Protein AF-A0A939VEK0-F1 (afdb_monomer_lite)

Secondary structure (DSSP, 8-state):
--HHHHHHHHHHHHHHHHHHHTSEEEPPSSSEEEEEE-----TTS-EEE--EEEE-TT-EEEEEE-SEEEE---EEESSEEEEEE-STEEEESSGGGS-----TTB-SEEEEEE-TTT-TT-S-EEEEE---SPPP-TT-HHHHHHTT-EEEEEEEEEEEE-TTEEEEE-SSSEEEEEEEEEE-TT-EEEEE-SSS---EEEEE-TT---EEE-SEE---TT-TTS-EEEEE-SSSEEEE--SB---TT-EEEEEEEEEE-S-HHHHHHHT--BTT---SSTTSEEEEEEEEEEEEESSEE-SEEEESSEEEEBSSSSEEEEE--SSSS----EEE-TT-EEEEEEEETTEEEEEEESS-EEE--B-TTS-B--PPPEEEEEE-TT----TT-EEEEEEES-EEESSS---PEEE--SSSEEEEEEEEETTEEEEEEEEEESSPPP-

Foldseek 3Di:
DPPPVVVVVVVVVVVVVVVVVVQEDDDDPDQEEEDEQQDDDDPVGEREDAGEYEAEDSHEYEYHHYQAYEYQYEYAYAYEYEYAFNADHAEQHDPQLLDHHAPVRYQYEYEYHYDCVSPVPHPAGEYAYRFNDAADDPLCNPVCVVVSQEACNALNYAYEYEARYEYEYGDAAGHY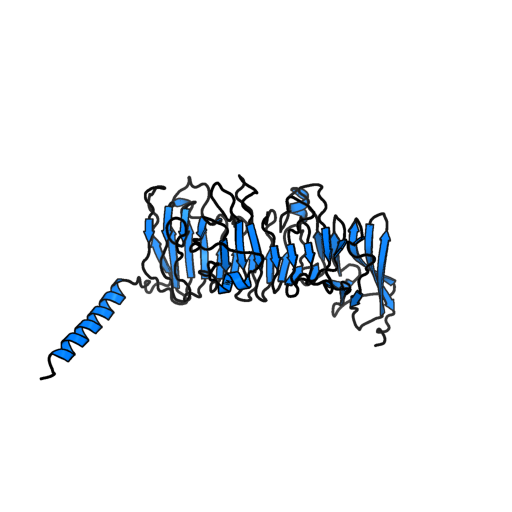EHCAYEYDANYEYAYYDDPDAYEYEYEHHVVQEEYEHQYEYYHPPVDNNHAYEYEYDHAYEYEQQHFAYENQVAYEFAAHEYAQEHDQVVCLVVQGQGRQREYPDLVDANYEAAQRYEYEYAHEHAHEYAFQHEYEYHDVWAHEYEDHGNNDPDFHEYEDEAQTEYEKEAQELVIIYAYEGAAEYEYDQAHPVRDGHPHAYAYEYHYDPNHDYDAFDKDFHYKHQYYYYPPDDGDHDYHYDQFADKDWDFDADPNITTTMIGGHGRDGDDD

pLDDT: mean 90.74, std 14.23, range [30.77, 98.88]

Structure (mmCIF, N/CA/C/O backbone):
data_AF-A0A939VEK0-F1
#
_entry.id   AF-A0A939VEK0-F1
#
loop_
_atom_site.group_PDB
_atom_site.id
_atom_site.type_symbol
_atom_site.label_atom_id
_atom_site.label_alt_id
_atom_site.label_comp_id
_atom_site.label_asym_id
_atom_site.label_entity_id
_atom_site.label_seq_id
_atom_site.pdbx_PDB_ins_code
_atom_site.Cartn_x
_atom_site.Cartn_y
_atom_site.Cartn_z
_atom_site.occupancy
_atom_site.B_iso_or_equiv
_atom_site.auth_seq_id
_atom_site.auth_comp_id
_atom_site.auth_asym_id
_atom_site.auth_atom_id
_atom_site.pdbx_PDB_model_num
ATOM 1 N N . MET A 1 1 ? -11.056 13.540 -70.375 1.00 43.78 1 MET A N 1
ATOM 2 C CA . MET A 1 1 ? -10.377 14.057 -69.161 1.00 43.78 1 MET A CA 1
ATOM 3 C C . MET A 1 1 ? -10.902 13.278 -67.955 1.00 43.78 1 MET A C 1
ATOM 5 O O . MET A 1 1 ? -12.040 13.532 -67.616 1.00 43.78 1 MET A O 1
ATOM 9 N N . ASN A 1 2 ? -10.181 12.272 -67.414 1.00 45.94 2 ASN A N 1
ATOM 10 C CA . ASN A 1 2 ? -10.341 11.748 -66.023 1.00 45.94 2 ASN A CA 1
ATOM 11 C C . ASN A 1 2 ? -9.653 10.402 -65.697 1.00 45.94 2 ASN A C 1
ATOM 13 O O . ASN A 1 2 ? -9.744 9.954 -64.563 1.00 45.94 2 ASN A O 1
ATOM 17 N N . ARG A 1 3 ? -8.899 9.757 -66.598 1.00 39.47 3 ARG A N 1
ATOM 18 C CA . ARG A 1 3 ? -8.216 8.487 -66.244 1.00 39.47 3 ARG A CA 1
ATOM 19 C C . ARG A 1 3 ? -6.814 8.622 -65.630 1.00 39.47 3 ARG A C 1
ATOM 21 O O . ARG A 1 3 ? -6.367 7.690 -64.979 1.00 39.47 3 ARG A O 1
ATOM 28 N N . LYS A 1 4 ? -6.142 9.777 -65.744 1.00 41.06 4 LYS A N 1
ATOM 29 C CA . LYS A 1 4 ? -4.790 9.971 -65.169 1.00 41.06 4 LYS A CA 1
ATOM 30 C C . LYS A 1 4 ? -4.768 10.384 -63.686 1.00 41.06 4 LYS A C 1
ATOM 32 O O . LYS A 1 4 ? -3.782 10.115 -63.017 1.00 41.06 4 LYS A O 1
ATOM 37 N N . LYS A 1 5 ? -5.843 10.976 -63.142 1.00 40.78 5 LYS A N 1
ATOM 38 C CA . LYS A 1 5 ? -5.897 11.376 -61.717 1.00 40.78 5 LYS A CA 1
ATOM 39 C C . LYS A 1 5 ? -6.179 10.207 -60.759 1.00 40.78 5 LYS A C 1
ATOM 41 O O . LYS A 1 5 ? -5.687 10.221 -59.639 1.00 40.78 5 LYS A O 1
ATOM 46 N N . SER A 1 6 ? -6.899 9.176 -61.209 1.00 42.78 6 SER A N 1
ATOM 47 C CA . SER A 1 6 ? -7.239 8.009 -60.375 1.00 42.78 6 SER A CA 1
ATOM 48 C C . SER A 1 6 ? -6.041 7.075 -60.139 1.00 42.78 6 SER A C 1
ATOM 50 O O . SER A 1 6 ? -5.857 6.591 -59.027 1.00 42.78 6 SER A O 1
ATOM 52 N N . TRP A 1 7 ? -5.155 6.910 -61.130 1.00 40.19 7 TRP A N 1
ATOM 53 C CA . TRP A 1 7 ? -3.933 6.108 -60.973 1.00 40.19 7 TRP A CA 1
ATOM 54 C C . TRP A 1 7 ? -2.898 6.752 -60.039 1.00 40.19 7 TRP A C 1
ATOM 56 O O . TRP A 1 7 ? -2.270 6.047 -59.255 1.00 40.19 7 TRP A O 1
ATOM 66 N N . CYS A 1 8 ? -2.763 8.083 -60.040 1.00 40.91 8 CYS A N 1
ATOM 67 C CA . CYS A 1 8 ? -1.874 8.765 -59.093 1.00 40.91 8 CYS A CA 1
ATOM 68 C C . CYS A 1 8 ? -2.372 8.691 -57.640 1.00 40.91 8 CYS A C 1
ATOM 70 O O . CYS A 1 8 ? -1.543 8.582 -56.746 1.00 40.91 8 CYS A O 1
ATOM 72 N N . MET A 1 9 ? -3.689 8.697 -57.385 1.00 40.50 9 MET A N 1
ATOM 73 C CA . MET A 1 9 ? -4.228 8.537 -56.021 1.00 40.50 9 MET A CA 1
ATOM 74 C C . MET A 1 9 ? -4.103 7.103 -55.491 1.00 40.50 9 MET A C 1
ATOM 76 O O . MET A 1 9 ? -3.813 6.924 -54.312 1.00 40.50 9 MET A O 1
ATOM 80 N N . LEU A 1 10 ? -4.260 6.085 -56.345 1.00 42.31 10 LEU A N 1
ATOM 81 C CA . LEU A 1 10 ? -4.065 4.684 -55.952 1.00 42.31 10 LEU A CA 1
ATOM 82 C C . LEU A 1 10 ? -2.596 4.362 -55.658 1.00 42.31 10 LEU A C 1
ATOM 84 O O . LEU A 1 10 ? -2.318 3.661 -54.691 1.00 42.31 10 LEU A O 1
ATOM 88 N N . ILE A 1 11 ? -1.655 4.928 -56.419 1.00 45.88 11 ILE A N 1
ATOM 89 C CA . ILE A 1 11 ? -0.219 4.774 -56.143 1.00 45.88 11 ILE A CA 1
ATOM 90 C C . ILE A 1 11 ? 0.172 5.515 -54.857 1.00 45.88 11 ILE A C 1
ATOM 92 O O . ILE A 1 11 ? 0.960 4.980 -54.087 1.00 45.88 11 ILE A O 1
ATOM 96 N N . LEU A 1 12 ? -0.414 6.686 -54.567 1.00 38.16 12 LEU A N 1
ATOM 97 C CA . LEU A 1 12 ? -0.161 7.414 -53.314 1.00 38.16 12 LEU A CA 1
ATOM 98 C C . LEU A 1 12 ? -0.724 6.679 -52.084 1.00 38.16 12 LEU A C 1
ATOM 100 O O . LEU A 1 12 ? -0.060 6.621 -51.054 1.00 38.16 12 LEU A O 1
ATOM 104 N N . ALA A 1 13 ? -1.910 6.070 -52.196 1.00 42.31 13 ALA A N 1
ATOM 105 C CA . ALA A 1 13 ? -2.500 5.257 -51.130 1.00 42.31 13 ALA A CA 1
ATOM 106 C C . ALA A 1 13 ? -1.715 3.954 -50.890 1.00 42.31 13 ALA A C 1
ATOM 108 O O . ALA A 1 13 ? -1.521 3.546 -49.746 1.00 42.31 13 ALA A O 1
ATOM 109 N N . TRP A 1 14 ? -1.196 3.335 -51.955 1.00 36.34 14 TRP A N 1
ATOM 110 C CA . TRP A 1 14 ? -0.365 2.134 -51.854 1.00 36.34 14 TRP A CA 1
ATOM 111 C C . TRP A 1 14 ? 1.040 2.442 -51.308 1.00 36.34 14 TRP A C 1
ATOM 113 O O . TRP A 1 14 ? 1.536 1.699 -50.462 1.00 36.34 14 TRP A O 1
ATOM 123 N N . LEU A 1 15 ? 1.639 3.584 -51.681 1.00 33.38 15 LEU A N 1
ATOM 124 C CA . LEU A 1 15 ? 2.882 4.074 -51.071 1.00 33.38 15 LEU A CA 1
ATOM 125 C C . LEU A 1 15 ? 2.684 4.436 -49.590 1.00 33.38 15 LEU A C 1
ATOM 127 O O . LEU A 1 15 ? 3.531 4.088 -48.776 1.00 33.38 15 LEU A O 1
ATOM 131 N N . CYS A 1 16 ? 1.567 5.064 -49.206 1.00 36.66 16 CYS A N 1
ATOM 132 C CA . CYS A 1 16 ? 1.257 5.332 -47.796 1.00 36.66 16 CYS A CA 1
ATOM 133 C C . CYS A 1 16 ? 1.076 4.040 -46.978 1.00 36.66 16 CYS A C 1
ATOM 135 O O . CYS A 1 16 ? 1.567 3.970 -45.853 1.00 36.66 16 CYS A O 1
ATOM 137 N N . CYS A 1 17 ? 0.452 2.997 -47.540 1.00 33.88 17 CYS A N 1
ATOM 138 C CA . CYS A 1 17 ? 0.368 1.683 -46.892 1.00 33.88 17 CYS A CA 1
ATOM 139 C C . CYS A 1 17 ? 1.730 0.979 -46.782 1.00 33.88 17 CYS A C 1
ATOM 141 O O . CYS A 1 17 ? 1.995 0.338 -45.767 1.00 33.88 17 CYS A O 1
ATOM 143 N N . MET A 1 18 ? 2.615 1.111 -47.775 1.00 30.77 18 MET A N 1
ATOM 144 C CA . MET A 1 18 ? 3.966 0.536 -47.707 1.00 30.77 18 MET A CA 1
ATOM 145 C C . MET A 1 18 ? 4.889 1.287 -46.740 1.00 30.77 18 MET A C 1
ATOM 147 O O . MET A 1 18 ? 5.673 0.651 -46.039 1.00 30.77 18 MET A O 1
ATOM 151 N N . VAL A 1 19 ? 4.767 2.614 -46.633 1.00 34.94 19 VAL A N 1
ATOM 152 C CA . VAL A 1 19 ? 5.555 3.420 -45.683 1.00 34.94 19 VAL A CA 1
ATOM 153 C C . VAL A 1 19 ? 5.082 3.202 -44.239 1.00 34.94 19 VAL A C 1
ATOM 155 O O . VAL A 1 19 ? 5.913 3.141 -43.335 1.00 34.94 19 VAL A O 1
ATOM 158 N N . ALA A 1 20 ? 3.786 2.962 -44.007 1.00 33.94 20 ALA A N 1
ATOM 159 C CA . ALA A 1 20 ? 3.276 2.562 -42.690 1.00 33.94 20 ALA A CA 1
ATOM 160 C C . ALA A 1 20 ? 3.769 1.163 -42.256 1.00 33.94 20 ALA A C 1
ATOM 162 O O . ALA A 1 20 ? 4.024 0.926 -41.073 1.00 33.94 20 ALA A O 1
ATOM 163 N N . ASN A 1 21 ? 3.974 0.248 -43.210 1.00 34.19 21 ASN A N 1
ATOM 164 C CA . ASN A 1 21 ? 4.490 -1.096 -42.933 1.00 34.19 21 ASN A CA 1
ATOM 165 C C . ASN A 1 21 ? 6.016 -1.123 -42.694 1.00 34.19 21 ASN A C 1
ATOM 167 O O . ASN A 1 21 ? 6.521 -2.094 -42.143 1.00 34.19 21 ASN A O 1
ATOM 171 N N . ALA A 1 22 ? 6.748 -0.063 -43.062 1.00 36.44 22 ALA A N 1
ATOM 172 C CA . ALA A 1 22 ? 8.194 0.056 -42.845 1.00 36.44 22 ALA A CA 1
ATOM 173 C C . ALA A 1 22 ? 8.580 0.653 -41.471 1.00 36.44 22 ALA A C 1
ATOM 175 O O . ALA A 1 22 ? 9.749 0.604 -41.091 1.00 36.44 22 ALA A O 1
ATOM 176 N N . MET A 1 23 ? 7.619 1.200 -40.713 1.00 43.75 23 MET A N 1
ATOM 177 C CA . MET A 1 23 ? 7.853 1.820 -39.393 1.00 43.75 23 MET A CA 1
ATOM 178 C C . MET A 1 23 ? 7.389 0.972 -38.198 1.00 43.75 23 MET A C 1
ATOM 180 O O . MET A 1 23 ? 7.458 1.428 -37.057 1.00 43.75 23 MET A O 1
ATOM 184 N N . THR A 1 24 ? 6.928 -0.256 -38.441 1.00 48.38 24 THR A N 1
ATOM 185 C CA . THR A 1 24 ? 6.371 -1.136 -37.405 1.00 48.38 24 THR A CA 1
ATOM 186 C C . THR A 1 24 ? 7.171 -2.431 -37.363 1.00 48.38 24 THR A C 1
ATOM 188 O O . THR A 1 24 ? 7.273 -3.112 -38.384 1.00 48.38 24 THR A O 1
ATOM 191 N N . SER A 1 25 ? 7.740 -2.795 -36.213 1.00 56.50 25 SER A N 1
ATOM 192 C CA . SER A 1 25 ? 8.279 -4.145 -36.034 1.00 56.50 25 SER A CA 1
ATOM 193 C C . SER A 1 25 ? 7.110 -5.101 -35.798 1.00 56.50 25 SER A C 1
ATOM 195 O O . SER A 1 25 ? 6.366 -4.975 -34.825 1.00 56.50 25 SER A O 1
ATOM 197 N N . ARG A 1 26 ? 6.906 -6.040 -36.728 1.00 53.72 26 ARG A N 1
ATOM 198 C CA . ARG A 1 26 ? 6.046 -7.202 -36.487 1.00 53.72 26 ARG A CA 1
ATOM 199 C C . ARG A 1 26 ? 6.907 -8.317 -35.925 1.00 53.72 26 ARG A C 1
ATOM 201 O O . ARG A 1 26 ? 7.967 -8.606 -36.476 1.00 53.72 26 ARG A O 1
ATOM 208 N N . LEU A 1 27 ? 6.422 -8.895 -34.839 1.00 58.38 27 LEU A N 1
ATOM 209 C CA . LEU A 1 27 ? 7.032 -10.044 -34.197 1.00 58.38 27 LEU A CA 1
ATOM 210 C C . LEU A 1 27 ? 6.945 -11.277 -35.106 1.00 58.38 27 LEU A C 1
ATOM 212 O O . LEU A 1 27 ? 6.038 -11.375 -35.942 1.00 58.38 27 LEU A O 1
ATOM 216 N N . SER A 1 28 ? 7.920 -12.171 -34.981 1.00 53.75 28 SER A N 1
ATOM 217 C CA . SER A 1 28 ? 8.000 -13.422 -35.718 1.00 53.75 28 SER A CA 1
ATOM 218 C C . SER A 1 28 ? 6.788 -14.316 -35.419 1.00 53.75 28 SER A C 1
ATOM 220 O O . SER A 1 28 ? 6.037 -14.129 -34.456 1.00 53.75 28 SER A O 1
ATOM 222 N N . GLU A 1 29 ? 6.548 -15.315 -36.271 1.00 53.38 29 GLU A N 1
ATOM 223 C CA . GLU A 1 29 ? 5.459 -16.273 -36.042 1.00 53.38 29 GLU A CA 1
ATOM 224 C C . GLU A 1 29 ? 5.694 -17.149 -34.801 1.00 53.38 29 GLU A C 1
ATOM 226 O O . GLU A 1 29 ? 4.729 -17.707 -34.270 1.00 53.38 29 GLU A O 1
ATOM 231 N N . ALA A 1 30 ? 6.924 -17.205 -34.272 1.00 59.94 30 ALA A N 1
ATOM 232 C CA . ALA A 1 30 ? 7.212 -17.822 -32.984 1.00 59.94 30 ALA A CA 1
ATOM 233 C C . ALA A 1 30 ? 6.513 -17.046 -31.853 1.00 59.94 30 ALA A C 1
ATOM 235 O O . ALA A 1 30 ? 6.252 -15.850 -31.949 1.00 59.94 30 ALA A O 1
ATOM 236 N N . GLY A 1 31 ? 6.099 -17.734 -30.790 1.00 74.75 31 GLY A N 1
ATOM 237 C CA . GLY A 1 31 ? 5.394 -17.114 -29.658 1.00 74.75 31 GLY A CA 1
ATOM 238 C C . GLY A 1 31 ? 6.234 -16.114 -28.854 1.00 74.75 31 GLY A C 1
ATOM 239 O O . GLY A 1 31 ? 5.700 -15.494 -27.944 1.00 74.75 31 GLY A O 1
ATOM 240 N N . HIS A 1 32 ? 7.522 -15.962 -29.168 1.00 88.31 32 HIS A N 1
ATOM 241 C CA . HIS A 1 32 ? 8.503 -15.270 -28.343 1.00 88.31 32 HIS A CA 1
ATOM 242 C C . HIS A 1 32 ? 9.591 -14.656 -29.221 1.00 88.31 32 HIS A C 1
ATOM 244 O O . HIS A 1 32 ? 10.188 -15.358 -30.034 1.00 88.31 32 HIS A O 1
ATOM 250 N N . ASP A 1 33 ? 9.843 -13.365 -29.033 1.00 93.06 33 ASP A N 1
ATOM 251 C CA . ASP A 1 33 ? 10.906 -12.618 -29.696 1.00 93.06 33 ASP A CA 1
ATOM 252 C C . ASP A 1 33 ? 11.775 -11.850 -28.700 1.00 93.06 33 ASP A C 1
ATOM 254 O O . ASP A 1 33 ? 11.360 -11.546 -27.581 1.00 93.06 33 ASP A O 1
ATOM 258 N N . THR A 1 34 ? 12.961 -11.451 -29.161 1.00 95.69 34 THR A N 1
ATOM 259 C CA . THR A 1 34 ? 13.889 -10.606 -28.409 1.00 95.69 34 THR A CA 1
ATOM 260 C C . THR A 1 34 ? 14.233 -9.349 -29.204 1.00 95.69 34 THR A C 1
ATOM 262 O O . THR A 1 34 ? 14.698 -9.410 -30.343 1.00 95.69 34 THR A O 1
ATOM 265 N N . LEU A 1 35 ? 14.039 -8.193 -28.575 1.00 96.00 35 LEU A N 1
ATOM 266 C CA . LEU A 1 35 ? 14.577 -6.906 -28.978 1.00 96.00 35 LEU A CA 1
ATOM 267 C C . LEU A 1 35 ? 15.812 -6.608 -28.128 1.00 96.00 35 LEU A C 1
ATOM 269 O O . LEU A 1 35 ? 15.712 -6.186 -26.976 1.00 96.00 35 LEU A O 1
ATOM 273 N N . ASP A 1 36 ? 16.981 -6.798 -28.724 1.00 95.69 36 ASP A N 1
ATOM 274 C CA . ASP A 1 36 ? 18.240 -6.478 -28.071 1.00 95.69 36 ASP A CA 1
ATOM 275 C C . ASP A 1 36 ? 18.651 -5.028 -28.361 1.00 95.69 36 ASP A C 1
ATOM 277 O O . ASP A 1 36 ? 19.015 -4.668 -29.483 1.00 95.69 36 ASP A O 1
ATOM 281 N N . ILE A 1 37 ? 18.555 -4.184 -27.335 1.00 95.25 37 ILE A N 1
ATOM 282 C CA . ILE A 1 37 ? 19.128 -2.834 -27.309 1.00 95.25 37 ILE A CA 1
ATOM 283 C C . ILE A 1 37 ? 20.174 -2.719 -26.191 1.00 95.25 37 ILE A C 1
ATOM 285 O O . ILE A 1 37 ? 20.469 -1.616 -25.720 1.00 95.25 37 ILE A O 1
ATOM 289 N N . SER A 1 38 ? 20.715 -3.859 -25.755 1.00 89.19 38 SER A N 1
ATOM 290 C CA . SER A 1 38 ? 21.775 -3.973 -24.771 1.00 89.19 38 SER A CA 1
ATOM 291 C C . SER A 1 38 ? 23.115 -3.817 -25.479 1.00 89.19 38 SER A C 1
ATOM 293 O O . SER A 1 38 ? 23.445 -4.469 -26.465 1.00 89.19 38 SER A O 1
ATOM 295 N N . GLY A 1 39 ? 23.865 -2.812 -25.060 1.00 82.19 39 GLY A N 1
ATOM 296 C CA . GLY A 1 39 ? 25.081 -2.410 -25.738 1.00 82.19 39 GLY A CA 1
ATOM 297 C C . GLY A 1 39 ? 25.888 -1.495 -24.845 1.00 82.19 39 GLY A C 1
ATOM 298 O O . GLY A 1 39 ? 25.342 -0.783 -23.998 1.00 82.19 39 GLY A O 1
ATOM 299 N N . ASN A 1 40 ? 27.203 -1.511 -25.042 1.00 84.19 40 ASN A N 1
ATOM 300 C CA . ASN A 1 40 ? 28.111 -0.694 -24.254 1.00 84.19 40 ASN A CA 1
ATOM 301 C C . ASN A 1 40 ? 27.812 0.788 -24.467 1.00 84.19 40 ASN A C 1
ATOM 303 O O . ASN A 1 40 ? 27.895 1.312 -25.579 1.00 84.19 40 ASN A O 1
ATOM 307 N N . ASN A 1 41 ? 27.492 1.473 -23.378 1.00 90.25 41 ASN A N 1
ATOM 308 C CA . ASN A 1 41 ? 27.165 2.882 -23.395 1.00 90.25 41 ASN A CA 1
ATOM 309 C C . ASN A 1 41 ? 27.604 3.587 -22.113 1.00 90.25 41 ASN A C 1
ATOM 311 O O . ASN A 1 41 ? 28.075 2.983 -21.153 1.00 90.25 41 ASN A O 1
ATOM 315 N N . THR A 1 42 ? 27.474 4.909 -22.119 1.00 89.00 42 THR A N 1
ATOM 316 C CA . THR A 1 42 ? 27.844 5.771 -21.001 1.00 89.00 42 THR A CA 1
ATOM 317 C C . THR A 1 42 ? 26.722 6.761 -20.721 1.00 89.00 42 THR A C 1
ATOM 319 O O . THR A 1 42 ? 25.803 6.939 -21.523 1.00 89.00 42 THR A O 1
ATOM 322 N N . SER A 1 43 ? 26.848 7.502 -19.623 1.00 86.62 43 SER A N 1
ATOM 323 C CA . SER A 1 43 ? 25.954 8.613 -19.282 1.00 86.62 43 SER A CA 1
ATOM 324 C C . SER A 1 43 ? 25.934 9.753 -20.315 1.00 86.62 43 SER A C 1
ATOM 326 O O . SER A 1 43 ? 25.107 10.655 -20.185 1.00 86.62 43 SER A O 1
ATOM 328 N N . SER A 1 44 ? 26.811 9.716 -21.325 1.00 90.06 44 SER A N 1
ATOM 329 C CA . SER A 1 44 ? 26.869 10.670 -22.441 1.00 90.06 44 SER A CA 1
ATOM 330 C C . SER A 1 44 ? 26.424 10.075 -23.785 1.00 90.06 44 SER A C 1
ATOM 332 O O . SER A 1 44 ? 26.413 10.789 -24.782 1.00 90.06 44 SER A O 1
ATOM 334 N N . SER A 1 45 ? 26.061 8.788 -23.844 1.00 92.69 45 SER A N 1
ATOM 335 C CA . SER A 1 45 ? 25.789 8.077 -25.103 1.00 92.69 45 SER A CA 1
ATOM 336 C C . SER A 1 45 ? 24.626 7.086 -24.976 1.00 92.69 45 SER A C 1
ATOM 338 O O . SER A 1 45 ? 24.801 5.884 -25.157 1.00 92.69 45 SER A O 1
ATOM 340 N N . TYR A 1 46 ? 23.437 7.587 -24.631 1.00 93.88 46 TYR A N 1
ATOM 341 C CA . TYR A 1 46 ? 22.256 6.744 -24.419 1.00 93.88 46 TYR A CA 1
ATOM 342 C C . TYR A 1 46 ? 21.831 6.003 -25.690 1.00 93.88 46 TYR A C 1
ATOM 344 O O . TYR A 1 46 ? 21.746 6.598 -26.765 1.00 93.88 46 TYR A O 1
ATOM 352 N N . VAL A 1 47 ? 21.481 4.724 -25.542 1.00 95.19 47 VAL A N 1
ATOM 353 C CA . VAL A 1 47 ? 20.833 3.945 -26.607 1.00 95.19 47 VAL A CA 1
ATOM 354 C C . VAL A 1 47 ? 19.364 4.348 -26.655 1.00 95.19 47 VAL A C 1
ATOM 356 O O . VAL A 1 47 ? 18.711 4.385 -25.619 1.00 95.19 47 VAL A O 1
ATOM 359 N N . THR A 1 48 ? 18.835 4.678 -27.831 1.00 94.25 48 THR A N 1
ATOM 360 C CA . THR A 1 48 ? 17.432 5.097 -27.986 1.00 94.25 48 THR A CA 1
ATOM 361 C C . THR A 1 48 ? 16.701 4.155 -28.929 1.00 94.25 48 THR A C 1
ATOM 363 O O . THR A 1 48 ? 17.208 3.850 -30.007 1.00 94.25 48 THR A O 1
ATOM 366 N N . TYR A 1 49 ? 15.508 3.714 -28.531 1.00 95.31 49 TYR A N 1
ATOM 367 C CA . TYR A 1 49 ? 14.638 2.874 -29.348 1.00 95.31 49 TYR A CA 1
ATOM 368 C C . TYR A 1 49 ? 13.187 3.369 -29.299 1.00 95.31 49 TYR A C 1
ATOM 370 O O . TYR A 1 49 ? 12.581 3.466 -28.231 1.00 95.31 49 TYR A O 1
ATOM 378 N N . GLU A 1 50 ? 12.627 3.683 -30.468 1.00 94.56 50 GLU A N 1
ATOM 379 C CA . GLU A 1 50 ? 11.343 4.393 -30.607 1.00 94.56 50 GLU A CA 1
ATOM 380 C C . GLU A 1 50 ? 10.430 3.833 -31.712 1.00 94.56 50 GLU A C 1
ATOM 382 O O . GLU A 1 50 ? 9.468 4.482 -32.120 1.00 94.56 50 GLU A O 1
ATOM 387 N N . LYS A 1 51 ? 10.714 2.629 -32.224 1.00 94.94 51 LYS A N 1
ATOM 388 C CA . LYS A 1 51 ? 9.866 2.005 -33.252 1.00 94.94 51 LYS A CA 1
ATOM 389 C C . LYS A 1 51 ? 8.577 1.469 -32.635 1.00 94.94 51 LYS A C 1
ATOM 391 O O . LYS A 1 51 ? 8.599 0.892 -31.556 1.00 94.94 51 LYS A O 1
ATOM 396 N N . ASN A 1 52 ? 7.460 1.602 -33.347 1.00 95.25 52 ASN A N 1
ATOM 397 C CA . ASN A 1 52 ? 6.175 1.081 -32.882 1.00 95.25 52 ASN A CA 1
ATOM 398 C C . ASN A 1 52 ? 6.191 -0.453 -32.819 1.00 95.25 52 ASN A C 1
ATOM 400 O O . ASN A 1 52 ? 6.632 -1.107 -33.769 1.00 95.25 52 ASN A O 1
ATOM 404 N N . ILE A 1 53 ? 5.630 -1.002 -31.742 1.00 95.81 53 ILE A N 1
ATOM 405 C CA . ILE A 1 53 ? 5.546 -2.437 -31.465 1.00 95.81 53 ILE A CA 1
ATOM 406 C C . ILE A 1 53 ? 4.075 -2.858 -31.421 1.00 95.81 53 ILE A C 1
ATOM 408 O O . ILE A 1 53 ? 3.258 -2.255 -30.721 1.00 95.81 53 ILE A O 1
ATOM 412 N N . ILE A 1 54 ? 3.747 -3.923 -32.154 1.00 95.25 54 ILE A N 1
ATOM 413 C CA . ILE A 1 54 ? 2.447 -4.599 -32.076 1.00 95.25 54 ILE A CA 1
ATOM 414 C C . ILE A 1 54 ? 2.662 -5.955 -31.414 1.00 95.25 54 ILE A C 1
ATOM 416 O O . ILE A 1 54 ? 3.265 -6.849 -32.007 1.00 95.25 54 ILE A O 1
ATOM 420 N N . LEU A 1 55 ? 2.133 -6.110 -30.205 1.00 94.75 55 LEU A N 1
ATOM 421 C CA . LEU A 1 55 ? 2.302 -7.301 -29.384 1.00 94.75 55 LEU A CA 1
ATOM 422 C C . LEU A 1 55 ? 0.944 -7.990 -29.210 1.00 94.75 55 LEU A C 1
ATOM 424 O O . LEU A 1 55 ? 0.137 -7.633 -28.352 1.00 94.75 55 LEU A O 1
ATOM 428 N N . SER A 1 56 ? 0.658 -8.939 -30.100 1.00 93.56 56 SER A N 1
ATOM 429 C CA . SER A 1 56 ? -0.625 -9.658 -30.121 1.00 93.56 56 SER A CA 1
ATOM 430 C C . SER A 1 56 ? -0.764 -10.607 -28.926 1.00 93.56 56 SER A C 1
ATOM 432 O O . SER A 1 56 ? 0.236 -11.031 -28.354 1.00 93.56 56 SER A O 1
ATOM 434 N N . SER A 1 57 ? -1.998 -10.969 -28.566 1.00 93.94 57 SER A N 1
ATOM 435 C CA . SER A 1 57 ? -2.263 -11.962 -27.513 1.00 93.94 57 SER A CA 1
ATOM 436 C C . SER A 1 57 ? -1.486 -13.267 -27.749 1.00 93.94 57 SER A C 1
ATOM 438 O O . SER A 1 57 ? -1.363 -13.721 -28.890 1.00 93.94 57 SER A O 1
ATOM 440 N N . GLY A 1 58 ? -0.945 -13.851 -26.677 1.00 92.50 58 GLY A N 1
ATOM 441 C CA . GLY A 1 58 ? -0.138 -15.076 -26.727 1.00 92.50 58 GLY A CA 1
ATOM 442 C C . GLY A 1 58 ? 1.273 -14.898 -27.300 1.00 92.50 58 GLY A C 1
ATOM 443 O O . GLY A 1 58 ? 1.957 -15.893 -27.532 1.00 92.50 58 GLY A O 1
ATOM 444 N N . LYS A 1 59 ? 1.704 -13.657 -27.561 1.00 95.31 59 LYS A N 1
ATOM 445 C CA . LYS A 1 59 ? 3.080 -13.328 -27.946 1.00 95.31 59 LYS A CA 1
ATOM 446 C C . LYS A 1 59 ? 3.824 -12.691 -26.783 1.00 95.31 59 LYS A C 1
ATOM 448 O O . LYS A 1 59 ? 3.252 -11.853 -26.090 1.00 95.31 59 LYS A O 1
ATOM 453 N N . THR A 1 60 ? 5.101 -13.022 -26.659 1.00 96.94 60 THR A N 1
ATOM 454 C CA . THR A 1 60 ? 6.031 -12.430 -25.695 1.00 96.94 60 THR A CA 1
ATOM 455 C C . THR A 1 60 ? 7.137 -11.675 -26.423 1.00 96.94 60 THR A C 1
ATOM 457 O O . THR A 1 60 ? 7.659 -12.153 -27.432 1.00 96.94 60 THR A O 1
ATOM 460 N N . LEU A 1 61 ? 7.506 -10.501 -25.914 1.00 97.81 61 LEU A N 1
ATOM 461 C CA . LEU A 1 61 ? 8.669 -9.743 -26.366 1.00 97.81 61 LEU A CA 1
ATOM 462 C C . LEU A 1 61 ? 9.582 -9.426 -25.184 1.00 97.81 61 LEU A C 1
ATOM 464 O O . LEU A 1 61 ? 9.190 -8.672 -24.294 1.00 97.81 61 LEU A O 1
ATOM 468 N N . ASP A 1 62 ? 10.818 -9.908 -25.250 1.00 98.25 62 ASP A N 1
ATOM 469 C CA . ASP A 1 62 ? 11.881 -9.519 -24.328 1.00 98.25 62 ASP A CA 1
ATOM 470 C C . ASP A 1 62 ? 12.627 -8.306 -24.872 1.00 98.25 62 ASP A C 1
ATOM 472 O O . ASP A 1 62 ? 13.128 -8.324 -25.993 1.00 98.25 62 ASP A O 1
ATOM 476 N N . VAL A 1 63 ? 12.736 -7.249 -24.077 1.00 98.19 63 VAL A N 1
ATOM 477 C CA . VAL A 1 63 ? 13.515 -6.053 -24.392 1.00 98.19 63 VAL A CA 1
ATOM 478 C C . VAL A 1 63 ? 14.734 -6.020 -23.484 1.00 98.19 63 VAL A C 1
ATOM 480 O O . VAL A 1 63 ? 14.634 -5.658 -22.310 1.00 98.19 63 VAL A O 1
ATOM 483 N N . LEU A 1 64 ? 15.894 -6.376 -24.034 1.00 97.94 64 LEU A N 1
ATOM 484 C CA . LEU A 1 64 ? 17.174 -6.308 -23.332 1.00 97.94 64 LEU A CA 1
ATOM 485 C C . LEU A 1 64 ? 17.691 -4.873 -23.397 1.00 97.94 64 LEU A C 1
ATOM 487 O O . LEU A 1 64 ? 18.065 -4.394 -24.466 1.00 97.94 64 LEU A O 1
ATOM 491 N N . MET A 1 65 ? 17.671 -4.155 -22.273 1.00 97.81 65 MET A N 1
ATOM 492 C CA . MET A 1 65 ? 18.028 -2.737 -22.232 1.00 97.81 65 MET A CA 1
ATOM 493 C C . MET A 1 65 ? 19.498 -2.534 -21.869 1.00 97.81 65 MET A C 1
ATOM 495 O O . MET A 1 65 ? 20.013 -3.169 -20.954 1.00 97.81 65 MET A O 1
ATOM 499 N N . ALA A 1 66 ? 20.172 -1.593 -22.533 1.00 96.69 66 ALA A N 1
ATOM 500 C CA . ALA A 1 66 ? 21.477 -1.116 -22.081 1.00 96.69 66 ALA A CA 1
ATOM 501 C C . ALA A 1 66 ? 21.377 -0.342 -20.752 1.00 96.69 66 ALA A C 1
ATOM 503 O O . ALA A 1 66 ? 20.313 0.155 -20.389 1.00 96.69 66 ALA A O 1
ATOM 504 N N . ARG A 1 67 ? 22.516 -0.130 -20.074 1.00 95.25 67 ARG A N 1
ATOM 505 C CA . ARG A 1 67 ? 22.591 0.581 -18.779 1.00 95.25 67 ARG A CA 1
ATOM 506 C C . ARG A 1 67 ? 22.015 1.999 -18.846 1.00 95.25 67 ARG A C 1
ATOM 508 O O . ARG A 1 67 ? 21.355 2.445 -17.910 1.00 95.25 67 ARG A O 1
ATOM 515 N N . TYR A 1 68 ? 22.298 2.701 -19.943 1.00 94.75 68 TYR A N 1
ATOM 516 C CA . TYR A 1 68 ? 21.801 4.046 -20.251 1.00 94.75 68 TYR A CA 1
ATOM 517 C C . TYR A 1 68 ? 20.892 4.028 -21.494 1.00 94.75 68 TYR A C 1
ATOM 519 O O . TYR A 1 68 ? 21.351 4.250 -22.615 1.00 94.75 68 TYR A O 1
ATOM 527 N N . ALA A 1 69 ? 19.598 3.760 -21.332 1.00 95.44 69 ALA A N 1
ATOM 528 C CA . ALA A 1 69 ? 18.679 3.594 -22.462 1.00 95.44 69 ALA A CA 1
ATOM 529 C C . ALA A 1 69 ? 17.454 4.515 -22.381 1.00 95.44 69 ALA A C 1
ATOM 531 O O . ALA A 1 69 ? 16.966 4.803 -21.294 1.00 95.44 69 ALA A O 1
ATOM 532 N N . TYR A 1 70 ? 16.950 4.943 -23.538 1.00 95.31 70 TYR A N 1
ATOM 533 C CA . TYR A 1 70 ? 15.630 5.544 -23.725 1.00 95.31 70 TYR A CA 1
ATOM 534 C C . TYR A 1 70 ? 14.779 4.592 -24.559 1.00 95.31 70 TYR A C 1
ATOM 536 O O . TYR A 1 70 ? 14.970 4.467 -25.771 1.00 95.31 70 TYR A O 1
ATOM 544 N N . PHE A 1 71 ? 13.831 3.920 -23.916 1.00 96.19 71 PHE A N 1
ATOM 545 C CA . PHE A 1 71 ? 12.811 3.147 -24.605 1.00 96.19 71 PHE A CA 1
ATOM 546 C C . PHE A 1 71 ? 11.545 3.991 -24.702 1.00 96.19 71 PHE A C 1
ATOM 548 O O . PHE A 1 71 ? 10.844 4.215 -23.717 1.00 96.19 71 PHE A O 1
ATOM 555 N N . ASN A 1 72 ? 11.281 4.504 -25.900 1.00 94.69 72 ASN A N 1
ATOM 556 C CA . ASN A 1 72 ? 10.185 5.429 -26.183 1.00 94.69 72 ASN A CA 1
ATOM 557 C C . ASN A 1 72 ? 9.240 4.869 -27.257 1.00 94.69 72 ASN A C 1
ATOM 559 O O . ASN A 1 72 ? 8.683 5.601 -28.070 1.00 94.69 72 ASN A O 1
ATOM 563 N N . SER A 1 73 ? 9.096 3.546 -27.293 1.00 95.69 73 SER A N 1
ATOM 564 C CA . SER A 1 73 ? 8.271 2.867 -28.290 1.00 95.69 73 SER A CA 1
ATOM 565 C C . SER A 1 73 ? 6.802 2.883 -27.900 1.00 95.69 73 SER A C 1
ATOM 567 O O . SER A 1 73 ? 6.445 2.530 -26.774 1.00 95.69 73 SER A O 1
ATOM 569 N N . LYS A 1 74 ? 5.942 3.241 -28.857 1.00 96.56 74 LYS A N 1
ATOM 570 C CA . LYS A 1 74 ? 4.507 2.970 -28.757 1.00 96.56 74 LYS A CA 1
ATOM 571 C C . LYS A 1 74 ? 4.300 1.460 -28.782 1.00 96.56 74 LYS A C 1
ATOM 573 O O . LYS A 1 74 ? 4.777 0.797 -29.703 1.00 96.56 74 LYS A O 1
ATOM 578 N N . VAL A 1 75 ? 3.555 0.944 -27.815 1.00 96.94 75 VAL A N 1
ATOM 579 C CA . VAL A 1 75 ? 3.172 -0.468 -27.751 1.00 96.94 75 VAL A CA 1
ATOM 580 C C . VAL A 1 75 ? 1.654 -0.543 -27.847 1.00 96.94 75 VAL A C 1
ATOM 582 O O . VAL A 1 75 ? 0.949 0.266 -27.243 1.00 96.94 75 VAL A O 1
ATOM 585 N N . ILE A 1 76 ? 1.146 -1.480 -28.645 1.00 97.19 76 ILE A N 1
ATOM 586 C CA . ILE A 1 76 ? -0.285 -1.791 -28.739 1.00 97.19 76 ILE A CA 1
ATOM 587 C C . ILE A 1 76 ? -0.503 -3.305 -28.703 1.00 97.19 76 ILE A C 1
ATOM 589 O O . ILE A 1 76 ? 0.376 -4.068 -29.108 1.00 97.19 76 ILE A O 1
ATOM 593 N N . GLY A 1 77 ? -1.695 -3.733 -28.285 1.00 96.75 77 GLY A N 1
ATOM 594 C CA . GLY A 1 77 ? -2.089 -5.142 -28.233 1.00 96.75 77 GLY A CA 1
ATOM 595 C C . GLY A 1 77 ? -2.274 -5.657 -26.806 1.00 96.75 77 GLY A C 1
ATOM 596 O O . GLY A 1 77 ? -2.660 -4.900 -25.916 1.00 96.75 77 GLY A O 1
ATOM 597 N N . SER A 1 78 ? -2.050 -6.950 -26.596 1.00 97.12 78 SER A N 1
ATOM 598 C CA . SER A 1 78 ? -2.390 -7.640 -25.343 1.00 97.12 78 SER A CA 1
ATOM 599 C C . SER A 1 78 ? -1.513 -8.870 -25.056 1.00 97.12 78 SER A C 1
ATOM 601 O O . SER A 1 78 ? -1.971 -9.803 -24.402 1.00 97.12 78 SER A O 1
ATOM 603 N N . GLY A 1 79 ? -0.311 -8.945 -25.634 1.00 96.94 79 GLY A N 1
ATOM 604 C CA . GLY A 1 79 ? 0.685 -9.964 -25.273 1.00 96.94 79 GLY A CA 1
ATOM 605 C C . GLY A 1 79 ? 1.557 -9.539 -24.085 1.00 96.94 79 GLY A C 1
ATOM 606 O O . GLY A 1 79 ? 1.236 -8.576 -23.398 1.00 96.94 79 GLY A O 1
ATOM 607 N N . THR A 1 80 ? 2.671 -10.228 -23.867 1.00 98.38 80 THR A N 1
ATOM 608 C CA . THR A 1 80 ? 3.542 -10.060 -22.692 1.00 98.38 80 THR A CA 1
ATOM 609 C C . THR A 1 80 ? 4.823 -9.305 -23.046 1.00 98.38 80 THR A C 1
ATOM 611 O O . THR A 1 80 ? 5.582 -9.729 -23.918 1.00 98.38 80 THR A O 1
ATOM 614 N N . LEU A 1 81 ? 5.067 -8.164 -22.403 1.00 98.50 81 LEU A N 1
ATOM 615 C CA . LEU A 1 81 ? 6.267 -7.349 -22.595 1.00 98.50 81 LEU A CA 1
ATOM 616 C C . LEU A 1 81 ? 7.211 -7.528 -21.404 1.00 98.50 81 LEU A C 1
ATOM 618 O O . LEU A 1 81 ? 6.900 -7.090 -20.300 1.00 98.50 81 LEU A O 1
ATOM 622 N N . CYS A 1 82 ? 8.386 -8.102 -21.628 1.00 98.62 82 CYS A N 1
ATOM 623 C CA . CYS A 1 82 ? 9.409 -8.267 -20.602 1.00 98.62 82 CYS A CA 1
ATOM 624 C C . CYS A 1 82 ? 10.500 -7.206 -20.785 1.00 98.62 82 CYS A C 1
ATOM 626 O O . CYS A 1 82 ? 11.155 -7.139 -21.821 1.00 98.62 82 CYS A O 1
ATOM 628 N N . LEU A 1 83 ? 10.713 -6.364 -19.782 1.00 98.62 83 LEU A N 1
ATOM 629 C CA . LEU A 1 83 ? 11.728 -5.317 -19.763 1.00 98.62 83 LEU A CA 1
ATOM 630 C C . LEU A 1 83 ? 12.893 -5.753 -18.876 1.00 98.62 83 LEU A C 1
ATOM 632 O O . LEU A 1 83 ? 12.748 -5.873 -17.662 1.00 98.62 83 LEU A O 1
ATOM 636 N N . TYR A 1 84 ? 14.062 -5.943 -19.475 1.00 98.44 84 TYR A N 1
ATOM 637 C CA . TYR A 1 84 ? 15.281 -6.355 -18.785 1.00 98.44 84 TYR A CA 1
ATOM 638 C C . TYR A 1 84 ? 16.183 -5.136 -18.587 1.00 98.44 84 TYR A C 1
ATOM 640 O O . TYR A 1 84 ? 16.863 -4.687 -19.513 1.00 98.44 84 TYR A O 1
ATOM 648 N N . ALA A 1 85 ? 16.163 -4.560 -17.384 1.00 97.94 85 ALA A N 1
ATOM 649 C CA . ALA A 1 85 ? 16.866 -3.320 -17.075 1.00 97.94 85 ALA A CA 1
ATOM 650 C C . ALA A 1 85 ? 18.376 -3.558 -16.912 1.00 97.94 85 ALA A C 1
ATOM 652 O O . ALA A 1 85 ? 18.818 -4.129 -15.918 1.00 97.94 85 ALA A O 1
ATOM 653 N N . GLY A 1 86 ? 19.187 -3.068 -17.853 1.00 96.75 86 GLY A N 1
ATOM 654 C CA . GLY A 1 86 ? 20.648 -3.222 -17.846 1.00 96.75 86 GLY A CA 1
ATOM 655 C C . GLY A 1 86 ? 21.421 -2.361 -16.846 1.00 96.75 86 GLY A C 1
ATOM 656 O O . GLY A 1 86 ? 22.652 -2.369 -16.886 1.00 96.75 86 GLY A O 1
ATOM 657 N N . GLY A 1 87 ? 20.742 -1.582 -15.997 1.00 95.38 87 GLY A N 1
ATOM 658 C CA . GLY A 1 87 ? 21.343 -0.801 -14.912 1.00 95.38 87 GLY A CA 1
ATOM 659 C C . GLY A 1 87 ? 20.453 0.342 -14.413 1.00 95.38 87 GLY A C 1
ATOM 660 O O . GLY A 1 87 ? 19.231 0.279 -14.524 1.00 95.38 87 GLY A O 1
ATOM 661 N N . GLU A 1 88 ? 21.055 1.404 -13.874 1.00 92.12 88 GLU A N 1
ATOM 662 C CA . GLU A 1 88 ? 20.360 2.438 -13.086 1.00 92.12 88 GLU A CA 1
ATOM 663 C C . GLU A 1 88 ? 19.606 3.477 -13.930 1.00 92.12 88 GLU A C 1
ATOM 665 O O . GLU A 1 88 ? 19.018 4.405 -13.380 1.00 92.12 88 GLU A O 1
ATOM 670 N N . ARG A 1 89 ? 19.716 3.432 -15.264 1.00 92.00 89 ARG A N 1
ATOM 671 C CA . ARG A 1 89 ? 19.244 4.499 -16.164 1.00 92.00 89 ARG A CA 1
ATOM 672 C C . ARG A 1 89 ? 18.567 3.953 -17.419 1.00 92.00 89 ARG A C 1
ATOM 674 O O . ARG A 1 89 ? 18.812 4.429 -18.531 1.00 92.00 89 ARG A O 1
ATOM 681 N N . CYS A 1 90 ? 17.687 2.977 -17.223 1.00 95.19 90 CYS A N 1
ATOM 682 C CA . CYS A 1 90 ? 16.818 2.431 -18.261 1.00 95.19 90 CYS A CA 1
ATOM 683 C C . CYS A 1 90 ? 15.491 3.205 -18.262 1.00 95.19 90 CYS A C 1
ATOM 685 O O . CYS A 1 90 ? 14.582 2.895 -17.500 1.00 95.19 90 CYS A O 1
ATOM 687 N N . TYR A 1 91 ? 15.375 4.260 -19.061 1.00 94.88 91 TYR A N 1
ATOM 688 C CA . TYR A 1 91 ? 14.187 5.114 -19.073 1.00 94.88 91 TYR A CA 1
ATOM 689 C C . TYR A 1 91 ? 13.080 4.528 -19.952 1.00 94.88 91 TYR A C 1
ATOM 691 O O . TYR A 1 91 ? 13.321 4.187 -21.112 1.00 94.88 91 TYR A O 1
ATOM 699 N N . LEU A 1 92 ? 11.851 4.523 -19.431 1.00 95.56 92 LEU A N 1
ATOM 700 C CA . LEU A 1 92 ? 10.639 4.440 -20.247 1.00 95.56 92 LEU A CA 1
ATOM 701 C C . LEU A 1 92 ? 10.194 5.861 -20.583 1.00 95.56 92 LEU A C 1
ATOM 703 O O . LEU A 1 92 ? 9.521 6.525 -19.792 1.00 95.56 92 LEU A O 1
ATOM 707 N N . GLY A 1 93 ? 10.634 6.344 -21.744 1.00 92.12 93 GLY A N 1
ATOM 708 C CA . GLY A 1 93 ? 10.439 7.716 -22.197 1.00 92.12 93 GLY A CA 1
ATOM 709 C C . GLY A 1 93 ? 11.722 8.404 -22.624 1.00 92.12 93 GLY A C 1
ATOM 710 O O . GLY A 1 93 ? 12.710 7.770 -22.990 1.00 92.12 93 GLY A O 1
ATOM 711 N N . THR A 1 94 ? 11.675 9.731 -22.622 1.00 86.81 94 THR A N 1
ATOM 712 C CA . THR A 1 94 ? 12.734 10.588 -23.158 1.00 86.81 94 THR A CA 1
ATOM 713 C C . THR A 1 94 ? 13.600 11.209 -22.062 1.00 86.81 94 THR A C 1
ATOM 715 O O . THR A 1 94 ? 13.319 11.119 -20.861 1.00 86.81 94 THR A O 1
ATOM 718 N N . ALA A 1 95 ? 14.681 11.868 -22.486 1.00 82.50 95 ALA A N 1
ATOM 719 C CA . ALA A 1 95 ? 15.624 12.534 -21.599 1.00 82.50 95 ALA A CA 1
ATOM 720 C C . ALA A 1 95 ? 14.930 13.440 -20.572 1.00 82.50 95 ALA A C 1
ATOM 722 O O . ALA A 1 95 ? 14.053 14.240 -20.903 1.00 82.50 95 ALA A O 1
ATOM 723 N N . LYS A 1 96 ? 15.366 13.329 -19.308 1.00 76.06 96 LYS A N 1
ATOM 724 C CA . LYS A 1 96 ? 14.842 14.095 -18.158 1.00 76.06 96 LYS A CA 1
ATOM 725 C C . LYS A 1 96 ? 13.344 13.869 -17.876 1.00 76.06 96 LYS A C 1
ATOM 727 O O . LYS A 1 96 ? 12.726 14.662 -17.161 1.00 76.06 96 LYS A O 1
ATOM 732 N N . GLY A 1 97 ? 12.756 12.811 -18.436 1.00 75.81 97 GLY A N 1
ATOM 733 C CA . GLY A 1 97 ? 11.352 12.464 -18.248 1.00 75.81 97 GLY A CA 1
ATOM 734 C C . GLY A 1 97 ? 10.369 13.433 -18.910 1.00 75.81 97 GLY A C 1
ATOM 735 O O . GLY A 1 97 ? 9.234 13.545 -18.444 1.00 75.81 97 GLY A O 1
ATOM 736 N N . ALA A 1 98 ? 10.798 14.148 -19.960 1.00 82.94 98 ALA A N 1
ATOM 737 C CA . ALA A 1 98 ? 9.986 15.140 -20.671 1.00 82.94 98 ALA A CA 1
ATOM 738 C C . ALA A 1 98 ? 8.718 14.544 -21.308 1.00 82.94 98 ALA A C 1
ATOM 740 O O . ALA A 1 98 ? 7.689 15.211 -21.354 1.00 82.94 98 ALA A O 1
ATOM 741 N N . SER A 1 99 ? 8.779 13.292 -21.759 1.00 88.25 99 SER A N 1
ATOM 742 C CA . SER A 1 99 ? 7.641 12.523 -22.264 1.00 88.25 99 SER A CA 1
ATOM 743 C C . SER A 1 99 ? 7.816 11.035 -21.959 1.00 88.25 99 SER A C 1
ATOM 745 O O . SER A 1 99 ? 8.942 10.567 -21.783 1.00 88.25 99 SER A O 1
ATOM 747 N N . TYR A 1 100 ? 6.702 10.307 -21.904 1.00 92.31 100 TYR A N 1
ATOM 748 C CA . TYR A 1 100 ? 6.642 8.848 -21.788 1.00 92.31 100 TYR A CA 1
ATOM 749 C C . TYR A 1 100 ? 5.929 8.250 -23.020 1.00 92.31 100 TYR A C 1
ATOM 751 O O . TYR A 1 100 ? 5.157 8.969 -23.666 1.00 92.31 100 TYR A O 1
ATOM 759 N N . PRO A 1 101 ? 6.193 6.978 -23.375 1.00 93.06 101 PRO A N 1
ATOM 760 C CA . PRO A 1 101 ? 5.597 6.356 -24.551 1.00 93.06 101 PRO A CA 1
ATOM 761 C C . PRO A 1 101 ? 4.076 6.172 -24.434 1.00 93.06 101 PRO A C 1
ATOM 763 O O . PRO A 1 101 ? 3.517 6.048 -23.346 1.00 93.06 101 PRO A O 1
ATOM 766 N N . ASP A 1 102 ? 3.394 6.151 -25.581 1.00 94.38 102 ASP A N 1
ATOM 767 C CA . ASP A 1 102 ? 1.942 5.956 -25.656 1.00 94.38 102 ASP A CA 1
ATOM 768 C C . ASP A 1 102 ? 1.582 4.469 -25.590 1.00 94.38 102 ASP A C 1
ATOM 770 O O . ASP A 1 102 ? 1.756 3.745 -26.568 1.00 94.38 102 ASP A O 1
ATOM 774 N N . TRP A 1 103 ? 1.084 4.010 -24.444 1.00 97.12 103 TRP A N 1
ATOM 775 C CA . TRP A 1 103 ? 0.646 2.624 -24.227 1.00 97.12 103 TRP A CA 1
ATOM 776 C C . TRP A 1 103 ? -0.869 2.519 -23.998 1.00 97.12 103 TRP A C 1
ATOM 778 O O . TRP A 1 103 ? -1.371 1.494 -23.551 1.00 97.12 103 TRP A O 1
ATOM 788 N N . LYS A 1 104 ? -1.644 3.551 -24.361 1.00 95.06 104 LYS A N 1
ATOM 789 C CA . LYS A 1 104 ? -3.102 3.586 -24.125 1.00 95.06 104 LYS A CA 1
ATOM 790 C C . LYS A 1 104 ? -3.873 2.436 -24.776 1.00 95.06 104 LYS A C 1
ATOM 792 O O . LYS A 1 104 ? -4.974 2.118 -24.347 1.00 95.06 104 LYS A O 1
ATOM 797 N N . SER A 1 105 ? -3.328 1.845 -25.839 1.00 96.38 105 SER A N 1
ATOM 798 C CA . SER A 1 105 ? -3.921 0.699 -26.545 1.00 96.38 105 SER A CA 1
ATOM 799 C C . SER A 1 105 ? -3.180 -0.613 -26.277 1.00 96.38 105 SER A C 1
ATOM 801 O O . SER A 1 105 ? -3.328 -1.566 -27.046 1.00 96.38 105 SER A O 1
ATOM 803 N N . PHE A 1 106 ? -2.357 -0.660 -25.230 1.00 98.12 106 PHE A N 1
ATOM 804 C CA . PHE A 1 106 ? -1.717 -1.872 -24.748 1.00 98.12 106 PHE A CA 1
ATOM 805 C C . PHE A 1 106 ? -2.364 -2.302 -23.433 1.00 98.12 106 PHE A C 1
ATOM 807 O O . PHE A 1 106 ? -2.399 -1.544 -22.473 1.00 98.12 106 PHE A O 1
ATOM 814 N N . THR A 1 107 ? -2.882 -3.524 -23.409 1.00 97.56 107 THR A N 1
ATOM 815 C CA . THR A 1 107 ? -3.640 -4.104 -22.282 1.00 97.56 107 THR A CA 1
ATOM 816 C C . THR A 1 107 ? -3.009 -5.393 -21.761 1.00 97.56 107 THR A C 1
ATOM 818 O O . THR A 1 107 ? -3.624 -6.138 -21.007 1.00 97.56 107 THR A O 1
ATOM 821 N N . GLY A 1 108 ? -1.799 -5.693 -22.234 1.00 97.12 108 GLY A N 1
ATOM 822 C CA . GLY A 1 108 ? -1.083 -6.912 -21.898 1.00 97.12 108 GLY A CA 1
ATOM 823 C C . GLY A 1 108 ? -0.314 -6.818 -20.586 1.00 97.12 108 GLY A C 1
ATOM 824 O O . GLY A 1 108 ? -0.353 -5.795 -19.891 1.00 97.12 108 GLY A O 1
ATOM 825 N N . ASP A 1 109 ? 0.414 -7.889 -20.296 1.00 98.44 109 ASP A N 1
ATOM 826 C CA . ASP A 1 109 ? 1.244 -8.007 -19.103 1.00 98.44 109 ASP A CA 1
ATOM 827 C C . ASP A 1 109 ? 2.611 -7.350 -19.331 1.00 98.44 109 ASP A C 1
ATOM 829 O O . ASP A 1 109 ? 3.177 -7.409 -20.428 1.00 98.44 109 ASP A O 1
ATOM 833 N N . VAL A 1 110 ? 3.147 -6.719 -18.290 1.00 98.75 110 VAL A N 1
ATOM 834 C CA . VAL A 1 110 ? 4.469 -6.091 -18.287 1.00 98.75 110 VAL A CA 1
ATOM 835 C C . VAL A 1 110 ? 5.291 -6.690 -17.158 1.00 98.75 110 VAL A C 1
ATOM 837 O O . VAL A 1 110 ? 4.965 -6.519 -15.989 1.00 98.75 110 VAL A O 1
ATOM 840 N N . HIS A 1 111 ? 6.400 -7.328 -17.498 1.00 98.81 111 HIS A N 1
ATOM 841 C CA . HIS A 1 111 ? 7.342 -7.865 -16.525 1.00 98.81 111 HIS A CA 1
ATOM 842 C C . HIS A 1 111 ? 8.600 -7.011 -16.507 1.00 98.81 111 HIS A C 1
ATOM 844 O O . HIS A 1 111 ? 9.114 -6.643 -17.561 1.00 98.81 111 HIS A O 1
ATOM 850 N N . ILE A 1 112 ? 9.106 -6.680 -15.322 1.00 98.81 112 ILE A N 1
ATOM 851 C CA . ILE A 1 112 ? 10.335 -5.900 -15.165 1.00 98.81 112 ILE A CA 1
ATOM 852 C C . ILE A 1 112 ? 11.355 -6.749 -14.417 1.00 98.81 112 ILE A C 1
ATOM 854 O O . ILE A 1 112 ? 11.157 -7.069 -13.247 1.00 98.81 112 ILE A O 1
ATOM 858 N N . TYR A 1 113 ? 12.456 -7.070 -15.092 1.00 98.69 113 TYR A N 1
ATOM 859 C CA . TYR A 1 113 ? 13.543 -7.906 -14.594 1.00 98.69 113 TYR A CA 1
ATOM 860 C C . TYR A 1 113 ? 14.847 -7.112 -14.452 1.00 98.69 113 TYR A C 1
ATOM 862 O O . TYR A 1 113 ? 15.103 -6.190 -15.239 1.00 98.69 113 TYR A O 1
ATOM 870 N N . PRO A 1 114 ? 15.731 -7.488 -13.511 1.00 98.06 114 PRO A N 1
ATOM 871 C CA . PRO A 1 114 ? 17.110 -7.028 -13.550 1.00 98.06 114 PRO A CA 1
ATOM 872 C C . PRO A 1 114 ? 17.874 -7.711 -14.695 1.00 98.06 114 PRO A C 1
ATOM 874 O O . PRO A 1 114 ? 17.676 -8.894 -14.957 1.00 98.06 114 PRO A O 1
ATOM 877 N N . PHE A 1 115 ? 18.803 -6.998 -15.336 1.00 96.94 115 PHE A N 1
ATOM 878 C CA . PHE A 1 115 ? 19.710 -7.571 -16.337 1.00 96.94 115 PHE A CA 1
ATOM 879 C C . PHE A 1 115 ? 21.169 -7.365 -15.929 1.00 96.94 115 PHE A C 1
ATOM 881 O O . PHE A 1 115 ? 21.851 -6.429 -16.363 1.00 96.94 115 PHE A O 1
ATOM 888 N N . LYS A 1 116 ? 21.629 -8.237 -15.027 1.00 94.94 116 LYS A N 1
ATOM 889 C CA . LYS A 1 116 ? 22.920 -8.117 -14.332 1.00 94.94 116 LYS A CA 1
ATOM 890 C C . LYS A 1 116 ? 24.107 -8.301 -15.270 1.00 94.94 116 LYS A C 1
ATOM 892 O O . LYS A 1 116 ? 25.145 -7.664 -15.100 1.00 94.94 116 LYS A O 1
ATOM 897 N N . GLU A 1 117 ? 23.931 -9.129 -16.289 1.00 92.62 117 GLU A N 1
ATOM 898 C CA . GLU A 1 117 ? 24.947 -9.496 -17.266 1.00 92.62 117 GLU A CA 1
ATOM 899 C C . GLU A 1 117 ? 25.339 -8.311 -18.159 1.00 92.62 117 GLU A C 1
ATOM 901 O O . GLU A 1 117 ? 26.497 -8.218 -18.562 1.00 92.62 117 GLU A O 1
ATOM 906 N N . ASN A 1 118 ? 24.422 -7.370 -18.425 1.00 92.56 118 ASN A N 1
ATOM 907 C CA . ASN A 1 118 ? 24.717 -6.195 -19.250 1.00 92.56 118 ASN A CA 1
ATOM 908 C C . ASN A 1 118 ? 25.702 -5.226 -18.577 1.00 92.56 118 ASN A C 1
ATOM 910 O O . ASN A 1 118 ? 26.579 -4.669 -19.235 1.00 92.56 118 ASN A O 1
ATOM 914 N N . SER A 1 119 ? 25.556 -4.980 -17.272 1.00 92.06 119 SER A N 1
ATOM 915 C CA . SER A 1 119 ? 26.481 -4.113 -16.536 1.00 92.06 119 SER A CA 1
ATOM 916 C C . SER A 1 119 ? 26.615 -4.543 -15.076 1.00 92.06 119 SER A C 1
ATOM 918 O O . SER A 1 119 ? 25.977 -3.944 -14.208 1.00 92.06 119 SER A O 1
ATOM 920 N N . PRO A 1 120 ? 27.552 -5.457 -14.767 1.00 90.12 120 PRO A N 1
ATOM 921 C CA . PRO A 1 120 ? 27.772 -5.952 -13.405 1.00 90.12 120 PRO A CA 1
ATOM 922 C C . PRO A 1 120 ? 28.146 -4.871 -12.377 1.00 90.12 120 PRO A C 1
ATOM 924 O O . PRO A 1 120 ? 28.009 -5.077 -11.177 1.00 90.12 120 PRO A O 1
ATOM 927 N N . SER A 1 121 ? 28.636 -3.713 -12.841 1.00 90.31 121 SER A N 1
ATOM 928 C CA . SER A 1 121 ? 29.008 -2.561 -12.003 1.00 90.31 121 SER A CA 1
ATOM 929 C C . SER A 1 121 ? 27.868 -1.561 -11.769 1.00 90.31 121 SER A C 1
ATOM 931 O O . SER A 1 121 ? 28.115 -0.445 -11.302 1.00 90.31 121 SER A O 1
ATOM 933 N N . ALA A 1 122 ? 26.637 -1.895 -12.163 1.00 92.69 122 ALA A N 1
ATOM 934 C CA . ALA A 1 122 ? 25.481 -1.062 -11.866 1.00 92.69 122 ALA A CA 1
ATOM 935 C C . ALA A 1 122 ? 25.141 -1.131 -10.368 1.00 92.69 122 ALA A C 1
ATOM 937 O O . ALA A 1 122 ? 25.169 -2.202 -9.769 1.00 92.69 122 ALA A O 1
ATOM 938 N N . GLY A 1 123 ? 24.816 0.013 -9.763 1.00 90.25 123 GLY A N 1
ATOM 939 C CA . GLY A 1 123 ? 24.379 0.101 -8.369 1.00 90.25 123 GLY A CA 1
ATOM 940 C C . GLY A 1 123 ? 23.009 -0.538 -8.128 1.00 90.25 123 GLY A C 1
ATOM 941 O O . GLY A 1 123 ? 22.766 -1.050 -7.044 1.00 90.25 123 GLY A O 1
ATOM 942 N N . TYR A 1 124 ? 22.137 -0.533 -9.138 1.00 93.88 124 TYR A N 1
ATOM 943 C CA . TYR A 1 124 ? 20.876 -1.275 -9.178 1.00 93.88 124 TYR A CA 1
ATOM 944 C C . TYR A 1 124 ? 20.415 -1.452 -10.634 1.00 93.88 124 TYR A C 1
ATOM 946 O O . TYR A 1 124 ? 20.993 -0.867 -11.555 1.00 93.88 124 TYR A O 1
ATOM 954 N N . TYR A 1 125 ? 19.361 -2.238 -10.846 1.00 96.81 125 TYR A N 1
ATOM 955 C CA . TYR A 1 125 ? 18.817 -2.555 -12.167 1.00 96.81 125 TYR A CA 1
ATOM 956 C C . TYR A 1 125 ? 17.367 -2.108 -12.216 1.00 96.81 125 TYR A C 1
ATOM 958 O O . TYR A 1 125 ? 16.496 -2.751 -11.635 1.00 96.81 125 TYR A O 1
ATOM 966 N N . GLY A 1 126 ? 17.109 -0.962 -12.842 1.00 93.31 126 GLY A N 1
ATOM 967 C CA . GLY A 1 126 ? 15.803 -0.344 -12.710 1.00 93.31 126 GLY A CA 1
ATOM 968 C C . GLY A 1 126 ? 15.301 0.423 -13.911 1.00 93.31 126 GLY A C 1
ATOM 969 O O . GLY A 1 126 ? 16.061 0.981 -14.705 1.00 93.31 126 GLY A O 1
ATOM 970 N N . ILE A 1 127 ? 13.976 0.463 -13.983 1.00 95.94 127 ILE A N 1
ATOM 971 C CA . ILE A 1 127 ? 13.211 1.258 -14.926 1.00 95.94 127 ILE A CA 1
ATOM 972 C C . ILE A 1 127 ? 12.963 2.644 -14.337 1.00 95.94 127 ILE A C 1
ATOM 974 O O . ILE A 1 127 ? 12.426 2.791 -13.237 1.00 95.94 127 ILE A O 1
ATOM 978 N N . ILE A 1 128 ? 13.339 3.670 -15.100 1.00 94.75 128 ILE A N 1
ATOM 979 C CA . ILE A 1 128 ? 13.112 5.067 -14.751 1.00 94.75 128 ILE A CA 1
ATOM 980 C C . ILE A 1 128 ? 11.861 5.564 -15.468 1.00 94.75 128 ILE A C 1
ATOM 982 O O . ILE A 1 128 ? 11.850 5.767 -16.685 1.00 94.75 128 ILE A O 1
ATOM 986 N N . MET A 1 129 ? 10.805 5.783 -14.694 1.00 94.12 129 MET A N 1
ATOM 987 C CA . MET A 1 129 ? 9.526 6.276 -15.183 1.00 94.12 129 MET A CA 1
ATOM 988 C C . MET A 1 129 ? 9.645 7.761 -15.549 1.00 94.12 129 MET A C 1
ATOM 990 O O . MET A 1 129 ? 9.938 8.610 -14.699 1.00 94.12 129 MET A O 1
ATOM 994 N N . ALA A 1 130 ? 9.409 8.092 -16.820 1.00 90.75 130 ALA A N 1
ATOM 995 C CA . ALA A 1 130 ? 9.226 9.476 -17.253 1.00 90.75 130 ALA A CA 1
ATOM 996 C C . ALA A 1 130 ? 7.864 10.021 -16.784 1.00 90.75 130 ALA A C 1
ATOM 998 O O . ALA A 1 130 ? 6.975 9.251 -16.451 1.00 90.75 130 ALA A O 1
ATOM 999 N N . HIS A 1 131 ? 7.665 11.342 -16.734 1.00 82.69 131 HIS A N 1
ATOM 1000 C CA . HIS A 1 131 ? 6.474 11.932 -16.088 1.00 82.69 131 HIS A CA 1
ATOM 1001 C C . HIS A 1 131 ? 5.690 12.935 -16.940 1.00 82.69 131 HIS A C 1
ATOM 1003 O O . HIS A 1 131 ? 4.530 13.199 -16.641 1.00 82.69 131 HIS A O 1
ATOM 1009 N N . GLY A 1 132 ? 6.271 13.491 -18.007 1.00 81.88 132 GLY A N 1
ATOM 1010 C CA . GLY A 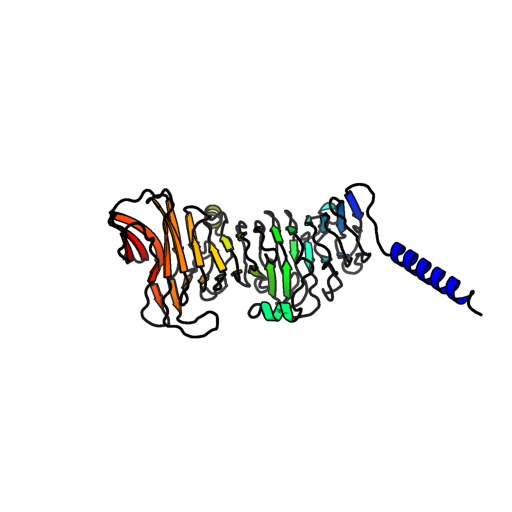1 132 ? 5.545 14.391 -18.915 1.00 81.88 132 GLY A CA 1
ATOM 1011 C C . GLY A 1 132 ? 5.491 15.869 -18.494 1.00 81.88 132 GLY A C 1
ATOM 1012 O O . GLY A 1 132 ? 4.869 16.679 -19.174 1.00 81.88 132 GLY A O 1
ATOM 1013 N N . GLY A 1 133 ? 6.139 16.255 -17.391 1.00 81.31 133 GLY A N 1
ATOM 1014 C CA . GLY A 1 133 ? 6.449 17.651 -17.044 1.00 81.31 133 GLY A CA 1
ATOM 1015 C C . GLY A 1 133 ? 5.610 18.296 -15.939 1.00 81.31 133 GLY A C 1
ATOM 1016 O O . GLY A 1 133 ? 6.014 19.336 -15.420 1.00 81.31 133 GLY A O 1
ATOM 1017 N N . LYS A 1 134 ? 4.469 17.718 -15.552 1.00 89.12 134 LYS A N 1
ATOM 1018 C CA . LYS A 1 134 ? 3.523 18.360 -14.624 1.00 89.12 134 LYS A CA 1
ATOM 1019 C C . LYS A 1 134 ? 3.709 17.902 -13.176 1.00 89.12 134 LYS A C 1
ATOM 1021 O O . LYS A 1 134 ? 4.019 16.746 -12.909 1.00 89.12 134 LYS A O 1
ATOM 1026 N N . THR A 1 135 ? 3.509 18.826 -12.238 1.00 92.88 135 THR A N 1
ATOM 1027 C CA . THR A 1 135 ? 3.589 18.544 -10.798 1.00 92.88 135 THR A CA 1
ATOM 1028 C C . THR A 1 135 ? 2.310 17.896 -10.299 1.00 92.88 135 THR A C 1
ATOM 1030 O O . THR A 1 135 ? 1.235 18.444 -10.515 1.00 92.88 135 THR A O 1
ATOM 1033 N N . PHE A 1 136 ? 2.445 16.753 -9.632 1.00 95.19 136 PHE A N 1
ATOM 1034 C CA . PHE A 1 136 ? 1.345 16.018 -9.015 1.00 95.19 136 PHE A CA 1
ATOM 1035 C C . PHE A 1 136 ? 0.973 16.594 -7.642 1.00 95.19 136 PHE A C 1
ATOM 1037 O O . PHE A 1 136 ? 1.840 17.107 -6.931 1.00 95.19 136 PHE A O 1
ATOM 1044 N N . THR A 1 137 ? -0.301 16.475 -7.270 1.00 94.62 137 THR A N 1
ATOM 1045 C CA . THR A 1 137 ? -0.840 16.906 -5.975 1.00 94.62 137 THR A CA 1
ATOM 1046 C C . THR A 1 137 ? -1.566 15.725 -5.335 1.00 94.62 137 THR A C 1
ATOM 1048 O O . THR A 1 137 ? -2.570 15.265 -5.868 1.00 94.62 137 THR A O 1
ATOM 1051 N N . ALA A 1 138 ? -1.056 15.216 -4.211 1.00 92.94 138 ALA A N 1
ATOM 1052 C CA . ALA A 1 138 ? -1.604 14.019 -3.563 1.00 92.94 138 ALA A CA 1
ATOM 1053 C C . ALA A 1 138 ? -2.910 14.295 -2.800 1.00 92.94 138 ALA A C 1
ATOM 1055 O O . ALA A 1 138 ? -3.673 13.377 -2.520 1.00 92.94 138 ALA A O 1
ATOM 1056 N N . GLU A 1 139 ? -3.156 15.558 -2.463 1.00 91.56 139 GLU A N 1
ATOM 1057 C CA . GLU A 1 139 ? -4.356 16.057 -1.791 1.00 91.56 139 GLU A CA 1
ATOM 1058 C C . GLU A 1 139 ? -5.556 16.160 -2.742 1.00 91.56 139 GLU A C 1
ATOM 1060 O O . GLU A 1 139 ? -6.690 16.135 -2.283 1.00 91.56 139 GLU A O 1
ATOM 1065 N N . ASP A 1 140 ? -5.307 16.237 -4.052 1.00 93.88 140 ASP A N 1
ATOM 1066 C CA . ASP A 1 140 ? -6.319 16.324 -5.109 1.00 93.88 140 ASP A CA 1
ATOM 1067 C C . ASP A 1 140 ? -5.961 15.337 -6.231 1.00 93.88 140 ASP A C 1
ATOM 1069 O O . ASP A 1 140 ? -5.420 15.692 -7.289 1.00 93.88 140 ASP A O 1
ATOM 1073 N N . VAL A 1 141 ? -6.183 14.051 -5.943 1.00 95.06 141 VAL A N 1
ATOM 1074 C CA . VAL A 1 141 ? -5.860 12.948 -6.859 1.00 95.06 141 VAL A CA 1
ATOM 1075 C C . VAL A 1 141 ? -6.742 13.007 -8.105 1.00 95.06 141 VAL A C 1
ATOM 1077 O O . VAL A 1 141 ? -6.226 12.905 -9.220 1.00 95.06 141 VAL A O 1
ATOM 1080 N N . GLU A 1 142 ? -8.046 13.231 -7.934 1.00 94.06 142 GLU A N 1
ATOM 1081 C CA . GLU A 1 142 ? -8.999 13.314 -9.042 1.00 94.06 142 GLU A CA 1
ATOM 1082 C C . GLU A 1 142 ? -8.678 14.493 -9.971 1.00 94.06 142 GLU A C 1
ATOM 1084 O O . GLU A 1 142 ? -8.496 14.298 -11.178 1.00 94.06 142 GLU A O 1
ATOM 1089 N N . GLY A 1 143 ? -8.502 15.701 -9.427 1.00 95.69 143 GLY A N 1
ATOM 1090 C CA . GLY A 1 143 ? -8.114 16.866 -10.219 1.00 95.69 143 GLY A CA 1
ATOM 1091 C C . GLY A 1 143 ? -6.746 16.689 -10.883 1.00 95.69 143 GLY A C 1
ATOM 1092 O O . GLY A 1 143 ? -6.518 17.173 -12.001 1.00 95.69 143 GLY A O 1
ATOM 1093 N N . SER A 1 144 ? -5.838 15.925 -10.262 1.00 96.00 144 SER A N 1
ATOM 1094 C CA . SER A 1 144 ? -4.555 15.556 -10.866 1.00 96.00 144 SER A CA 1
ATOM 1095 C C . SER A 1 144 ? -4.691 14.623 -12.069 1.00 96.00 144 SER A C 1
ATOM 1097 O O . SER A 1 144 ? -4.015 14.853 -13.079 1.00 96.00 144 SER A O 1
ATOM 1099 N N . LEU A 1 145 ? -5.573 13.624 -12.003 1.00 94.19 145 LEU A N 1
ATOM 1100 C CA . LEU A 1 145 ? -5.891 12.743 -13.130 1.00 94.19 145 LEU A CA 1
ATOM 1101 C C . LEU A 1 145 ? -6.528 13.536 -14.279 1.00 94.19 145 LEU A C 1
ATOM 1103 O O . LEU A 1 145 ? -6.010 13.516 -15.398 1.00 94.19 145 LEU A O 1
ATOM 1107 N N . GLN A 1 146 ? -7.575 14.316 -13.992 1.00 94.75 146 GLN A N 1
ATOM 1108 C CA . GLN A 1 146 ? -8.300 15.114 -14.991 1.00 94.75 146 GLN A CA 1
ATOM 1109 C C . GLN A 1 146 ? -7.401 16.153 -15.685 1.00 94.75 146 GLN A C 1
ATOM 1111 O O . GLN A 1 146 ? -7.517 16.398 -16.886 1.00 94.75 146 GLN A O 1
ATOM 1116 N N . SER A 1 147 ? -6.443 16.729 -14.953 1.00 93.44 147 SER A N 1
ATOM 1117 C CA . SER A 1 147 ? -5.489 17.714 -15.484 1.00 93.44 147 SER A CA 1
ATOM 1118 C C . SER A 1 147 ? -4.282 17.092 -16.207 1.00 93.44 147 SER A C 1
ATOM 1120 O O . SER A 1 147 ? -3.370 17.815 -16.641 1.00 93.44 147 SER A O 1
ATOM 1122 N N . GLY A 1 148 ? -4.227 15.760 -16.317 1.00 91.56 148 GLY A N 1
ATOM 1123 C CA . GLY A 1 148 ? -3.126 15.018 -16.932 1.00 91.56 148 GLY A CA 1
ATOM 1124 C C . GLY A 1 148 ? -1.791 15.212 -16.209 1.00 91.56 148 GLY A C 1
ATOM 1125 O O . GLY A 1 148 ? -0.760 15.323 -16.868 1.00 91.56 148 GLY A O 1
ATOM 1126 N N . LYS A 1 149 ? -1.810 15.339 -14.873 1.00 93.75 149 LYS A N 1
ATOM 1127 C CA . LYS A 1 149 ? -0.615 15.477 -14.012 1.00 93.75 149 LYS A CA 1
ATOM 1128 C C . LYS A 1 149 ? -0.019 14.122 -13.598 1.00 93.75 149 LYS A C 1
ATOM 1130 O O . LYS A 1 149 ? 0.905 14.081 -12.789 1.00 93.75 149 LYS A O 1
ATOM 1135 N N . VAL A 1 150 ? -0.560 13.030 -14.134 1.00 94.56 150 VAL A N 1
ATOM 1136 C CA . VAL A 1 150 ? -0.211 11.650 -13.797 1.00 94.56 150 VAL A CA 1
ATOM 1137 C C . VAL A 1 150 ? 0.314 10.948 -15.048 1.00 94.56 150 VAL A C 1
ATOM 1139 O O . VAL A 1 150 ? -0.242 11.108 -16.138 1.00 94.56 150 VAL A O 1
ATOM 1142 N N . ASN A 1 151 ? 1.392 10.177 -14.908 1.00 94.88 151 ASN A N 1
ATOM 1143 C CA . ASN A 1 151 ? 1.785 9.226 -15.940 1.00 94.88 151 ASN A CA 1
ATOM 1144 C C . ASN A 1 151 ? 0.812 8.040 -15.909 1.00 94.88 151 ASN A C 1
ATOM 1146 O O . ASN A 1 151 ? 0.758 7.321 -14.916 1.00 94.88 151 ASN A O 1
ATOM 1150 N N . ILE A 1 152 ? 0.080 7.849 -17.006 1.00 94.69 152 ILE A N 1
ATOM 1151 C CA . ILE A 1 152 ? -0.945 6.809 -17.180 1.00 94.69 152 ILE A CA 1
ATOM 1152 C C . ILE A 1 152 ? -0.506 5.666 -18.107 1.00 94.69 152 ILE A C 1
ATOM 1154 O O . ILE A 1 152 ? -1.320 4.855 -18.527 1.00 94.69 152 ILE A O 1
ATOM 1158 N N . MET A 1 153 ? 0.778 5.594 -18.461 1.00 95.56 153 MET A N 1
ATOM 1159 C CA . MET A 1 153 ? 1.317 4.612 -19.406 1.00 95.56 153 MET A CA 1
ATOM 1160 C C . MET A 1 153 ? 0.982 3.165 -19.021 1.00 95.56 153 MET A C 1
ATOM 1162 O O . MET A 1 153 ? 0.745 2.359 -19.908 1.00 95.56 153 MET A O 1
ATOM 1166 N N . MET A 1 154 ? 0.945 2.845 -17.725 1.00 96.69 154 MET A N 1
ATOM 1167 C CA . MET A 1 154 ? 0.695 1.490 -17.220 1.00 96.69 154 MET A CA 1
ATOM 1168 C C . MET A 1 154 ? -0.712 1.314 -16.626 1.00 96.69 154 MET A C 1
ATOM 1170 O O . MET A 1 154 ? -0.971 0.325 -15.944 1.00 96.69 154 MET A O 1
ATOM 1174 N N . GLU A 1 155 ? -1.641 2.250 -16.857 1.00 96.94 155 GLU A N 1
ATOM 1175 C CA . GLU A 1 155 ? -2.974 2.199 -16.230 1.00 96.94 155 GLU A CA 1
ATOM 1176 C C . GLU A 1 155 ? -3.841 1.029 -16.724 1.00 96.94 155 GLU A C 1
ATOM 1178 O O . GLU A 1 155 ? -4.763 0.615 -16.033 1.00 96.94 155 GLU A O 1
ATOM 1183 N N . ASN A 1 156 ? -3.530 0.474 -17.899 1.00 97.75 156 ASN A N 1
ATOM 1184 C CA . ASN A 1 156 ? -4.281 -0.625 -18.513 1.00 97.75 156 ASN A CA 1
ATOM 1185 C C . ASN A 1 156 ? -3.538 -1.969 -18.457 1.00 97.75 156 ASN A C 1
ATOM 1187 O O . ASN A 1 156 ? -3.936 -2.912 -19.139 1.00 97.75 156 ASN A O 1
ATOM 1191 N N . ASN A 1 157 ? -2.441 -2.053 -17.701 1.00 98.31 157 ASN A N 1
ATOM 1192 C CA . ASN A 1 157 ? -1.564 -3.220 -17.679 1.00 98.31 157 ASN A CA 1
ATOM 1193 C C . ASN A 1 157 ? -1.560 -3.905 -16.316 1.00 98.31 157 ASN A C 1
ATOM 1195 O O . ASN A 1 157 ? -1.700 -3.259 -15.273 1.00 98.31 157 ASN A O 1
ATOM 1199 N N . ARG A 1 158 ? -1.295 -5.212 -16.345 1.00 98.50 158 ARG A N 1
ATOM 1200 C CA . ARG A 1 158 ? -0.789 -5.946 -15.187 1.00 98.50 158 ARG A CA 1
ATOM 1201 C C . ARG A 1 158 ? 0.725 -5.874 -15.206 1.00 98.50 158 ARG A C 1
ATOM 1203 O O . ARG A 1 158 ? 1.348 -6.302 -16.173 1.00 98.50 158 ARG A O 1
ATOM 1210 N N . VAL A 1 159 ? 1.303 -5.278 -14.173 1.00 98.81 159 VAL A N 1
ATOM 1211 C CA . VAL A 1 159 ? 2.748 -5.100 -14.061 1.00 98.81 159 VAL A CA 1
ATOM 1212 C C . VAL A 1 159 ? 3.283 -5.982 -12.944 1.00 98.81 159 VAL A C 1
ATOM 1214 O O . VAL A 1 159 ? 2.770 -5.916 -11.833 1.00 98.81 159 VAL A O 1
ATOM 1217 N N . THR A 1 160 ? 4.338 -6.746 -13.214 1.00 98.88 160 THR A N 1
ATOM 1218 C CA . THR A 1 160 ? 5.084 -7.498 -12.198 1.00 98.88 160 THR A CA 1
ATOM 1219 C C . THR A 1 160 ? 6.514 -6.978 -12.125 1.00 98.88 160 THR A C 1
ATOM 1221 O O . THR A 1 160 ? 7.259 -7.004 -13.109 1.00 98.88 160 THR A O 1
ATOM 1224 N N . LEU A 1 161 ? 6.904 -6.490 -10.949 1.00 98.81 161 LEU A N 1
ATOM 1225 C CA . LEU A 1 161 ? 8.278 -6.111 -10.645 1.00 98.81 161 LEU A CA 1
ATOM 1226 C C . LEU A 1 161 ? 8.990 -7.285 -9.967 1.00 98.81 161 LEU A C 1
ATOM 1228 O O . LEU A 1 161 ? 8.685 -7.616 -8.820 1.00 98.81 161 LEU A O 1
ATOM 1232 N N . HIS A 1 162 ? 9.934 -7.897 -10.676 1.00 98.75 162 HIS A N 1
ATOM 1233 C CA . HIS A 1 162 ? 10.607 -9.106 -10.213 1.00 98.75 162 HIS A CA 1
ATOM 1234 C C . HIS A 1 162 ? 11.737 -8.832 -9.217 1.00 98.75 162 HIS A C 1
ATOM 1236 O O . HIS A 1 162 ? 12.236 -7.707 -9.108 1.00 98.75 162 HIS A O 1
ATOM 1242 N N . ASP A 1 163 ? 12.155 -9.879 -8.504 1.00 98.38 163 ASP A N 1
ATOM 1243 C CA . ASP A 1 163 ? 13.287 -9.843 -7.575 1.00 98.38 163 ASP A CA 1
ATOM 1244 C C . ASP A 1 163 ? 14.524 -9.165 -8.199 1.00 98.38 163 ASP A C 1
ATOM 1246 O O . ASP A 1 163 ? 14.925 -9.429 -9.336 1.00 98.38 163 ASP A O 1
ATOM 1250 N N . GLY A 1 164 ? 15.125 -8.242 -7.446 1.00 97.38 164 GLY A N 1
ATOM 1251 C CA . GLY A 1 164 ? 16.298 -7.469 -7.835 1.00 97.38 164 GLY A CA 1
ATOM 1252 C C . GLY A 1 164 ? 16.034 -6.329 -8.821 1.00 97.38 164 GLY A C 1
ATOM 1253 O O . GLY A 1 164 ? 16.971 -5.581 -9.117 1.00 97.38 164 GLY A O 1
ATOM 1254 N N . ALA A 1 165 ? 14.806 -6.170 -9.325 1.00 98.25 165 ALA A N 1
ATOM 1255 C CA . ALA A 1 165 ? 14.432 -5.042 -10.168 1.00 98.25 165 ALA A CA 1
ATOM 1256 C C . ALA A 1 165 ? 13.972 -3.828 -9.348 1.00 98.25 165 ALA A C 1
ATOM 1258 O O . ALA A 1 165 ? 13.398 -3.940 -8.261 1.00 98.25 165 ALA A O 1
ATOM 1259 N N . THR A 1 166 ? 14.194 -2.635 -9.901 1.00 97.81 166 THR A N 1
ATOM 1260 C CA . THR A 1 166 ? 13.790 -1.366 -9.287 1.00 97.81 166 THR A CA 1
ATOM 1261 C C . THR A 1 166 ? 12.877 -0.546 -10.196 1.00 97.81 166 THR A C 1
ATOM 1263 O O . THR A 1 166 ? 13.142 -0.400 -11.387 1.00 97.81 166 THR A O 1
ATOM 1266 N N . ILE A 1 167 ? 11.844 0.077 -9.629 1.00 97.00 167 ILE A N 1
ATOM 1267 C CA . ILE A 1 167 ? 11.141 1.204 -10.255 1.00 97.00 167 ILE A CA 1
ATOM 1268 C C . ILE A 1 167 ? 11.587 2.493 -9.573 1.00 97.00 167 ILE A C 1
ATOM 1270 O O . ILE A 1 167 ? 11.530 2.633 -8.350 1.00 97.00 167 ILE A O 1
ATOM 1274 N N . ALA A 1 168 ? 12.006 3.461 -10.376 1.00 94.25 168 ALA A N 1
ATOM 1275 C CA . ALA A 1 168 ? 12.382 4.785 -9.913 1.00 94.25 168 ALA A CA 1
ATOM 1276 C C . ALA A 1 168 ? 11.878 5.858 -10.882 1.00 94.25 168 ALA A C 1
ATOM 1278 O O . ALA A 1 168 ? 11.319 5.568 -11.938 1.00 94.25 168 ALA A O 1
ATOM 1279 N N . CYS A 1 169 ? 12.065 7.124 -10.532 1.00 90.88 169 CYS A N 1
ATOM 1280 C CA . CYS A 1 169 ? 11.734 8.231 -11.414 1.00 90.88 169 CYS A CA 1
ATOM 1281 C C . CYS A 1 169 ? 12.740 9.372 -11.306 1.00 90.88 169 CYS A C 1
ATOM 1283 O O . CYS A 1 169 ? 13.463 9.533 -10.320 1.00 90.88 169 CYS A O 1
ATOM 1285 N N . GLU A 1 170 ? 12.745 10.217 -12.328 1.00 86.44 170 GLU A N 1
ATOM 1286 C CA . GLU A 1 170 ? 13.548 11.428 -12.359 1.00 86.44 170 GLU A CA 1
ATOM 1287 C C . GLU A 1 170 ? 12.656 12.652 -12.576 1.00 86.44 170 GLU A C 1
ATOM 1289 O O . GLU A 1 170 ? 11.824 12.660 -13.473 1.00 86.44 170 GLU A O 1
ATOM 1294 N N . SER A 1 171 ? 12.955 13.714 -11.822 1.00 79.62 171 SER A N 1
ATOM 1295 C CA . SER A 1 171 ? 12.452 15.094 -11.936 1.00 79.62 171 SER A CA 1
ATOM 1296 C C . SER A 1 171 ? 11.096 15.389 -11.290 1.00 79.62 171 SER A C 1
ATOM 1298 O O . SER A 1 171 ? 10.062 14.897 -11.726 1.00 79.62 171 SER A O 1
ATOM 1300 N N . GLY A 1 172 ? 11.113 16.327 -10.333 1.00 85.75 172 GLY A N 1
ATOM 1301 C CA . GLY A 1 172 ? 9.929 16.979 -9.777 1.00 85.75 172 GLY A CA 1
ATOM 1302 C C . GLY A 1 172 ? 9.031 16.079 -8.929 1.00 85.75 172 GLY A C 1
ATOM 1303 O O . GLY A 1 172 ? 9.253 14.877 -8.829 1.00 85.75 172 GLY A O 1
ATOM 1304 N N . THR A 1 173 ? 8.005 16.671 -8.314 1.00 91.12 173 THR A N 1
ATOM 1305 C CA . THR A 1 173 ? 6.980 15.901 -7.597 1.00 91.12 173 THR A CA 1
ATOM 1306 C C . THR A 1 173 ? 5.986 15.297 -8.586 1.00 91.12 173 THR A C 1
ATOM 1308 O O . THR A 1 173 ? 5.332 16.064 -9.302 1.00 91.12 173 THR A O 1
ATOM 1311 N N . ARG A 1 174 ? 5.892 13.962 -8.671 1.00 93.44 174 ARG A N 1
ATOM 1312 C CA . ARG A 1 174 ? 5.201 13.240 -9.765 1.00 93.44 174 ARG A CA 1
ATOM 1313 C C . ARG A 1 174 ? 4.299 12.107 -9.285 1.00 93.44 174 ARG A C 1
ATOM 1315 O O . ARG A 1 174 ? 4.533 11.543 -8.221 1.00 93.44 174 ARG A O 1
ATOM 1322 N N . GLY A 1 175 ? 3.301 11.784 -10.109 1.00 95.75 175 GLY A N 1
ATOM 1323 C CA . GLY A 1 175 ? 2.378 10.665 -9.928 1.00 95.75 175 GLY A CA 1
ATOM 1324 C C . GLY A 1 175 ? 2.479 9.664 -11.081 1.00 95.75 175 GLY A C 1
ATOM 1325 O O . GLY A 1 175 ? 2.527 10.074 -12.245 1.00 95.75 175 GLY A O 1
ATOM 1326 N N . PHE A 1 176 ? 2.489 8.371 -10.763 1.00 97.00 176 PHE A N 1
ATOM 1327 C CA . PHE A 1 176 ? 2.560 7.258 -11.716 1.00 97.00 176 PHE A CA 1
ATOM 1328 C C . PHE A 1 176 ? 1.421 6.286 -11.432 1.00 97.00 176 PHE A C 1
ATOM 1330 O O . PHE A 1 176 ? 1.303 5.820 -10.303 1.00 97.00 176 PHE A O 1
ATOM 1337 N N . ARG A 1 177 ? 0.587 6.000 -12.431 1.00 97.62 177 ARG A N 1
ATOM 1338 C CA . ARG A 1 177 ? -0.607 5.166 -12.288 1.00 97.62 177 ARG A CA 1
ATOM 1339 C C . ARG A 1 177 ? -0.409 3.798 -12.918 1.00 97.62 177 ARG A C 1
ATOM 1341 O O . ARG A 1 177 ? 0.011 3.697 -14.071 1.00 97.62 177 ARG A O 1
ATOM 1348 N N . PHE A 1 178 ? -0.760 2.775 -12.153 1.00 98.44 178 PHE A N 1
ATOM 1349 C CA . PHE A 1 178 ? -0.702 1.373 -12.526 1.00 98.44 178 PHE A CA 1
ATOM 1350 C C . PHE A 1 178 ? -2.099 0.767 -12.432 1.00 98.44 178 PHE A C 1
ATOM 1352 O O . PHE A 1 178 ? -2.774 0.912 -11.410 1.00 98.44 178 PHE A O 1
ATOM 1359 N N . GLY A 1 179 ? -2.497 0.056 -13.485 1.00 98.31 179 GLY A N 1
ATOM 1360 C CA . GLY A 1 179 ? -3.733 -0.716 -13.506 1.00 98.31 179 GLY A CA 1
ATOM 1361 C C . GLY A 1 179 ? -3.737 -1.776 -12.422 1.00 98.31 179 GLY A C 1
ATOM 1362 O O . GLY A 1 179 ? -4.584 -1.779 -11.526 1.00 98.31 179 GLY A O 1
ATOM 1363 N N . HIS A 1 180 ? -2.714 -2.617 -12.487 1.00 98.69 180 HIS A N 1
ATOM 1364 C CA . HIS A 1 180 ? -2.383 -3.638 -11.516 1.00 98.69 180 HIS A CA 1
ATOM 1365 C C . HIS A 1 180 ? -0.855 -3.670 -11.337 1.00 98.69 180 HIS A C 1
ATOM 1367 O O . HIS A 1 180 ? -0.115 -3.528 -12.313 1.00 98.69 180 HIS A O 1
ATOM 1373 N N . LEU A 1 181 ? -0.379 -3.837 -10.101 1.00 98.75 181 LEU A N 1
ATOM 1374 C CA . LEU A 1 181 ? 1.050 -3.874 -9.776 1.00 98.75 181 LEU A CA 1
ATOM 1375 C C . LEU A 1 181 ? 1.318 -4.936 -8.712 1.00 98.75 181 LEU A C 1
ATOM 1377 O O . LEU A 1 181 ? 0.951 -4.733 -7.555 1.00 98.75 181 LEU A O 1
ATOM 1381 N N . ASP A 1 182 ? 2.008 -5.995 -9.114 1.00 98.75 182 ASP A N 1
ATOM 1382 C CA . ASP A 1 182 ? 2.639 -6.969 -8.234 1.00 98.75 182 ASP A CA 1
ATOM 1383 C C . ASP A 1 182 ? 4.125 -6.643 -8.067 1.00 98.75 182 ASP A C 1
ATOM 1385 O O . ASP A 1 182 ? 4.809 -6.232 -9.012 1.00 98.75 182 ASP A O 1
ATOM 1389 N N . THR A 1 183 ? 4.651 -6.863 -6.866 1.00 98.81 183 THR A N 1
ATOM 1390 C CA . THR A 1 183 ? 6.090 -6.815 -6.607 1.00 98.81 183 THR A CA 1
ATOM 1391 C C . THR A 1 183 ? 6.529 -8.069 -5.871 1.00 98.81 183 THR A C 1
ATOM 1393 O O . THR A 1 183 ? 5.890 -8.495 -4.912 1.00 98.81 183 THR A O 1
ATOM 1396 N N . GLU A 1 184 ? 7.630 -8.667 -6.317 1.00 98.69 184 GLU A N 1
ATOM 1397 C CA . GLU A 1 184 ? 8.246 -9.815 -5.653 1.00 98.69 184 GLU A CA 1
ATOM 1398 C C . GLU A 1 184 ? 9.147 -9.362 -4.499 1.00 98.69 184 GLU A C 1
ATOM 1400 O O . GLU A 1 184 ? 9.669 -8.239 -4.491 1.00 98.69 184 GLU A O 1
ATOM 1405 N N . ALA A 1 185 ? 9.367 -10.248 -3.526 1.00 97.81 185 ALA A N 1
ATOM 1406 C CA . ALA A 1 185 ? 10.366 -10.022 -2.489 1.00 97.81 185 ALA A CA 1
ATOM 1407 C C . ALA A 1 185 ? 11.742 -9.763 -3.135 1.00 97.81 185 ALA A C 1
ATOM 1409 O O . ALA A 1 185 ? 12.108 -10.417 -4.105 1.00 97.81 185 ALA A O 1
ATOM 1410 N N . GLY A 1 186 ? 12.482 -8.778 -2.619 1.00 97.19 186 GLY A N 1
ATOM 1411 C CA . GLY A 1 186 ? 13.778 -8.352 -3.170 1.00 97.19 186 GLY A CA 1
ATOM 1412 C C . GLY A 1 186 ? 13.702 -7.310 -4.296 1.00 97.19 186 GLY A C 1
ATOM 1413 O O . GLY A 1 186 ? 14.711 -6.681 -4.622 1.00 97.19 186 GLY A O 1
ATOM 1414 N N . SER A 1 187 ? 12.514 -7.030 -4.837 1.00 98.44 187 SER A N 1
ATOM 1415 C CA . SER A 1 187 ? 12.295 -5.862 -5.699 1.00 98.44 187 SER A CA 1
ATOM 1416 C C . SER A 1 187 ? 12.206 -4.551 -4.901 1.00 98.44 187 SER A C 1
ATOM 1418 O O . SER A 1 187 ? 12.049 -4.554 -3.676 1.00 98.44 187 SER A O 1
ATOM 1420 N N . THR A 1 188 ? 12.327 -3.400 -5.575 1.00 97.69 188 THR A N 1
ATOM 1421 C CA . THR A 1 188 ? 12.281 -2.078 -4.919 1.00 97.69 188 THR A CA 1
ATOM 1422 C C . THR A 1 188 ? 11.490 -1.034 -5.712 1.00 97.69 188 THR A C 1
ATOM 1424 O O . THR A 1 188 ? 11.760 -0.789 -6.885 1.00 97.69 188 THR A O 1
ATOM 1427 N N . ILE A 1 189 ? 10.578 -0.320 -5.054 1.00 97.25 189 ILE A N 1
ATOM 1428 C CA . ILE A 1 189 ? 10.027 0.949 -5.541 1.00 97.25 189 ILE A CA 1
ATOM 1429 C C . ILE A 1 189 ? 10.727 2.077 -4.781 1.00 97.25 189 ILE A C 1
ATOM 1431 O O . ILE A 1 189 ? 10.485 2.278 -3.593 1.00 97.25 189 ILE A O 1
ATOM 1435 N N . GLN A 1 190 ? 11.604 2.809 -5.473 1.00 92.75 190 GLN A N 1
ATOM 1436 C CA . GLN A 1 190 ? 12.494 3.789 -4.843 1.00 92.75 190 GLN A CA 1
ATOM 1437 C C . GLN A 1 190 ? 11.982 5.241 -4.932 1.00 92.75 190 GLN A C 1
ATOM 1439 O O . GLN A 1 190 ? 12.301 6.094 -4.106 1.00 92.75 190 GLN A O 1
ATOM 1444 N N . GLY A 1 191 ? 11.220 5.568 -5.981 1.00 89.75 191 GLY A N 1
ATOM 1445 C CA . GLY A 1 191 ? 10.854 6.957 -6.285 1.00 89.75 191 GLY A CA 1
ATOM 1446 C C . GLY A 1 191 ? 12.029 7.778 -6.842 1.00 89.75 191 GLY A C 1
ATOM 1447 O O . GLY A 1 191 ? 12.758 7.311 -7.722 1.00 89.75 191 GLY A O 1
ATOM 1448 N N . TYR A 1 192 ? 12.194 9.027 -6.392 1.00 90.00 192 TYR A N 1
ATOM 1449 C CA . TYR A 1 192 ? 13.144 9.977 -6.987 1.00 90.00 192 TYR A CA 1
ATOM 1450 C C . TYR A 1 192 ? 14.613 9.576 -6.763 1.00 90.00 192 TYR A C 1
ATOM 1452 O O . TYR A 1 192 ? 15.116 9.583 -5.646 1.00 90.00 192 TYR A O 1
ATOM 1460 N N . MET A 1 193 ? 15.333 9.297 -7.854 1.00 85.69 193 MET A N 1
ATOM 1461 C CA . MET A 1 193 ? 16.671 8.672 -7.830 1.00 85.69 193 MET A CA 1
ATOM 1462 C C . MET A 1 193 ? 17.882 9.627 -7.809 1.00 85.69 193 MET A C 1
ATOM 1464 O O . MET A 1 193 ? 19.020 9.180 -7.955 1.00 85.69 193 MET A O 1
ATOM 1468 N N . LYS A 1 194 ? 17.681 10.949 -7.767 1.00 83.12 194 LYS A N 1
ATOM 1469 C CA . LYS A 1 194 ? 18.779 11.938 -7.840 1.00 83.12 194 LYS A CA 1
ATOM 1470 C C . LYS A 1 194 ? 18.940 12.693 -6.523 1.00 83.12 194 LYS A C 1
ATOM 1472 O O . LYS A 1 194 ? 18.104 12.607 -5.636 1.00 83.12 194 LYS A O 1
ATOM 1477 N N . LYS A 1 195 ? 20.007 13.489 -6.410 1.00 74.94 195 LYS A N 1
ATOM 1478 C CA . LYS A 1 195 ? 20.130 14.501 -5.348 1.00 74.94 195 LYS A CA 1
ATOM 1479 C C . LYS A 1 195 ? 19.086 15.609 -5.587 1.00 74.94 195 LYS A C 1
ATOM 1481 O O . LYS A 1 195 ? 18.923 16.056 -6.724 1.00 74.94 195 LYS A O 1
ATOM 1486 N N . GLY A 1 196 ? 18.338 16.009 -4.559 1.00 74.38 196 GLY A N 1
ATOM 1487 C CA . GLY A 1 196 ? 17.245 16.994 -4.642 1.00 74.38 196 GLY A CA 1
ATOM 1488 C C . GLY A 1 196 ? 16.193 16.785 -3.548 1.00 74.38 196 GLY A C 1
ATOM 1489 O O . GLY A 1 196 ? 16.455 16.066 -2.594 1.00 74.38 196 GLY A O 1
ATOM 1490 N N . THR A 1 197 ? 15.004 17.369 -3.696 1.00 80.38 197 THR A N 1
ATOM 1491 C CA . THR A 1 197 ? 13.870 17.179 -2.772 1.00 80.38 197 THR A CA 1
ATOM 1492 C C . THR A 1 197 ? 12.570 17.140 -3.567 1.00 80.38 197 THR A C 1
ATOM 1494 O O . THR A 1 197 ? 11.926 18.155 -3.817 1.00 80.38 197 THR A O 1
ATOM 1497 N N . TYR A 1 198 ? 12.208 15.950 -4.033 1.00 89.56 198 TYR A N 1
ATOM 1498 C CA . TYR A 1 198 ? 10.997 15.743 -4.814 1.00 89.56 198 TYR A CA 1
ATOM 1499 C C . TYR A 1 198 ? 10.299 14.465 -4.383 1.00 89.56 198 TYR A C 1
ATOM 1501 O O . TYR A 1 198 ? 10.964 13.474 -4.072 1.00 89.56 198 TYR A O 1
ATOM 1509 N N . ASN A 1 199 ? 8.969 14.506 -4.403 1.00 92.31 199 ASN A N 1
ATOM 1510 C CA . ASN A 1 199 ? 8.134 13.407 -3.941 1.00 92.31 199 ASN A CA 1
ATOM 1511 C C . ASN A 1 199 ? 7.649 12.559 -5.120 1.00 92.31 199 ASN A C 1
ATOM 1513 O O . ASN A 1 199 ? 7.415 13.063 -6.216 1.00 92.31 199 ASN A O 1
ATOM 1517 N N . SER A 1 200 ? 7.466 11.267 -4.897 1.00 94.31 200 SER A N 1
ATOM 1518 C CA . SER A 1 200 ? 6.973 10.332 -5.913 1.00 94.31 200 SER A CA 1
ATOM 1519 C C . SER A 1 200 ? 5.752 9.611 -5.374 1.00 94.31 200 SER A C 1
ATOM 1521 O O . SER A 1 200 ? 5.793 9.103 -4.259 1.00 94.31 200 SER A O 1
ATOM 1523 N N . TYR A 1 201 ? 4.677 9.569 -6.151 1.00 97.19 201 TYR A N 1
ATOM 1524 C CA . TYR A 1 201 ? 3.430 8.927 -5.754 1.00 97.19 201 TYR A CA 1
ATOM 1525 C C . TYR A 1 201 ? 3.066 7.841 -6.756 1.00 97.19 201 TYR A C 1
ATOM 1527 O O . TYR A 1 201 ? 3.030 8.086 -7.962 1.00 97.19 201 TYR A O 1
ATOM 1535 N N . PHE A 1 202 ? 2.794 6.650 -6.244 1.00 97.88 202 PHE A N 1
ATOM 1536 C CA . PHE A 1 202 ? 2.398 5.495 -7.036 1.00 97.88 202 PHE A CA 1
ATOM 1537 C C . PHE A 1 202 ? 0.915 5.237 -6.789 1.00 97.88 202 PHE A C 1
ATOM 1539 O O . PHE A 1 202 ? 0.523 4.907 -5.673 1.00 97.88 202 PHE A O 1
ATOM 1546 N N . LEU A 1 203 ? 0.096 5.461 -7.814 1.00 98.56 203 LEU A N 1
ATOM 1547 C CA . LEU A 1 203 ? -1.328 5.153 -7.815 1.00 98.56 203 LEU A CA 1
ATOM 1548 C C . LEU A 1 203 ? -1.489 3.723 -8.326 1.00 98.56 203 LEU A C 1
ATOM 1550 O O . LEU A 1 203 ? -0.941 3.388 -9.378 1.00 98.56 203 LEU A O 1
ATOM 1554 N N . VAL A 1 204 ? -2.207 2.886 -7.586 1.00 98.62 204 VAL A N 1
ATOM 1555 C CA . VAL A 1 204 ? -2.335 1.456 -7.884 1.00 98.62 204 VAL A CA 1
ATOM 1556 C C . VAL A 1 204 ? -3.782 0.988 -7.769 1.00 98.62 204 VAL A C 1
ATOM 1558 O O . VAL A 1 204 ? -4.504 1.418 -6.870 1.00 98.62 204 VAL A O 1
ATOM 1561 N N . GLY A 1 205 ? -4.178 0.059 -8.643 1.00 98.00 205 GLY A N 1
ATOM 1562 C CA . GLY A 1 205 ? -5.411 -0.716 -8.496 1.00 98.00 205 GLY A CA 1
ATOM 1563 C C . GLY A 1 205 ? -6.592 -0.254 -9.348 1.00 98.00 205 GLY A C 1
ATOM 1564 O O . GLY A 1 205 ? -7.694 -0.770 -9.159 1.00 98.00 205 GLY A O 1
ATOM 1565 N N . CYS A 1 206 ? -6.403 0.656 -10.313 1.00 97.69 206 CYS A N 1
ATOM 1566 C CA . CYS A 1 206 ? -7.514 1.139 -11.145 1.00 97.69 206 CYS A CA 1
ATOM 1567 C C . CYS A 1 206 ? -8.133 0.072 -12.069 1.00 97.69 206 CYS A C 1
ATOM 1569 O O . CYS A 1 206 ? -9.212 0.301 -12.613 1.00 97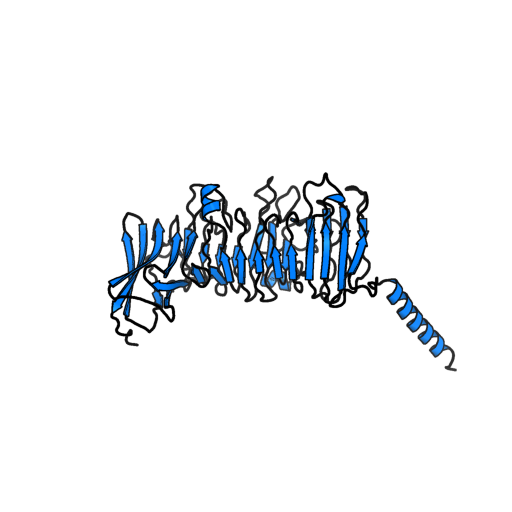.69 206 CYS A O 1
ATOM 1571 N N . MET A 1 207 ? -7.515 -1.109 -12.200 1.00 97.94 207 MET A N 1
ATOM 1572 C CA . MET A 1 207 ? -8.124 -2.276 -12.854 1.00 97.94 207 MET A CA 1
ATOM 1573 C C . MET A 1 207 ? -9.074 -3.074 -11.949 1.00 97.94 207 MET A C 1
ATOM 1575 O O . MET A 1 207 ? -9.650 -4.057 -12.410 1.00 97.94 207 MET A O 1
ATOM 1579 N N . ASN A 1 208 ? -9.266 -2.669 -10.688 1.00 98.31 208 ASN A N 1
ATOM 1580 C CA . ASN A 1 208 ? -10.158 -3.332 -9.727 1.00 98.31 208 ASN A CA 1
ATOM 1581 C C . ASN A 1 208 ? -9.784 -4.796 -9.440 1.00 98.31 208 ASN A C 1
ATOM 1583 O O . ASN A 1 208 ? -10.641 -5.629 -9.156 1.00 98.31 208 ASN A O 1
ATOM 1587 N N . THR A 1 209 ? -8.497 -5.118 -9.530 1.00 98.19 209 THR A N 1
ATOM 1588 C CA . THR A 1 209 ? -7.961 -6.461 -9.288 1.00 98.19 209 THR A CA 1
ATOM 1589 C C . THR A 1 209 ? -7.157 -6.502 -8.004 1.00 98.19 209 THR A C 1
ATOM 1591 O O . THR A 1 209 ? -6.533 -5.503 -7.640 1.00 98.19 209 THR A O 1
ATOM 1594 N N . ASP A 1 210 ? -7.082 -7.679 -7.402 1.00 98.56 210 ASP A N 1
ATOM 1595 C CA . ASP A 1 210 ? -6.189 -7.932 -6.278 1.00 98.56 210 ASP A CA 1
ATOM 1596 C C . ASP A 1 210 ? -4.724 -7.992 -6.723 1.00 98.56 210 ASP A C 1
ATOM 1598 O O . ASP A 1 210 ? -4.459 -8.396 -7.856 1.00 98.56 210 ASP A O 1
ATOM 1602 N N . ALA A 1 211 ? -3.798 -7.601 -5.843 1.00 98.62 211 ALA A N 1
ATOM 1603 C CA . ALA A 1 211 ? -2.350 -7.639 -6.078 1.00 98.62 211 ALA A CA 1
ATOM 1604 C C . ALA A 1 211 ? -1.553 -7.761 -4.766 1.00 98.62 211 ALA A C 1
ATOM 1606 O O . ALA A 1 211 ? -2.083 -7.518 -3.676 1.00 98.62 211 ALA A O 1
ATOM 1607 N N . THR A 1 212 ? -0.267 -8.099 -4.867 1.00 98.69 212 THR A N 1
ATOM 1608 C CA . THR A 1 212 ? 0.666 -8.221 -3.740 1.00 98.69 212 THR A CA 1
ATOM 1609 C C . THR A 1 212 ? 1.907 -7.357 -3.941 1.00 98.69 212 THR A C 1
ATOM 1611 O O . THR A 1 212 ? 2.596 -7.434 -4.952 1.00 98.69 212 THR A O 1
ATOM 1614 N N . LEU A 1 213 ? 2.232 -6.559 -2.928 1.00 98.81 213 LEU A N 1
ATOM 1615 C CA . LEU A 1 213 ? 3.429 -5.738 -2.841 1.00 98.81 213 LEU A CA 1
ATOM 1616 C C . LEU A 1 213 ? 4.401 -6.366 -1.824 1.00 98.81 213 LEU A C 1
ATOM 1618 O O . LEU A 1 213 ? 4.374 -6.021 -0.637 1.00 98.81 213 LEU A O 1
ATOM 1622 N N . ALA A 1 214 ? 5.233 -7.309 -2.278 1.00 98.38 214 ALA A N 1
ATOM 1623 C CA . ALA A 1 214 ? 6.216 -8.010 -1.440 1.00 98.38 214 ALA A CA 1
ATOM 1624 C C . ALA A 1 214 ? 7.607 -7.354 -1.419 1.00 98.38 214 ALA A C 1
ATOM 1626 O O . ALA A 1 214 ? 8.426 -7.649 -0.547 1.00 98.38 214 ALA A O 1
ATOM 1627 N N . GLY A 1 215 ? 7.883 -6.464 -2.371 1.00 97.81 215 GLY A N 1
ATOM 1628 C CA . GLY A 1 215 ? 9.125 -5.700 -2.448 1.00 97.81 215 GLY A CA 1
ATOM 1629 C C . GLY A 1 215 ? 9.239 -4.586 -1.404 1.00 97.81 215 GLY A C 1
ATOM 1630 O O . GLY A 1 215 ? 8.326 -4.324 -0.620 1.00 97.81 215 GLY A O 1
ATOM 1631 N N . THR A 1 216 ? 10.374 -3.887 -1.433 1.00 97.12 216 THR A N 1
ATOM 1632 C CA . THR A 1 216 ? 10.620 -2.716 -0.580 1.00 97.12 216 THR A CA 1
ATOM 1633 C C . THR A 1 216 ? 10.084 -1.444 -1.233 1.00 97.12 216 THR A C 1
ATOM 1635 O O . THR A 1 216 ? 10.392 -1.154 -2.386 1.00 97.12 216 THR A O 1
ATOM 1638 N N . ILE A 1 217 ? 9.334 -0.636 -0.490 1.00 97.38 217 ILE A N 1
ATOM 1639 C CA . ILE A 1 217 ? 8.884 0.699 -0.898 1.00 97.38 217 ILE A CA 1
ATOM 1640 C C . ILE A 1 217 ? 9.554 1.709 0.023 1.00 97.38 217 ILE A C 1
ATOM 1642 O O . ILE A 1 217 ? 9.130 1.878 1.165 1.00 97.38 217 ILE A O 1
ATOM 1646 N N . ALA A 1 218 ? 10.614 2.360 -0.440 1.00 94.06 218 ALA A N 1
ATOM 1647 C CA . ALA A 1 218 ? 11.401 3.274 0.382 1.00 94.06 218 ALA A CA 1
ATOM 1648 C C . ALA A 1 218 ? 12.106 4.325 -0.483 1.00 94.06 218 ALA A C 1
ATOM 1650 O O . ALA A 1 218 ? 12.435 4.036 -1.630 1.00 94.06 218 ALA A O 1
ATOM 1651 N N . PRO A 1 219 ? 12.374 5.535 0.037 1.00 90.62 219 PRO A N 1
ATOM 1652 C CA . PRO A 1 219 ? 13.280 6.458 -0.635 1.00 90.62 219 PRO A CA 1
ATOM 1653 C C . PRO A 1 219 ? 14.682 5.843 -0.806 1.00 90.62 219 PRO A C 1
ATOM 1655 O O . PRO A 1 219 ? 15.024 4.881 -0.114 1.00 90.62 219 PRO A O 1
ATOM 1658 N N . PRO A 1 220 ? 15.538 6.419 -1.671 1.00 85.00 220 PRO A N 1
ATOM 1659 C CA . PRO A 1 220 ? 16.944 6.038 -1.717 1.00 85.00 220 PRO A CA 1
ATOM 1660 C C . PRO A 1 220 ? 17.605 6.201 -0.340 1.00 85.00 220 PRO A C 1
ATOM 1662 O O . PRO A 1 220 ? 17.412 7.226 0.315 1.00 85.00 220 PRO A O 1
ATOM 1665 N N . GLU A 1 221 ? 18.463 5.255 0.050 1.00 82.69 221 GLU A N 1
ATOM 1666 C CA . GLU A 1 221 ? 19.096 5.202 1.385 1.00 82.69 221 GLU A CA 1
ATOM 1667 C C . GLU A 1 221 ? 19.821 6.492 1.800 1.00 82.69 221 GLU A C 1
ATOM 1669 O O . GLU A 1 221 ? 19.966 6.793 2.982 1.00 82.69 221 GLU A O 1
ATOM 1674 N N . TYR A 1 222 ? 20.294 7.277 0.831 1.00 77.56 222 TYR A N 1
ATOM 1675 C CA . TYR A 1 222 ? 21.032 8.508 1.095 1.00 77.56 222 TYR A CA 1
ATOM 1676 C C . TYR A 1 222 ? 20.139 9.714 1.442 1.00 77.56 222 TYR A C 1
ATOM 1678 O O . TYR A 1 222 ? 20.687 10.783 1.725 1.00 77.56 222 TYR A O 1
ATOM 1686 N N . SER A 1 223 ? 18.802 9.620 1.352 1.00 77.00 223 SER A N 1
ATOM 1687 C CA . SER A 1 223 ? 17.915 10.761 1.630 1.00 77.00 223 SER A CA 1
ATOM 1688 C C . SER A 1 223 ? 16.450 10.384 1.883 1.00 77.00 223 SER A C 1
ATOM 1690 O O . SER A 1 223 ? 15.669 10.147 0.962 1.00 77.00 223 SER A O 1
ATOM 1692 N N . ASP A 1 224 ? 16.041 10.545 3.140 1.00 76.75 224 ASP A N 1
ATOM 1693 C CA . ASP A 1 224 ? 14.648 10.441 3.600 1.00 76.75 224 ASP A CA 1
ATOM 1694 C C . ASP A 1 224 ? 13.764 11.631 3.167 1.00 76.75 224 ASP A C 1
ATOM 1696 O O . ASP A 1 224 ? 12.557 11.651 3.413 1.00 76.75 224 ASP A O 1
ATOM 1700 N N . GLN A 1 225 ? 14.344 12.651 2.524 1.00 80.31 225 GLN A N 1
ATOM 1701 C CA . GLN A 1 225 ? 13.611 13.833 2.053 1.00 80.31 225 GLN A CA 1
ATOM 1702 C C . GLN A 1 225 ? 12.865 13.578 0.733 1.00 80.31 225 GLN A C 1
ATOM 1704 O O . GLN A 1 225 ? 12.019 14.382 0.337 1.00 80.31 225 GLN A O 1
ATOM 1709 N N . HIS A 1 226 ? 13.165 12.473 0.045 1.00 84.69 226 HIS A N 1
ATOM 1710 C CA . HIS A 1 226 ? 12.494 12.052 -1.184 1.00 84.69 226 HIS A CA 1
ATOM 1711 C C . HIS A 1 226 ? 11.224 11.276 -0.863 1.00 84.69 226 HIS A C 1
ATOM 1713 O O . HIS A 1 226 ? 11.208 10.052 -0.944 1.00 84.69 226 HI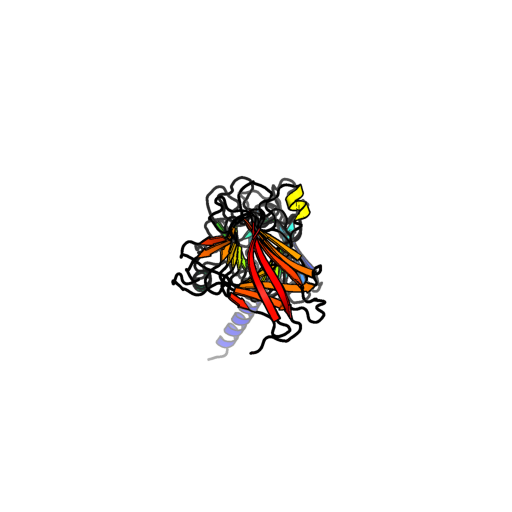S A O 1
ATOM 1719 N N . ARG A 1 227 ? 10.153 11.964 -0.462 1.00 90.44 227 ARG A N 1
ATOM 1720 C CA . ARG A 1 227 ? 8.980 11.238 0.031 1.00 90.44 227 ARG A CA 1
ATOM 1721 C C . ARG A 1 227 ? 8.393 10.326 -1.045 1.00 90.44 227 ARG A C 1
ATOM 1723 O O . ARG A 1 227 ? 8.165 10.765 -2.174 1.00 90.44 227 ARG A O 1
ATOM 1730 N N . ILE A 1 228 ? 8.116 9.080 -0.678 1.00 93.94 228 ILE A N 1
ATOM 1731 C CA . ILE A 1 228 ? 7.438 8.105 -1.533 1.00 93.94 228 ILE A CA 1
ATOM 1732 C C . ILE A 1 228 ? 6.061 7.784 -0.960 1.00 93.94 228 ILE A C 1
ATOM 1734 O O . ILE A 1 228 ? 5.946 7.342 0.180 1.00 93.94 228 ILE A O 1
ATOM 1738 N N . GLY A 1 229 ? 5.014 8.059 -1.732 1.00 96.56 229 GLY A N 1
ATOM 1739 C CA . GLY A 1 229 ? 3.630 7.781 -1.361 1.00 96.56 229 GLY A CA 1
ATOM 1740 C C . GLY A 1 229 ? 3.036 6.646 -2.186 1.00 96.56 229 GLY A C 1
ATOM 1741 O O . GLY A 1 229 ? 3.368 6.479 -3.363 1.00 96.56 229 GLY A O 1
ATOM 1742 N N . LEU A 1 230 ? 2.123 5.905 -1.569 1.00 98.38 230 LEU A N 1
ATOM 1743 C CA . LEU A 1 230 ? 1.322 4.870 -2.216 1.00 98.38 230 LEU A CA 1
ATOM 1744 C C . LEU A 1 230 ? -0.148 5.279 -2.123 1.00 98.38 230 LEU A C 1
ATOM 1746 O O . LEU A 1 230 ? -0.635 5.592 -1.041 1.00 98.38 230 LEU A O 1
ATOM 1750 N N . ILE A 1 231 ? -0.850 5.307 -3.248 1.00 98.75 231 ILE A N 1
ATOM 1751 C CA . ILE A 1 231 ? -2.255 5.706 -3.326 1.00 98.75 231 ILE A CA 1
ATOM 1752 C C . ILE A 1 231 ? -3.029 4.534 -3.918 1.00 98.75 231 ILE A C 1
ATOM 1754 O O . ILE A 1 231 ? -2.880 4.210 -5.093 1.00 98.75 231 ILE A O 1
ATOM 1758 N N . LYS A 1 232 ? -3.843 3.884 -3.095 1.00 98.69 232 LYS A N 1
ATOM 1759 C CA . LYS A 1 232 ? -4.700 2.780 -3.507 1.00 98.69 232 LYS A CA 1
ATOM 1760 C C . LYS A 1 232 ? -6.044 3.324 -3.991 1.00 98.69 232 LYS A C 1
ATOM 1762 O O . LYS A 1 232 ? -6.725 4.034 -3.253 1.00 98.69 232 LYS A O 1
ATOM 1767 N N . GLU A 1 233 ? -6.410 2.967 -5.217 1.00 97.75 233 GLU A N 1
ATOM 1768 C CA . GLU A 1 233 ? -7.695 3.261 -5.862 1.00 97.75 233 GLU A CA 1
ATOM 1769 C C . GLU A 1 233 ? -8.336 1.978 -6.417 1.00 97.75 233 GLU A C 1
ATOM 1771 O O . GLU A 1 233 ? -7.703 0.917 -6.444 1.00 97.75 233 GLU A O 1
ATOM 1776 N N . GLY A 1 234 ? -9.591 2.071 -6.859 1.00 97.81 234 GLY A N 1
ATOM 1777 C CA . GLY A 1 234 ? -10.358 0.936 -7.374 1.00 97.81 234 GLY A CA 1
ATOM 1778 C C . GLY A 1 234 ? -10.758 -0.069 -6.292 1.00 97.81 234 GLY A C 1
ATOM 1779 O O . GLY A 1 234 ? -10.276 -0.027 -5.163 1.00 97.81 234 GLY A O 1
ATOM 1780 N N . THR A 1 235 ? -11.620 -1.019 -6.636 1.00 98.06 235 THR A N 1
ATOM 1781 C CA . THR A 1 235 ? -12.299 -1.873 -5.645 1.00 98.06 235 THR A CA 1
ATOM 1782 C C . THR A 1 235 ? -11.512 -3.119 -5.228 1.00 98.06 235 THR A C 1
ATOM 1784 O O . THR A 1 235 ? -11.927 -3.820 -4.311 1.00 98.06 235 THR A O 1
ATOM 1787 N N . GLY A 1 236 ? -10.391 -3.422 -5.891 1.00 98.12 236 GLY A N 1
ATOM 1788 C CA . GLY A 1 236 ? -9.570 -4.606 -5.597 1.00 98.12 236 GLY A CA 1
ATOM 1789 C C . GLY A 1 236 ? -8.814 -4.518 -4.264 1.00 98.12 236 GLY A C 1
ATOM 1790 O O . GLY A 1 236 ? -8.686 -3.436 -3.677 1.00 98.12 236 GLY A O 1
ATOM 1791 N N . THR A 1 237 ? -8.262 -5.648 -3.823 1.00 98.50 237 THR A N 1
ATOM 1792 C CA . THR A 1 237 ? -7.502 -5.792 -2.572 1.00 98.50 237 THR A CA 1
ATOM 1793 C C . THR A 1 237 ? -5.997 -5.843 -2.815 1.00 98.50 237 THR A C 1
ATOM 1795 O O . THR A 1 237 ? -5.491 -6.737 -3.487 1.00 98.50 237 THR A O 1
ATOM 1798 N N . TYR A 1 238 ? -5.249 -4.918 -2.217 1.00 98.69 238 TYR A N 1
ATOM 1799 C CA . TYR A 1 238 ? -3.786 -4.919 -2.267 1.00 98.69 238 TYR A CA 1
ATOM 1800 C C . TYR A 1 238 ? -3.194 -5.431 -0.956 1.00 98.69 238 TYR A C 1
ATOM 1802 O O . TYR A 1 238 ? -3.493 -4.895 0.107 1.00 98.69 238 TYR A O 1
ATOM 1810 N N . ARG A 1 239 ? -2.325 -6.439 -1.023 1.00 98.56 239 ARG A N 1
ATOM 1811 C CA . ARG A 1 239 ? -1.603 -6.996 0.132 1.00 98.56 239 ARG A CA 1
ATOM 1812 C C . ARG A 1 239 ? -0.197 -6.425 0.195 1.00 98.56 239 ARG A C 1
ATOM 1814 O O . ARG A 1 239 ? 0.551 -6.565 -0.762 1.00 98.56 239 ARG A O 1
ATOM 1821 N N . ILE A 1 240 ? 0.187 -5.802 1.305 1.00 98.62 240 ILE A N 1
ATOM 1822 C CA . ILE A 1 240 ? 1.572 -5.387 1.554 1.00 98.62 240 ILE A CA 1
ATOM 1823 C C . ILE A 1 240 ? 2.220 -6.440 2.445 1.00 98.62 240 ILE A C 1
ATOM 1825 O O . ILE A 1 240 ? 1.912 -6.516 3.633 1.00 98.62 240 ILE A O 1
ATOM 1829 N N . THR A 1 241 ? 3.117 -7.234 1.867 1.00 97.94 241 THR A N 1
ATOM 1830 C CA . THR A 1 241 ? 3.872 -8.281 2.576 1.00 97.94 241 THR A CA 1
ATOM 1831 C C . THR A 1 241 ? 5.340 -7.898 2.784 1.00 97.94 241 THR A C 1
ATOM 1833 O O . THR A 1 241 ? 6.029 -8.514 3.596 1.00 97.94 241 THR A O 1
ATOM 1836 N N . GLY A 1 242 ? 5.819 -6.846 2.106 1.00 96.81 242 GLY A N 1
ATOM 1837 C CA . GLY A 1 242 ? 7.155 -6.287 2.316 1.00 96.81 242 GLY A CA 1
ATOM 1838 C C . GLY A 1 242 ? 7.371 -5.852 3.769 1.00 96.81 242 GLY A C 1
ATOM 1839 O O . GLY A 1 242 ? 6.523 -5.185 4.362 1.00 96.81 242 GLY A O 1
ATOM 1840 N N . ASN A 1 243 ? 8.511 -6.235 4.350 1.00 93.75 243 ASN A N 1
ATOM 1841 C CA . ASN A 1 243 ? 8.694 -6.214 5.806 1.00 93.75 243 ASN A CA 1
ATOM 1842 C C . ASN A 1 243 ? 9.524 -5.036 6.357 1.00 93.75 243 ASN A C 1
ATOM 1844 O O . ASN A 1 243 ? 9.681 -4.875 7.569 1.00 93.75 243 ASN A O 1
ATOM 1848 N N . ASN A 1 244 ? 10.076 -4.202 5.474 1.00 92.81 244 ASN A N 1
ATOM 1849 C CA . ASN A 1 244 ? 10.907 -3.059 5.854 1.00 92.81 244 ASN A CA 1
ATOM 1850 C C . ASN A 1 244 ? 10.683 -1.857 4.929 1.00 92.81 244 ASN A C 1
ATOM 1852 O O . ASN A 1 244 ? 11.605 -1.339 4.301 1.00 92.81 244 ASN A O 1
ATOM 1856 N N . ASN A 1 245 ? 9.431 -1.430 4.828 1.00 96.00 245 ASN A N 1
ATOM 1857 C CA . ASN A 1 245 ? 9.059 -0.299 3.993 1.00 96.00 245 ASN A CA 1
ATOM 1858 C C . ASN A 1 245 ? 9.268 1.039 4.708 1.00 96.00 245 ASN A C 1
ATOM 1860 O O . ASN A 1 245 ? 9.306 1.148 5.938 1.00 96.00 245 ASN A O 1
ATOM 1864 N N . PHE A 1 246 ? 9.356 2.095 3.906 1.00 94.31 246 PHE A N 1
ATOM 1865 C CA . PHE A 1 246 ? 9.336 3.475 4.350 1.00 94.31 246 PHE A CA 1
ATOM 1866 C C . PHE A 1 246 ? 8.529 4.359 3.387 1.00 94.31 246 PHE A C 1
ATOM 1868 O O . PHE A 1 246 ? 9.080 5.149 2.617 1.00 94.31 246 PHE A O 1
ATOM 1875 N N . ILE A 1 247 ? 7.199 4.251 3.473 1.00 95.56 247 ILE A N 1
ATOM 1876 C CA . ILE A 1 247 ? 6.221 5.024 2.690 1.00 95.56 247 ILE A CA 1
ATOM 1877 C C . ILE A 1 247 ? 6.095 6.443 3.277 1.00 95.56 247 ILE A C 1
ATOM 1879 O O . ILE A 1 247 ? 5.100 6.837 3.883 1.00 95.56 247 ILE A O 1
ATOM 1883 N N . SER A 1 248 ? 7.161 7.226 3.133 1.00 91.62 248 SER A N 1
ATOM 1884 C CA . SER A 1 248 ? 7.343 8.559 3.730 1.00 91.62 248 SER A CA 1
ATOM 1885 C C . SER A 1 248 ? 6.451 9.664 3.141 1.00 91.62 248 SER A C 1
ATOM 1887 O O . SER A 1 248 ? 6.399 10.775 3.668 1.00 91.62 248 SER A O 1
ATOM 1889 N N . GLY A 1 249 ? 5.756 9.384 2.037 1.00 93.50 249 GLY A N 1
ATOM 1890 C CA . GLY A 1 249 ? 4.720 10.220 1.420 1.00 93.50 249 GLY A CA 1
ATOM 1891 C C . GLY A 1 249 ? 3.291 9.822 1.800 1.00 93.50 249 GLY A C 1
ATOM 1892 O O . GLY A 1 249 ? 2.355 10.363 1.209 1.00 93.50 249 GLY A O 1
ATOM 1893 N N . ALA A 1 250 ? 3.157 8.923 2.780 1.00 95.94 250 ALA A N 1
ATOM 1894 C CA . ALA A 1 250 ? 1.942 8.267 3.246 1.00 95.94 250 ALA A CA 1
ATOM 1895 C C . ALA A 1 250 ? 1.318 7.255 2.268 1.00 95.94 250 ALA A C 1
ATOM 1897 O O . ALA A 1 250 ? 1.389 7.381 1.042 1.00 95.94 250 ALA A O 1
ATOM 1898 N N . LEU A 1 251 ? 0.680 6.248 2.858 1.00 98.44 251 LEU A N 1
ATOM 1899 C CA . LEU A 1 251 ? -0.308 5.376 2.244 1.00 98.44 251 LEU A CA 1
ATOM 1900 C C . LEU A 1 251 ? -1.667 6.089 2.266 1.00 98.44 251 LEU A C 1
ATOM 1902 O O . LEU A 1 251 ? -2.116 6.532 3.319 1.00 98.44 251 LEU A O 1
ATOM 1906 N N . ARG A 1 252 ? -2.338 6.193 1.122 1.00 98.62 252 ARG A N 1
ATOM 1907 C CA . ARG A 1 252 ? -3.707 6.713 1.014 1.00 98.62 252 ARG A CA 1
ATOM 1908 C C . ARG A 1 252 ? -4.597 5.632 0.424 1.00 98.62 252 ARG A C 1
ATOM 1910 O O . ARG A 1 252 ? -4.375 5.232 -0.714 1.00 98.62 252 ARG A O 1
ATOM 1917 N N . VAL A 1 253 ? -5.582 5.165 1.178 1.00 98.75 253 VAL A N 1
ATOM 1918 C CA . VAL A 1 253 ? -6.569 4.185 0.713 1.00 98.75 253 VAL A CA 1
ATOM 1919 C C . VAL A 1 253 ? -7.827 4.944 0.321 1.00 98.75 253 VAL A C 1
ATOM 1921 O O . VAL A 1 253 ? -8.623 5.290 1.189 1.00 98.75 253 VAL A O 1
ATOM 1924 N N . LEU A 1 254 ? -7.951 5.281 -0.965 1.00 98.38 254 LEU A N 1
ATOM 1925 C CA . LEU A 1 254 ? -9.090 6.042 -1.487 1.00 98.38 254 LEU A CA 1
ATOM 1926 C C . LEU A 1 254 ? -10.326 5.159 -1.666 1.00 98.38 254 LEU A C 1
ATOM 1928 O O . LEU A 1 254 ? -11.438 5.617 -1.426 1.00 98.38 254 LEU A O 1
ATOM 1932 N N . ASP A 1 255 ? -10.111 3.922 -2.119 1.00 98.19 255 ASP A N 1
ATOM 1933 C CA . ASP A 1 255 ? -11.153 2.940 -2.421 1.00 98.19 255 ASP A CA 1
ATOM 1934 C C . ASP A 1 255 ? -10.585 1.507 -2.357 1.00 98.19 255 ASP A C 1
ATOM 1936 O O . ASP A 1 255 ? -9.366 1.284 -2.463 1.00 98.19 255 ASP A O 1
ATOM 1940 N N . GLY A 1 256 ? -11.475 0.531 -2.192 1.00 98.12 256 GLY A N 1
ATOM 1941 C CA . GLY A 1 256 ? -11.143 -0.878 -2.026 1.00 98.12 256 GLY A CA 1
ATOM 1942 C C . GLY A 1 256 ? -10.376 -1.148 -0.733 1.00 98.12 256 GLY A C 1
ATOM 1943 O O . GLY A 1 256 ? -10.540 -0.452 0.270 1.00 98.12 256 GLY A O 1
ATOM 1944 N N . ARG A 1 257 ? -9.524 -2.180 -0.745 1.00 98.38 257 ARG A N 1
ATOM 1945 C CA . ARG A 1 257 ? -8.874 -2.690 0.471 1.00 98.38 257 ARG A CA 1
ATOM 1946 C C . ARG A 1 257 ? -7.352 -2.704 0.364 1.00 98.38 257 ARG A C 1
ATOM 1948 O O . ARG A 1 257 ? -6.795 -3.070 -0.673 1.00 98.38 257 ARG A O 1
ATOM 1955 N N . VAL A 1 258 ? -6.679 -2.347 1.456 1.00 98.75 258 VAL A N 1
ATOM 1956 C CA . VAL A 1 258 ? -5.258 -2.636 1.688 1.00 98.75 258 VAL A CA 1
ATOM 1957 C C . VAL A 1 258 ? -5.123 -3.539 2.905 1.00 98.75 258 VAL A C 1
ATOM 1959 O O . VAL A 1 258 ? -5.614 -3.215 3.981 1.00 98.75 258 VAL A O 1
ATOM 1962 N N . LEU A 1 259 ? -4.431 -4.659 2.735 1.00 98.44 259 LEU A N 1
ATOM 1963 C CA . LEU A 1 259 ? -4.103 -5.605 3.792 1.00 98.44 259 LEU A CA 1
ATOM 1964 C C . LEU A 1 259 ? -2.637 -5.477 4.180 1.00 98.44 259 LEU A C 1
ATOM 1966 O O . LEU A 1 259 ? -1.742 -5.630 3.349 1.00 98.44 259 LEU A O 1
ATOM 1970 N N . ILE A 1 260 ? -2.399 -5.224 5.456 1.00 98.38 260 ILE A N 1
ATOM 1971 C CA . ILE A 1 260 ? -1.090 -5.228 6.088 1.00 98.38 260 ILE A CA 1
ATOM 1972 C C . ILE A 1 260 ? -0.773 -6.671 6.480 1.00 98.38 260 ILE A C 1
ATOM 1974 O O . ILE A 1 260 ? -1.251 -7.161 7.497 1.00 98.38 260 ILE A O 1
ATOM 1978 N N . ALA A 1 261 ? 0.002 -7.356 5.646 1.00 97.25 261 ALA A N 1
ATOM 1979 C CA . ALA A 1 261 ? 0.267 -8.794 5.733 1.00 97.25 261 ALA A CA 1
ATOM 1980 C C . ALA A 1 261 ? 1.778 -9.093 5.800 1.00 97.25 261 ALA A C 1
ATOM 1982 O O . ALA A 1 261 ? 2.251 -10.117 5.312 1.00 97.25 261 ALA A O 1
ATOM 1983 N N . ASN A 1 262 ? 2.566 -8.164 6.347 1.00 97.50 262 ASN A N 1
ATOM 1984 C CA . ASN A 1 262 ? 3.994 -8.372 6.560 1.00 97.50 262 ASN A CA 1
ATOM 1985 C C . ASN A 1 262 ? 4.257 -9.302 7.753 1.00 97.50 262 ASN A C 1
ATOM 1987 O O . ASN A 1 262 ? 3.451 -9.379 8.681 1.00 97.50 262 ASN A O 1
ATOM 1991 N N . ASP A 1 263 ? 5.428 -9.943 7.765 1.00 97.19 263 ASP A N 1
ATOM 1992 C CA . ASP A 1 263 ? 5.883 -10.754 8.897 1.00 97.19 263 ASP A CA 1
ATOM 1993 C C . ASP A 1 263 ? 6.240 -9.864 10.103 1.00 97.19 263 ASP A C 1
ATOM 1995 O O . ASP A 1 263 ? 7.362 -9.369 10.266 1.00 97.19 263 ASP A O 1
ATOM 1999 N N . ARG A 1 264 ? 5.242 -9.657 10.965 1.00 95.38 264 ARG A N 1
ATOM 2000 C CA . ARG A 1 264 ? 5.335 -8.850 12.184 1.00 95.38 264 ARG A CA 1
ATOM 2001 C C . ARG A 1 264 ? 6.404 -9.361 13.150 1.00 95.38 264 ARG A C 1
ATOM 2003 O O . ARG A 1 264 ? 7.073 -8.553 13.793 1.00 95.38 264 ARG A O 1
ATOM 2010 N N . GLU A 1 265 ? 6.540 -10.676 13.302 1.00 96.62 265 GLU A N 1
ATOM 2011 C CA . GLU A 1 265 ? 7.503 -11.270 14.235 1.00 96.62 265 GLU A CA 1
ATOM 2012 C C . GLU A 1 265 ? 8.933 -11.006 13.775 1.00 96.62 265 GLU A C 1
ATOM 2014 O O . GLU A 1 265 ? 9.776 -10.552 14.558 1.00 96.62 265 GLU A O 1
ATOM 2019 N N . GLU A 1 266 ? 9.193 -11.193 12.482 1.00 97.25 266 GLU A N 1
ATOM 2020 C CA . GLU A 1 266 ? 10.473 -10.836 11.896 1.00 97.25 266 GLU A CA 1
ATOM 2021 C C . GLU A 1 266 ? 10.731 -9.326 12.034 1.00 97.25 266 GLU A C 1
ATOM 2023 O O . GLU A 1 266 ? 11.814 -8.942 12.491 1.00 97.25 266 GLU A O 1
ATOM 2028 N N . ALA A 1 267 ? 9.744 -8.468 11.737 1.00 96.50 267 ALA A N 1
ATOM 2029 C CA . ALA A 1 267 ? 9.891 -7.019 11.873 1.00 96.50 267 ALA A CA 1
ATOM 2030 C C . ALA A 1 267 ? 10.238 -6.602 13.311 1.00 96.50 267 ALA A C 1
ATOM 2032 O O . ALA A 1 267 ? 11.117 -5.762 13.526 1.00 96.50 267 ALA A O 1
ATOM 2033 N N . GLU A 1 268 ? 9.598 -7.211 14.309 1.00 96.56 268 GLU A N 1
ATOM 2034 C CA . GLU A 1 268 ? 9.889 -6.959 15.718 1.00 96.56 268 GLU A CA 1
ATOM 2035 C C . GLU A 1 268 ? 11.291 -7.432 16.121 1.00 96.56 268 GLU A C 1
ATOM 2037 O O . GLU A 1 268 ? 12.016 -6.707 16.821 1.00 96.56 268 GLU A O 1
ATOM 2042 N N . SER A 1 269 ? 11.687 -8.628 15.676 1.00 97.50 269 SER A N 1
ATOM 2043 C CA . SER A 1 269 ? 12.995 -9.213 15.988 1.00 97.50 269 SER A CA 1
ATOM 2044 C C . SER A 1 269 ? 14.143 -8.388 15.399 1.00 97.50 269 SER A C 1
ATOM 2046 O O . SER A 1 269 ? 15.146 -8.145 16.072 1.00 97.50 269 SER A O 1
ATOM 2048 N N . LYS A 1 270 ? 13.962 -7.877 14.174 1.00 96.62 270 LYS A N 1
ATOM 2049 C CA . LYS A 1 270 ? 14.959 -7.092 13.438 1.00 96.62 270 LYS A CA 1
ATOM 2050 C C . LYS A 1 270 ? 14.870 -5.588 13.685 1.00 96.62 270 LYS A C 1
ATOM 2052 O O . LYS A 1 270 ? 15.691 -4.844 13.152 1.00 96.62 270 LYS A O 1
ATOM 2057 N N . LYS A 1 271 ? 13.909 -5.136 14.500 1.00 95.94 271 LYS A N 1
ATOM 2058 C CA . LYS A 1 271 ? 13.650 -3.711 14.771 1.00 95.94 271 LYS A CA 1
ATOM 2059 C C . LYS A 1 271 ? 13.399 -2.927 13.480 1.00 95.94 271 LYS A C 1
ATOM 2061 O O . LYS A 1 271 ? 13.942 -1.846 13.263 1.00 95.94 271 LYS A O 1
ATOM 2066 N N . TRP A 1 272 ? 12.585 -3.501 12.601 1.00 94.25 272 TRP A N 1
ATOM 2067 C CA . TRP A 1 272 ? 12.185 -2.900 11.334 1.00 94.25 272 TRP A CA 1
ATOM 2068 C C . TRP A 1 272 ? 10.917 -2.062 11.468 1.00 94.25 272 TRP A C 1
ATOM 2070 O O . TRP A 1 272 ? 10.191 -2.113 12.461 1.00 94.25 272 TRP A O 1
ATOM 2080 N N . ARG A 1 273 ? 10.651 -1.254 10.438 1.00 90.44 273 ARG A N 1
ATOM 2081 C CA . ARG A 1 273 ? 9.474 -0.376 10.384 1.00 90.44 273 ARG A CA 1
ATOM 2082 C C . ARG A 1 273 ? 8.235 -1.056 9.767 1.00 90.44 273 ARG A C 1
ATOM 2084 O O . ARG A 1 273 ? 7.235 -0.381 9.543 1.00 90.44 273 ARG A O 1
ATOM 2091 N N . GLY A 1 274 ? 8.277 -2.364 9.510 1.00 94.12 274 GLY A N 1
ATOM 2092 C CA . GLY A 1 274 ? 7.132 -3.148 9.031 1.00 94.12 274 GLY A CA 1
ATOM 2093 C C . GLY A 1 274 ? 6.623 -2.747 7.642 1.00 94.12 274 GLY A C 1
ATOM 2094 O O . GLY A 1 274 ? 7.382 -2.245 6.808 1.00 94.12 274 GLY A O 1
ATOM 2095 N N . ALA A 1 275 ? 5.322 -2.950 7.407 1.00 96.50 275 ALA A N 1
ATOM 2096 C CA . ALA A 1 275 ? 4.693 -2.802 6.091 1.00 96.50 275 ALA A CA 1
ATOM 2097 C C . ALA A 1 275 ? 4.620 -1.369 5.557 1.00 96.50 275 ALA A C 1
ATOM 2099 O O . ALA A 1 275 ? 4.634 -1.167 4.345 1.00 96.50 275 ALA A O 1
ATOM 2100 N N . THR A 1 276 ? 4.503 -0.360 6.420 1.00 94.62 276 THR A N 1
ATOM 2101 C CA . THR A 1 276 ? 4.267 1.028 5.979 1.00 94.62 276 THR A CA 1
ATOM 2102 C C . THR A 1 276 ? 5.463 1.939 6.192 1.00 94.62 276 THR A C 1
ATOM 2104 O O . THR A 1 276 ? 5.613 2.943 5.498 1.00 94.62 276 THR A O 1
ATOM 2107 N N . GLY A 1 277 ? 6.311 1.641 7.173 1.00 90.75 277 GLY A N 1
ATOM 2108 C CA . GLY A 1 277 ? 7.224 2.637 7.711 1.00 90.75 277 GLY A CA 1
ATOM 2109 C C . GLY A 1 277 ? 6.568 3.548 8.750 1.00 90.75 277 GLY A C 1
ATOM 2110 O O . GLY A 1 277 ? 5.443 3.313 9.195 1.00 90.75 277 GLY A O 1
ATOM 2111 N N . ALA A 1 278 ? 7.275 4.618 9.116 1.00 85.25 278 ALA A N 1
ATOM 2112 C CA . ALA A 1 278 ? 6.821 5.609 10.088 1.00 85.25 278 ALA A CA 1
ATOM 2113 C C . ALA A 1 278 ? 7.207 7.023 9.648 1.00 85.25 278 ALA A C 1
ATOM 2115 O O . ALA A 1 278 ? 8.316 7.226 9.160 1.00 85.25 278 ALA A O 1
ATOM 2116 N N . MET A 1 279 ? 6.337 8.006 9.875 1.00 86.38 279 MET A N 1
ATOM 2117 C CA . MET A 1 279 ? 6.648 9.416 9.622 1.00 86.38 279 MET A CA 1
ATOM 2118 C C . MET A 1 279 ? 7.657 9.956 10.649 1.00 86.38 279 MET A C 1
ATOM 2120 O O . MET A 1 279 ? 7.813 9.419 11.750 1.00 86.38 279 MET A O 1
ATOM 2124 N N . THR A 1 280 ? 8.344 11.053 10.313 1.00 82.88 280 THR A N 1
ATOM 2125 C CA . THR A 1 280 ? 9.313 11.709 11.214 1.00 82.88 280 THR A CA 1
ATOM 2126 C C . THR A 1 280 ? 8.661 12.230 12.499 1.00 82.88 280 THR A C 1
ATOM 2128 O O . THR A 1 280 ? 9.324 12.297 13.532 1.00 82.88 280 THR A O 1
ATOM 2131 N N . SER A 1 281 ? 7.369 12.554 12.453 1.00 86.56 281 SER A N 1
ATOM 2132 C CA . SER A 1 281 ? 6.541 12.938 13.598 1.00 86.56 281 SER A CA 1
ATOM 2133 C C . SER A 1 281 ? 5.464 11.881 13.837 1.00 86.56 281 SER A C 1
ATOM 2135 O O . SER A 1 281 ? 4.840 11.437 12.879 1.00 86.56 281 SER A O 1
ATOM 2137 N N . SER A 1 282 ? 5.193 11.512 15.096 1.00 84.00 282 SER A N 1
ATOM 2138 C CA . SER A 1 282 ? 4.056 10.634 15.436 1.00 84.00 282 SER A CA 1
ATOM 2139 C C . SER A 1 282 ? 2.703 11.309 15.225 1.00 84.00 282 SER A C 1
ATOM 2141 O O . SER A 1 282 ? 1.682 10.632 15.190 1.00 84.00 282 SER A O 1
ATOM 2143 N N . GLN A 1 283 ? 2.675 12.635 15.069 1.00 86.44 283 GLN A N 1
ATOM 2144 C CA . GLN A 1 283 ? 1.435 13.351 14.774 1.00 86.44 283 GLN A CA 1
ATOM 2145 C C . GLN A 1 283 ? 1.054 13.281 13.291 1.00 86.44 283 GLN A C 1
ATOM 2147 O O . GLN A 1 283 ? -0.103 13.516 12.959 1.00 86.44 283 GLN A O 1
ATOM 2152 N N . GLU A 1 284 ? 2.007 12.962 12.410 1.00 91.06 284 GLU A N 1
ATOM 2153 C CA . GLU A 1 284 ? 1.755 12.779 10.981 1.00 91.06 284 GLU A CA 1
ATOM 2154 C C . GLU A 1 284 ? 1.340 11.329 10.719 1.00 91.06 284 GLU A C 1
ATOM 2156 O O . GLU A 1 284 ? 2.066 10.391 11.062 1.00 91.06 284 GLU A O 1
ATOM 2161 N N . ALA A 1 285 ? 0.179 11.142 10.091 1.00 95.38 285 ALA A N 1
ATOM 2162 C CA . ALA A 1 285 ? -0.281 9.814 9.728 1.00 95.38 285 ALA A CA 1
ATOM 2163 C C . ALA A 1 285 ? 0.566 9.234 8.587 1.00 95.38 285 ALA A C 1
ATOM 2165 O O . ALA A 1 285 ? 0.836 9.901 7.583 1.00 95.38 285 ALA A O 1
ATOM 2166 N N . VAL A 1 286 ? 0.981 7.977 8.751 1.00 96.69 286 VAL A N 1
ATOM 2167 C CA . VAL A 1 286 ? 1.603 7.187 7.683 1.00 96.69 286 VAL A CA 1
ATOM 2168 C C . VAL A 1 286 ? 0.543 6.553 6.786 1.00 96.69 286 VAL A C 1
ATOM 2170 O O . VAL A 1 286 ? 0.838 6.253 5.634 1.00 96.69 286 VAL A O 1
ATOM 2173 N N . ALA A 1 287 ? -0.680 6.369 7.287 1.00 98.25 287 ALA A N 1
ATOM 2174 C CA . ALA A 1 287 ? -1.799 5.821 6.534 1.00 98.25 287 ALA A CA 1
ATOM 2175 C C . ALA A 1 287 ? -3.050 6.689 6.710 1.00 98.25 287 ALA A C 1
ATOM 2177 O O . ALA A 1 287 ? -3.438 6.984 7.836 1.00 98.25 287 ALA A O 1
ATOM 2178 N N . TYR A 1 288 ? -3.683 7.055 5.598 1.00 98.38 288 TYR A N 1
ATOM 2179 C CA . TYR A 1 288 ? -4.991 7.705 5.543 1.00 98.38 288 TYR A CA 1
ATOM 2180 C C . TYR A 1 288 ? -5.985 6.736 4.913 1.00 98.38 288 TYR A C 1
ATOM 2182 O O . TYR A 1 288 ? -5.779 6.293 3.779 1.00 98.38 288 TYR A O 1
ATOM 2190 N N . VAL A 1 289 ? -7.053 6.417 5.634 1.00 98.75 289 VAL A N 1
ATOM 2191 C CA . VAL A 1 289 ? -8.129 5.540 5.164 1.00 98.75 289 VAL A CA 1
ATOM 2192 C C . VAL A 1 289 ? -9.340 6.417 4.887 1.00 98.75 289 VAL A C 1
ATOM 2194 O O . VAL A 1 289 ? -9.943 6.934 5.822 1.00 98.75 289 VAL A O 1
ATOM 2197 N N . PHE A 1 290 ? -9.648 6.651 3.613 1.00 98.38 290 PHE A N 1
ATOM 2198 C CA . PHE A 1 290 ? -10.756 7.514 3.192 1.00 98.38 290 PHE A CA 1
ATOM 2199 C C . PHE A 1 290 ? -12.093 6.767 3.295 1.00 98.38 290 PHE A C 1
ATOM 2201 O O . PHE A 1 290 ? -12.094 5.556 3.484 1.00 98.38 290 PHE A O 1
ATOM 2208 N N . GLU A 1 291 ? -13.225 7.467 3.182 1.00 97.50 291 GLU A N 1
ATOM 2209 C CA . GLU A 1 291 ? -14.568 6.914 3.457 1.00 97.50 291 GLU A CA 1
ATOM 2210 C C . GLU A 1 291 ? -14.886 5.600 2.707 1.00 97.50 291 GLU A C 1
ATOM 2212 O O . GLU A 1 291 ? -15.541 4.726 3.272 1.00 97.50 291 GLU A O 1
ATOM 2217 N N . ASN A 1 292 ? -14.384 5.422 1.478 1.00 97.81 292 ASN A N 1
ATOM 2218 C CA . ASN A 1 292 ? -14.573 4.196 0.681 1.00 97.81 292 ASN A CA 1
ATOM 2219 C C . ASN A 1 292 ? -13.424 3.179 0.826 1.00 97.81 292 ASN A C 1
ATOM 2221 O O . ASN A 1 292 ? -13.438 2.118 0.206 1.00 97.81 292 ASN A O 1
ATOM 2225 N N . GLY A 1 293 ? -12.402 3.510 1.610 1.00 98.56 293 GLY A N 1
ATOM 2226 C CA . GLY A 1 293 ? -11.226 2.686 1.829 1.00 98.56 293 GLY A CA 1
ATOM 2227 C C . GLY A 1 293 ? -11.362 1.760 3.034 1.00 98.56 293 GLY A C 1
ATOM 2228 O O . GLY A 1 293 ? -11.971 2.097 4.053 1.00 98.56 293 GLY A O 1
ATOM 2229 N N . VAL A 1 294 ? -10.708 0.605 2.931 1.00 98.69 294 VAL A N 1
ATOM 2230 C CA . VAL A 1 294 ? -10.549 -0.361 4.020 1.00 98.69 294 VAL A CA 1
ATOM 2231 C C . VAL A 1 294 ? -9.066 -0.634 4.253 1.00 98.69 294 VAL A C 1
ATOM 2233 O O . VAL A 1 294 ? -8.336 -0.973 3.318 1.00 98.69 294 VAL A O 1
ATOM 2236 N N . LEU A 1 295 ? -8.615 -0.525 5.500 1.00 98.69 295 LEU A N 1
ATOM 2237 C CA . LEU A 1 295 ? -7.293 -0.977 5.936 1.00 98.69 295 LEU A CA 1
ATOM 2238 C C . LEU A 1 295 ? -7.454 -2.163 6.887 1.00 98.69 295 LEU A C 1
ATOM 2240 O O . LEU A 1 295 ? -8.109 -2.037 7.916 1.00 98.69 295 LEU A O 1
ATOM 2244 N N . GLY A 1 296 ? -6.831 -3.293 6.574 1.00 97.62 296 GLY A N 1
ATOM 2245 C CA . GLY A 1 296 ? -6.896 -4.491 7.408 1.00 97.62 296 GLY A CA 1
ATOM 2246 C C . GLY A 1 296 ? -5.583 -5.251 7.487 1.00 97.62 296 GLY A C 1
ATOM 2247 O O . GLY A 1 296 ? -4.530 -4.701 7.164 1.00 97.62 296 GLY A O 1
ATOM 2248 N N . GLY A 1 297 ? -5.640 -6.519 7.886 1.00 97.69 297 GLY A N 1
ATOM 2249 C CA . GLY A 1 297 ? -4.498 -7.435 7.942 1.00 97.69 297 GLY A CA 1
ATOM 2250 C C . GLY A 1 297 ? -4.046 -7.803 9.358 1.00 97.69 297 GLY A C 1
ATOM 2251 O O . GLY A 1 297 ? -4.664 -7.426 10.352 1.00 97.69 297 GLY A O 1
ATOM 2252 N N . THR A 1 298 ? -2.959 -8.567 9.441 1.00 97.50 298 THR A N 1
ATOM 2253 C CA . THR A 1 298 ? -2.401 -9.150 10.680 1.00 97.50 298 THR A CA 1
ATOM 2254 C C . THR A 1 298 ? -0.952 -8.728 10.961 1.00 97.50 298 THR A C 1
ATOM 2256 O O . THR A 1 298 ? -0.333 -9.169 11.929 1.00 97.50 298 THR A O 1
ATOM 2259 N N . GLY A 1 299 ? -0.387 -7.876 10.104 1.00 97.44 299 GLY A N 1
ATOM 2260 C CA . GLY A 1 299 ? 0.969 -7.354 10.230 1.00 97.44 299 GLY A CA 1
ATOM 2261 C C . GLY A 1 299 ? 1.056 -6.125 11.142 1.00 97.44 299 GLY A C 1
ATOM 2262 O O . GLY A 1 299 ? 0.278 -5.957 12.086 1.00 97.44 299 GLY A O 1
ATOM 2263 N N . ASN A 1 300 ? 2.007 -5.229 10.850 1.00 97.75 300 ASN A N 1
ATOM 2264 C CA . ASN A 1 300 ? 2.159 -3.978 11.591 1.00 97.75 300 ASN A CA 1
ATOM 2265 C C . ASN A 1 300 ? 2.261 -2.714 10.725 1.00 97.75 300 ASN A C 1
ATOM 2267 O O . ASN A 1 300 ? 3.001 -2.642 9.742 1.00 97.75 300 ASN A O 1
ATOM 2271 N N . VAL A 1 301 ? 1.578 -1.669 11.187 1.00 97.88 301 VAL A N 1
ATOM 2272 C CA . VAL A 1 301 ? 1.696 -0.285 10.726 1.00 97.88 301 VAL A CA 1
ATOM 2273 C C . VAL A 1 301 ? 2.557 0.471 11.736 1.00 97.88 301 VAL A C 1
ATOM 2275 O O . VAL A 1 301 ? 2.159 0.662 12.883 1.00 97.88 301 VAL A O 1
ATOM 2278 N N . ALA A 1 302 ? 3.755 0.905 11.340 1.00 95.19 302 ALA A N 1
ATOM 2279 C CA . ALA A 1 302 ? 4.715 1.519 12.268 1.00 95.19 302 ALA A CA 1
ATOM 2280 C C . ALA A 1 302 ? 4.511 3.020 12.526 1.00 95.19 302 ALA A C 1
ATOM 2282 O O . ALA A 1 302 ? 5.319 3.648 13.213 1.00 95.19 302 ALA A O 1
ATOM 2283 N N . GLY A 1 303 ? 3.450 3.612 11.989 1.00 95.19 303 GLY A N 1
ATOM 2284 C CA . GLY A 1 303 ? 3.105 5.013 12.194 1.00 95.19 303 GLY A CA 1
ATOM 2285 C C . GLY A 1 303 ? 1.618 5.199 12.450 1.00 95.19 303 GLY A C 1
ATOM 2286 O O . GLY A 1 303 ? 0.852 4.242 12.489 1.00 95.19 303 GLY A O 1
ATOM 2287 N N . THR A 1 304 ? 1.220 6.453 12.620 1.00 97.19 304 THR A N 1
ATOM 2288 C CA . THR A 1 304 ? -0.165 6.800 12.930 1.00 97.19 304 THR A CA 1
ATOM 2289 C C . THR A 1 304 ? -1.103 6.505 11.758 1.00 97.19 304 THR A C 1
ATOM 2291 O O . THR A 1 304 ? -0.755 6.769 10.604 1.00 97.19 304 THR A O 1
ATOM 2294 N N . ILE A 1 305 ? -2.287 5.977 12.060 1.00 98.56 305 ILE A N 1
ATOM 2295 C CA . ILE A 1 305 ? -3.386 5.774 11.106 1.00 98.56 305 ILE A CA 1
ATOM 2296 C C . ILE A 1 305 ? -4.405 6.896 11.298 1.00 98.56 305 ILE A C 1
ATOM 2298 O O . ILE A 1 305 ? -4.780 7.179 12.431 1.00 98.56 305 ILE A O 1
ATOM 2302 N N . ASP A 1 306 ? -4.874 7.500 10.209 1.00 98.38 306 ASP A N 1
ATOM 2303 C CA . ASP A 1 306 ? -5.983 8.455 10.200 1.00 98.38 306 ASP A CA 1
ATOM 2304 C C . ASP A 1 306 ? -7.181 7.878 9.441 1.00 98.38 306 ASP A C 1
ATOM 2306 O O . ASP A 1 306 ? -7.123 7.687 8.223 1.00 98.38 306 ASP A O 1
ATOM 2310 N N . ASN A 1 307 ? -8.235 7.524 10.179 1.00 98.75 307 ASN A N 1
ATOM 2311 C CA . ASN A 1 307 ? -9.338 6.716 9.675 1.00 98.75 307 ASN A CA 1
ATOM 2312 C C . ASN A 1 307 ? -10.632 7.519 9.502 1.00 98.75 307 ASN A C 1
ATOM 2314 O O . ASN A 1 307 ? -11.291 7.854 10.486 1.00 98.75 307 ASN A O 1
ATOM 2318 N N . TYR A 1 308 ? -11.026 7.736 8.248 1.00 98.62 308 TYR A N 1
ATOM 2319 C CA . TYR A 1 308 ? -12.353 8.195 7.823 1.00 98.62 308 TYR A CA 1
ATOM 2320 C C . TYR A 1 308 ? -13.250 7.038 7.355 1.00 98.62 308 TYR A C 1
ATOM 2322 O O . TYR A 1 308 ? -14.469 7.143 7.456 1.00 98.62 308 TYR A O 1
ATOM 2330 N N . GLY A 1 309 ? -12.657 5.952 6.854 1.00 98.62 309 GLY A N 1
ATOM 2331 C CA . GLY A 1 309 ? -13.348 4.756 6.368 1.00 98.62 309 GLY A CA 1
ATOM 2332 C C . GLY A 1 309 ? -13.398 3.632 7.399 1.00 98.62 309 GLY A C 1
ATOM 2333 O O . GLY A 1 309 ? -13.911 3.808 8.510 1.00 98.62 309 GLY A O 1
ATOM 2334 N N . VAL A 1 310 ? -12.884 2.459 7.013 1.00 98.81 310 VAL A N 1
ATOM 2335 C CA . VAL A 1 310 ? -12.931 1.235 7.825 1.00 98.81 310 VAL A CA 1
ATOM 2336 C C . VAL A 1 310 ? -11.527 0.727 8.156 1.00 98.81 310 VAL A C 1
ATOM 2338 O O . VAL A 1 310 ? -10.705 0.514 7.264 1.00 98.81 310 VAL A O 1
ATOM 2341 N N . VAL A 1 311 ? -11.277 0.447 9.436 1.00 98.75 311 VAL A N 1
ATOM 2342 C CA . VAL A 1 311 ? -10.156 -0.395 9.876 1.00 98.75 311 VAL A CA 1
ATOM 2343 C C . VAL A 1 311 ? -10.709 -1.753 10.304 1.00 98.75 311 VAL A C 1
ATOM 2345 O O . VAL A 1 311 ? -11.567 -1.819 11.180 1.00 98.75 311 VAL A O 1
ATOM 2348 N N . GLU A 1 312 ? -10.224 -2.824 9.682 1.00 96.94 312 GLU A N 1
ATOM 2349 C CA . GLU A 1 312 ? -10.722 -4.199 9.830 1.00 96.94 312 GLU A CA 1
ATOM 2350 C C . GLU A 1 312 ? -9.538 -5.150 10.082 1.00 96.94 312 GLU A C 1
ATOM 2352 O O . GLU A 1 312 ? -8.935 -5.644 9.128 1.00 96.94 312 GLU A O 1
ATOM 2357 N N . PRO A 1 313 ? -9.119 -5.362 11.343 1.00 97.38 313 PRO A N 1
ATOM 2358 C CA . PRO A 1 313 ? -8.025 -6.280 11.649 1.00 97.38 313 PRO A CA 1
ATOM 2359 C C . PRO A 1 313 ? -8.324 -7.713 11.199 1.00 97.38 313 PRO A C 1
ATOM 2361 O O . PRO A 1 313 ? -9.475 -8.140 11.215 1.00 97.38 313 PRO A O 1
ATOM 2364 N N . GLY A 1 314 ? -7.280 -8.469 10.857 1.00 91.62 314 GLY A N 1
ATOM 2365 C CA . GLY A 1 314 ? -7.403 -9.816 10.291 1.00 91.62 314 GLY A CA 1
ATOM 2366 C C . GLY A 1 314 ? -7.265 -9.854 8.765 1.00 91.62 314 GLY A C 1
ATOM 2367 O O . GLY A 1 314 ? -7.272 -8.830 8.084 1.00 91.62 314 GLY A O 1
ATOM 2368 N N . GLU A 1 315 ? -7.106 -11.057 8.219 1.00 75.25 315 GLU A N 1
ATOM 2369 C CA . GLU A 1 315 ? -7.076 -11.330 6.775 1.00 75.25 315 GLU A CA 1
ATOM 2370 C C . GLU A 1 315 ? -8.162 -12.367 6.459 1.00 75.25 315 GLU A C 1
ATOM 2372 O O . GLU A 1 315 ? -7.889 -13.556 6.340 1.00 75.25 315 GLU A O 1
ATOM 2377 N N . ASP A 1 316 ? -9.424 -11.920 6.437 1.00 68.06 316 ASP A N 1
ATOM 2378 C CA . ASP A 1 316 ? -10.632 -12.752 6.245 1.00 68.06 316 ASP A CA 1
ATOM 2379 C C . ASP A 1 316 ? -10.884 -13.826 7.337 1.00 68.06 316 ASP A C 1
ATOM 2381 O O . ASP A 1 316 ? -11.857 -14.579 7.267 1.00 68.06 316 ASP A O 1
ATOM 2385 N N . ALA A 1 317 ? -10.040 -13.863 8.374 1.00 71.88 317 ALA A N 1
ATOM 2386 C CA . ALA A 1 317 ? -10.129 -14.707 9.566 1.00 71.88 317 ALA A CA 1
ATOM 2387 C C . ALA A 1 317 ? -9.578 -13.964 10.803 1.00 71.88 317 ALA A C 1
ATOM 2389 O O . ALA A 1 317 ? -9.118 -12.821 10.699 1.00 71.88 317 ALA A O 1
ATOM 2390 N N . ALA A 1 318 ? -9.594 -14.617 11.974 1.00 85.88 318 ALA A N 1
ATOM 2391 C CA . ALA A 1 318 ? -9.029 -14.057 13.198 1.00 85.88 318 ALA A CA 1
ATOM 2392 C C . ALA A 1 318 ? -7.557 -13.670 13.047 1.00 85.88 318 ALA A C 1
ATOM 2394 O O . ALA A 1 318 ? -6.789 -14.264 12.289 1.00 85.88 318 ALA A O 1
ATOM 2395 N N . GLY A 1 319 ? -7.166 -12.662 13.814 1.00 93.69 319 GLY A N 1
ATOM 2396 C CA . GLY A 1 319 ? -5.817 -12.137 13.801 1.00 93.69 319 GLY A CA 1
ATOM 2397 C C . GLY A 1 319 ? -5.758 -10.723 14.346 1.00 93.69 319 GLY A C 1
ATOM 2398 O O . GLY A 1 319 ? -6.775 -10.061 14.560 1.00 93.69 319 GLY A O 1
ATOM 2399 N N . THR A 1 320 ? -4.538 -10.261 14.574 1.00 97.50 320 THR A N 1
ATOM 2400 C CA . THR A 1 320 ? -4.305 -8.991 15.252 1.00 97.50 320 THR A CA 1
ATOM 2401 C C . THR A 1 320 ? -3.562 -8.036 14.344 1.00 97.50 320 THR A C 1
ATOM 2403 O O . THR A 1 320 ? -2.468 -8.351 13.891 1.00 97.50 320 THR A O 1
ATOM 2406 N N . LEU A 1 321 ? -4.130 -6.853 14.112 1.00 98.62 321 LEU A N 1
ATOM 2407 C CA . LEU A 1 321 ? -3.421 -5.757 13.461 1.00 98.62 321 LEU A CA 1
ATOM 2408 C C . LEU A 1 321 ? -2.679 -4.939 14.519 1.00 98.62 321 LEU A C 1
ATOM 2410 O O . LEU A 1 321 ? -3.267 -4.518 15.518 1.00 98.62 321 LEU A O 1
ATOM 2414 N N . TYR A 1 322 ? -1.395 -4.676 14.283 1.00 98.31 322 TYR A N 1
ATOM 2415 C CA . TYR A 1 322 ? -0.554 -3.912 15.201 1.00 98.31 322 TYR A CA 1
ATOM 2416 C C . TYR A 1 322 ? -0.282 -2.508 14.658 1.00 98.31 322 TYR A C 1
ATOM 2418 O O . TYR A 1 322 ? 0.326 -2.339 13.605 1.00 98.31 322 TYR A O 1
ATOM 2426 N N . VAL A 1 323 ? -0.645 -1.478 15.409 1.00 98.19 323 VAL A N 1
ATOM 2427 C CA . VAL A 1 323 ? -0.235 -0.090 15.168 1.00 98.19 323 VAL A CA 1
ATOM 2428 C C . VAL A 1 323 ? 0.947 0.193 16.086 1.00 98.19 323 VAL A C 1
ATOM 2430 O O . VAL A 1 323 ? 0.791 0.682 17.205 1.00 98.19 323 VAL A O 1
ATOM 2433 N N . LYS A 1 324 ? 2.137 -0.232 15.646 1.00 95.62 324 LYS A N 1
ATOM 2434 C CA . LYS A 1 324 ? 3.357 -0.238 16.458 1.00 95.62 324 LYS A CA 1
ATOM 2435 C C . LYS A 1 324 ? 4.626 -0.118 15.629 1.00 95.62 324 LYS A C 1
ATOM 2437 O O . LYS A 1 324 ? 4.827 -0.827 14.638 1.00 95.62 324 LYS A O 1
ATOM 2442 N N . ASN A 1 325 ? 5.522 0.745 16.102 1.00 92.94 325 ASN A N 1
ATOM 2443 C CA . ASN A 1 325 ? 6.860 0.908 15.560 1.00 92.94 325 ASN A CA 1
ATOM 2444 C C . ASN A 1 325 ? 7.866 0.041 16.325 1.00 92.94 325 ASN A C 1
ATOM 2446 O O . ASN A 1 325 ? 8.062 0.231 17.520 1.00 92.94 325 ASN A O 1
ATOM 2450 N N . TYR A 1 326 ? 8.541 -0.881 15.637 1.00 94.50 326 TYR A N 1
ATOM 2451 C CA . TYR A 1 326 ? 9.586 -1.703 16.259 1.00 94.50 326 TYR A CA 1
ATOM 2452 C C . TYR A 1 326 ? 10.998 -1.137 16.086 1.00 94.50 326 TYR A C 1
ATOM 2454 O O . TYR A 1 326 ? 11.918 -1.573 16.776 1.00 94.50 326 TYR A O 1
ATOM 2462 N N . ALA A 1 327 ? 11.184 -0.164 15.191 1.00 92.00 327 ALA A N 1
ATOM 2463 C CA . ALA A 1 327 ? 12.477 0.457 14.916 1.00 92.00 327 ALA A CA 1
ATOM 2464 C C . ALA A 1 327 ? 12.826 1.593 15.887 1.00 92.00 327 ALA A C 1
ATOM 2466 O O . ALA A 1 327 ? 13.991 1.965 16.018 1.00 92.00 327 ALA A O 1
ATOM 2467 N N . THR A 1 328 ? 11.827 2.185 16.543 1.00 88.56 328 THR A N 1
ATOM 2468 C CA . THR A 1 328 ? 12.003 3.300 17.484 1.00 88.56 328 THR A CA 1
ATOM 2469 C C . THR A 1 328 ? 11.013 3.179 18.637 1.00 88.56 328 THR A C 1
ATOM 2471 O O . THR A 1 328 ? 10.011 2.491 18.511 1.00 88.56 328 THR A O 1
ATOM 2474 N N . THR A 1 329 ? 11.239 3.899 19.735 1.00 84.81 329 THR A N 1
ATOM 2475 C CA . THR A 1 329 ? 10.306 3.959 20.877 1.00 84.81 329 THR A CA 1
ATOM 2476 C C . THR A 1 329 ? 9.168 4.966 20.676 1.00 84.81 329 THR A C 1
ATOM 2478 O O . THR A 1 329 ? 8.581 5.432 21.647 1.00 84.81 329 THR A O 1
ATOM 2481 N N . ARG A 1 330 ? 8.939 5.427 19.442 1.00 86.12 330 ARG A N 1
ATOM 2482 C CA . ARG A 1 330 ? 7.919 6.430 19.147 1.00 86.12 330 ARG A CA 1
ATOM 2483 C C . ARG A 1 330 ? 6.560 5.750 19.016 1.00 86.12 330 ARG A C 1
ATOM 2485 O O . ARG A 1 330 ? 6.388 4.929 18.119 1.00 86.12 330 ARG A O 1
ATOM 2492 N N . ASP A 1 331 ? 5.616 6.193 19.839 1.00 90.00 331 ASP A N 1
ATOM 2493 C CA . ASP A 1 331 ? 4.223 5.752 19.797 1.00 90.00 331 ASP A CA 1
ATOM 2494 C C . ASP A 1 331 ? 3.613 5.945 18.393 1.00 90.00 331 ASP A C 1
ATOM 2496 O O . ASP A 1 331 ? 3.793 6.987 17.746 1.00 90.00 331 ASP A O 1
ATOM 2500 N N . ALA A 1 332 ? 2.861 4.939 17.947 1.00 94.69 332 ALA A N 1
ATOM 2501 C CA . ALA A 1 332 ? 2.006 4.997 16.768 1.00 94.69 332 ALA A CA 1
ATOM 2502 C C . ALA A 1 332 ? 0.542 5.083 17.222 1.00 94.69 332 ALA A C 1
ATOM 2504 O O . ALA A 1 332 ? 0.101 4.296 18.059 1.00 94.69 332 ALA A O 1
ATOM 2505 N N . HIS A 1 333 ? -0.193 6.072 16.712 1.00 97.50 333 HIS A N 1
ATOM 2506 C CA . HIS A 1 333 ? -1.552 6.379 17.159 1.00 97.50 333 HIS A CA 1
ATOM 2507 C C . HIS A 1 333 ? -2.617 5.875 16.183 1.00 97.50 333 HIS A C 1
ATOM 2509 O O . HIS A 1 333 ? -2.348 5.640 15.005 1.00 97.50 333 HIS A O 1
ATOM 2515 N N . LEU A 1 334 ? -3.855 5.797 16.662 1.00 98.44 334 LEU A N 1
ATOM 2516 C CA . LEU A 1 334 ? -5.036 5.634 15.820 1.00 98.44 334 LEU A CA 1
ATOM 2517 C C . LEU A 1 334 ? -5.906 6.881 15.932 1.00 98.44 334 LEU A C 1
ATOM 2519 O O . LEU A 1 334 ? -6.393 7.201 17.016 1.00 98.44 334 LEU A O 1
ATOM 2523 N N . TYR A 1 335 ? -6.117 7.583 14.826 1.00 98.19 335 TYR A N 1
ATOM 2524 C CA . TYR A 1 335 ? -7.082 8.671 14.752 1.00 98.19 335 TYR A CA 1
ATOM 2525 C C . TYR A 1 335 ? -8.377 8.146 14.155 1.00 98.19 335 TYR A C 1
ATOM 2527 O O . TYR A 1 335 ? -8.379 7.535 13.087 1.00 98.19 335 TYR A O 1
ATOM 2535 N N . VAL A 1 336 ? -9.472 8.385 14.866 1.00 98.31 336 VAL A N 1
ATOM 2536 C CA . VAL A 1 336 ? -10.827 8.049 14.433 1.00 98.31 336 VAL A CA 1
ATOM 2537 C C . VAL A 1 336 ? -11.597 9.330 14.150 1.00 98.31 336 VAL A C 1
ATOM 2539 O O . VAL A 1 336 ? -11.507 10.316 14.888 1.00 98.31 336 VAL A O 1
ATOM 2542 N N . ARG A 1 337 ? -12.333 9.316 13.043 1.00 97.81 337 ARG A N 1
ATOM 2543 C CA . ARG A 1 337 ? -13.080 10.458 12.508 1.00 97.81 337 ARG A CA 1
ATOM 2544 C C . ARG A 1 337 ? -14.585 10.229 12.639 1.00 97.81 337 ARG A C 1
ATOM 2546 O O . ARG A 1 337 ? -15.001 9.096 12.923 1.00 97.81 337 ARG A O 1
ATOM 2553 N N . PRO A 1 338 ? -15.423 11.256 12.419 1.00 97.62 338 PRO A N 1
ATOM 2554 C CA . PRO A 1 338 ? -16.863 11.095 12.498 1.00 97.62 338 PRO A CA 1
ATOM 2555 C C . PRO A 1 338 ? -17.332 10.010 11.532 1.00 97.62 338 PRO A C 1
ATOM 2557 O O . PRO A 1 338 ? -16.938 10.001 10.367 1.00 97.62 338 PRO A O 1
ATOM 2560 N N . ARG A 1 339 ? -18.170 9.089 12.021 1.00 97.38 339 ARG A N 1
ATOM 2561 C CA . ARG A 1 339 ? -18.713 7.938 11.272 1.00 97.38 339 ARG A CA 1
ATOM 2562 C C . ARG A 1 339 ? -17.696 6.888 10.794 1.00 97.38 339 ARG A C 1
ATOM 2564 O O . ARG A 1 339 ? -18.128 5.899 10.205 1.00 97.38 339 ARG A O 1
ATOM 2571 N N . SER A 1 340 ? -16.402 7.048 11.083 1.00 98.50 340 SER A N 1
ATOM 2572 C CA . SER A 1 340 ? -15.397 6.011 10.807 1.00 98.50 340 SER A CA 1
ATOM 2573 C C . SER A 1 340 ? -15.713 4.718 11.563 1.00 98.50 340 SER A C 1
ATOM 2575 O O . SER A 1 340 ? -16.380 4.745 12.603 1.00 98.50 340 SER A O 1
ATOM 2577 N N . VAL A 1 341 ? -15.263 3.580 11.039 1.00 98.81 341 VAL A N 1
ATOM 2578 C CA . VAL A 1 341 ? -15.613 2.253 11.560 1.00 98.81 341 VAL A CA 1
ATOM 2579 C C . VAL A 1 341 ? -14.358 1.478 11.943 1.00 98.81 341 VAL A C 1
ATOM 2581 O O . VAL A 1 341 ? -13.398 1.410 11.174 1.00 98.81 341 VAL A O 1
ATOM 2584 N N . LEU A 1 342 ? -14.391 0.860 13.121 1.00 98.81 342 LEU A N 1
ATOM 2585 C CA . LEU A 1 342 ? -13.523 -0.251 13.497 1.00 98.81 342 LEU A CA 1
ATOM 2586 C C . LEU A 1 342 ? -14.360 -1.529 13.425 1.00 98.81 342 LEU A C 1
ATOM 2588 O O . LEU A 1 342 ? -15.313 -1.673 14.191 1.00 98.81 342 LEU A O 1
ATOM 2592 N N . ARG A 1 343 ? -14.057 -2.422 12.485 1.00 98.25 343 ARG A N 1
ATOM 2593 C CA . ARG A 1 343 ? -14.821 -3.654 12.270 1.00 98.25 343 ARG A CA 1
ATOM 2594 C C . ARG A 1 343 ? -14.053 -4.853 12.800 1.00 98.25 343 ARG A C 1
ATOM 2596 O O . ARG A 1 343 ? -12.887 -5.025 12.465 1.00 98.25 343 ARG A O 1
ATOM 2603 N N . PHE A 1 344 ? -14.723 -5.691 13.581 1.00 97.94 344 PHE A N 1
ATOM 2604 C CA . PHE A 1 344 ? -14.137 -6.881 14.183 1.00 97.94 344 PHE A CA 1
ATOM 2605 C C . PHE A 1 344 ? -14.958 -8.120 13.858 1.00 97.94 344 PHE A C 1
ATOM 2607 O O . PHE A 1 344 ? -16.185 -8.100 13.933 1.00 97.94 344 PHE A O 1
ATOM 2614 N N . GLN A 1 345 ? -14.276 -9.213 13.542 1.00 96.12 345 GLN A N 1
ATOM 2615 C CA . GLN A 1 345 ? -14.879 -10.522 13.366 1.00 96.12 345 GLN A CA 1
ATOM 2616 C C . GLN A 1 345 ? -14.782 -11.336 14.663 1.00 96.12 345 GLN A C 1
ATOM 2618 O O . GLN A 1 345 ? -13.729 -11.366 15.303 1.00 96.12 345 GLN A O 1
ATOM 2623 N N . VAL A 1 346 ? -15.872 -12.013 15.034 1.00 95.81 346 VAL A N 1
ATOM 2624 C CA . VAL A 1 346 ? -15.964 -12.848 16.242 1.00 95.81 346 VAL A CA 1
ATOM 2625 C C . VAL A 1 346 ? -16.466 -14.242 15.871 1.00 95.81 346 VAL A C 1
ATOM 2627 O O . VAL A 1 346 ? -17.561 -14.389 15.333 1.00 95.81 346 VAL A O 1
ATOM 2630 N N . GLY A 1 347 ? -15.658 -15.261 16.154 1.00 94.94 347 GLY A N 1
ATOM 2631 C CA . GLY A 1 347 ? -16.007 -16.678 16.052 1.00 94.94 347 GLY A CA 1
ATOM 2632 C C . GLY A 1 347 ? -16.057 -17.350 17.424 1.00 94.94 347 GLY A C 1
ATOM 2633 O O . GLY A 1 347 ? -17.066 -17.952 17.774 1.00 94.94 347 GLY A O 1
ATOM 2634 N N . SER A 1 348 ? -14.998 -17.220 18.221 1.00 95.12 348 SER A N 1
ATOM 2635 C CA . SER A 1 348 ? -14.901 -17.733 19.597 1.00 95.12 348 SER A CA 1
ATOM 2636 C C . SER A 1 348 ? -13.866 -16.931 20.395 1.00 95.12 348 SER A C 1
ATOM 2638 O O . SER A 1 348 ? -13.192 -16.062 19.839 1.00 95.12 348 SER A O 1
ATOM 2640 N N . VAL A 1 349 ? -13.707 -17.203 21.694 1.00 93.75 349 VAL A N 1
ATOM 2641 C CA . VAL A 1 349 ? -12.691 -16.536 22.540 1.00 93.75 349 VAL A CA 1
ATOM 2642 C C . VAL A 1 349 ? -11.243 -16.790 22.092 1.00 93.75 349 VAL A C 1
ATOM 2644 O O . VAL A 1 349 ? -10.337 -16.081 22.521 1.00 93.75 349 VAL A O 1
ATOM 2647 N N . GLU A 1 350 ? -11.012 -17.774 21.221 1.00 92.50 350 GLU A N 1
ATOM 2648 C CA . GLU A 1 350 ? -9.710 -18.055 20.595 1.00 92.50 350 GLU A CA 1
ATOM 2649 C C . GLU A 1 350 ? -9.649 -17.581 19.132 1.00 92.50 350 GLU A C 1
ATOM 2651 O O . GLU A 1 350 ? -8.574 -17.507 18.542 1.00 92.50 350 GLU A O 1
ATOM 2656 N N . ASP A 1 351 ? -10.798 -17.243 18.547 1.00 94.56 351 ASP A N 1
ATOM 2657 C CA . ASP A 1 351 ? -10.976 -16.945 17.129 1.00 94.56 351 ASP A CA 1
ATOM 2658 C C . ASP A 1 351 ? -11.752 -15.635 16.968 1.00 94.56 351 ASP A C 1
ATOM 2660 O O . ASP A 1 351 ? -12.956 -15.609 16.705 1.00 94.56 351 ASP A O 1
ATOM 2664 N N . TYR A 1 352 ? -11.050 -14.523 17.162 1.00 96.50 352 TYR A N 1
ATOM 2665 C CA . TYR A 1 352 ? -11.567 -13.183 16.916 1.00 96.50 352 TYR A CA 1
ATOM 2666 C C . TYR A 1 352 ? -10.448 -12.235 16.490 1.00 96.50 352 TYR A C 1
ATOM 2668 O O . TYR A 1 352 ? -9.259 -12.494 16.689 1.00 96.50 352 TYR A O 1
ATOM 2676 N N . THR A 1 353 ? -10.828 -11.127 15.869 1.00 98.00 353 THR A N 1
ATOM 2677 C CA . THR A 1 353 ? -9.878 -10.119 15.394 1.00 98.00 353 THR A CA 1
ATOM 2678 C C . THR A 1 353 ? -9.613 -9.059 16.454 1.00 98.00 353 THR A C 1
ATOM 2680 O O . THR A 1 353 ? -10.535 -8.669 17.172 1.00 98.00 353 THR A O 1
ATOM 2683 N N . GLN A 1 354 ? -8.387 -8.541 16.510 1.00 98.25 354 GLN A N 1
ATOM 2684 C CA . GLN A 1 354 ? -7.983 -7.526 17.487 1.00 98.25 354 GLN A CA 1
ATOM 2685 C C . GLN A 1 354 ? -7.208 -6.381 16.839 1.00 98.25 354 GLN A C 1
ATOM 2687 O O . GLN A 1 354 ? -6.458 -6.574 15.883 1.00 98.25 354 GLN A O 1
ATOM 2692 N N . LEU A 1 355 ? -7.320 -5.190 17.419 1.00 98.69 355 LEU A N 1
ATOM 2693 C CA . LEU A 1 355 ? -6.500 -4.032 17.091 1.00 98.69 355 LEU A CA 1
ATOM 2694 C C . LEU A 1 355 ? -5.649 -3.649 18.303 1.00 98.69 355 LEU A C 1
ATOM 2696 O O . LEU A 1 355 ? -6.172 -3.301 19.361 1.00 98.69 355 LEU A O 1
ATOM 2700 N N . LEU A 1 356 ? -4.327 -3.692 18.146 1.00 98.25 356 LEU A N 1
ATOM 2701 C CA . LEU A 1 356 ? -3.382 -3.273 19.180 1.00 98.25 356 LEU A CA 1
ATOM 2702 C C . LEU A 1 356 ? -2.708 -1.970 18.773 1.00 98.25 356 LEU A C 1
ATOM 2704 O O . LEU A 1 356 ? -1.964 -1.938 17.795 1.00 98.25 356 LEU A O 1
ATOM 2708 N N . VAL A 1 357 ? -2.932 -0.907 19.539 1.00 98.50 357 VAL A N 1
ATOM 2709 C CA . VAL A 1 357 ? -2.363 0.423 19.300 1.00 98.50 357 VAL A CA 1
ATOM 2710 C C . VAL A 1 357 ? -1.341 0.740 20.386 1.00 98.50 357 VAL A C 1
ATOM 2712 O O . VAL A 1 357 ? -1.666 0.766 21.566 1.00 98.50 357 VAL A O 1
ATOM 2715 N N . ASP A 1 358 ? -0.087 0.975 20.000 1.00 96.00 358 ASP A N 1
ATOM 2716 C CA . ASP A 1 358 ? 0.999 1.252 20.954 1.00 96.00 358 ASP A CA 1
ATOM 2717 C C . ASP A 1 358 ? 0.847 2.632 21.623 1.00 96.00 358 ASP A C 1
ATOM 2719 O O . ASP A 1 358 ? 1.223 2.831 22.777 1.00 96.00 358 ASP A O 1
ATOM 2723 N N . GLY A 1 359 ? 0.272 3.592 20.896 1.00 96.50 359 GLY A N 1
ATOM 2724 C CA . GLY A 1 359 ? -0.066 4.920 21.392 1.00 96.50 359 GLY A CA 1
ATOM 2725 C C . GLY A 1 359 ? -1.545 5.092 21.736 1.00 96.50 359 GLY A C 1
ATOM 2726 O O . GLY A 1 359 ? -2.277 4.153 22.033 1.00 96.50 359 GLY A O 1
ATOM 2727 N N . ASP A 1 360 ? -1.985 6.347 21.700 1.00 97.00 360 ASP A N 1
ATOM 2728 C CA . ASP A 1 360 ? -3.379 6.713 21.956 1.00 97.00 360 ASP A CA 1
ATOM 2729 C C . ASP A 1 360 ? -4.323 6.441 20.773 1.00 97.00 360 ASP A C 1
ATOM 2731 O O . ASP A 1 360 ? -3.939 6.549 19.602 1.00 97.00 360 ASP A O 1
ATOM 2735 N N . VAL A 1 361 ? -5.596 6.236 21.110 1.00 98.06 361 VAL A N 1
ATOM 2736 C CA . VAL A 1 361 ? -6.738 6.381 20.203 1.00 98.06 361 VAL A CA 1
ATOM 2737 C C . VAL A 1 361 ? -7.295 7.794 20.378 1.00 98.06 361 VAL A C 1
ATOM 2739 O O . VAL A 1 361 ? -7.632 8.201 21.495 1.00 98.06 361 VAL A O 1
ATOM 2742 N N . LYS A 1 362 ? -7.354 8.571 19.292 1.00 97.31 362 LYS A N 1
ATOM 2743 C CA . LYS A 1 362 ? -7.723 9.993 19.326 1.00 97.31 362 LYS A CA 1
ATOM 2744 C C . LYS A 1 362 ? -8.911 10.280 18.420 1.00 97.31 362 LYS A C 1
ATOM 2746 O O . LYS A 1 362 ? -8.868 9.954 17.237 1.00 97.31 362 LYS A O 1
ATOM 2751 N N . TYR A 1 363 ? -9.930 10.939 18.956 1.00 97.62 363 TYR A N 1
ATOM 2752 C CA . TYR A 1 363 ? -11.050 11.429 18.158 1.00 97.62 363 TYR A CA 1
ATOM 2753 C C . TYR A 1 363 ? -10.837 12.872 17.698 1.00 97.62 363 TYR A C 1
ATOM 2755 O O . TYR A 1 363 ? -10.401 13.737 18.469 1.00 97.62 363 TYR A O 1
ATOM 2763 N N . PHE A 1 364 ? -11.190 13.113 16.438 1.00 96.38 364 PHE A N 1
ATOM 2764 C CA . PHE A 1 364 ? -11.275 14.433 15.829 1.00 96.38 364 PHE A CA 1
ATOM 2765 C C . PHE A 1 364 ? -12.648 14.583 15.179 1.00 96.38 364 PHE A C 1
ATOM 2767 O O . PHE A 1 364 ? -13.048 13.725 14.401 1.00 96.38 364 PHE A O 1
ATOM 2774 N N . ASP A 1 365 ? -13.323 15.699 15.423 1.00 96.12 365 ASP A N 1
ATOM 2775 C CA . ASP A 1 365 ? -14.666 16.026 14.927 1.00 96.12 365 ASP A CA 1
ATOM 2776 C C . ASP A 1 365 ? -14.684 16.553 13.484 1.00 96.12 365 ASP A C 1
ATOM 2778 O O . ASP A 1 365 ? -15.634 17.210 13.073 1.00 96.12 365 ASP A O 1
ATOM 2782 N N . ILE A 1 366 ? -13.634 16.288 12.705 1.00 95.50 366 ILE A N 1
ATOM 2783 C CA . ILE A 1 366 ? -13.470 16.809 11.345 1.00 95.50 366 ILE A CA 1
ATOM 2784 C C . ILE A 1 366 ? -13.673 15.677 10.338 1.00 95.50 366 ILE A C 1
ATOM 2786 O O . ILE A 1 366 ? -12.953 14.679 10.372 1.00 95.50 366 ILE A O 1
ATOM 2790 N N . CYS A 1 367 ? -14.624 15.857 9.428 1.00 95.69 367 CYS A N 1
ATOM 2791 C CA . CYS A 1 367 ? -14.920 14.981 8.299 1.00 95.69 367 CYS A CA 1
ATOM 2792 C C . CYS A 1 367 ? -13.853 15.074 7.196 1.00 95.69 367 CYS A C 1
ATOM 2794 O O . CYS A 1 367 ? -12.995 15.959 7.191 1.00 95.69 367 CYS A O 1
ATOM 2796 N N . GLN A 1 368 ? -13.906 14.155 6.230 1.00 94.06 368 GLN A N 1
ATOM 2797 C CA . GLN A 1 368 ? -12.952 14.095 5.115 1.00 94.06 368 GLN A CA 1
ATOM 2798 C C . GLN A 1 368 ? -12.957 15.369 4.252 1.00 94.06 368 GLN A C 1
ATOM 2800 O O . GLN A 1 368 ? -11.922 15.768 3.724 1.00 94.06 368 GLN A O 1
ATOM 2805 N N . ASP A 1 369 ? -14.114 16.017 4.125 1.00 93.56 369 ASP A N 1
ATOM 2806 C CA . ASP A 1 369 ? -14.311 17.283 3.411 1.00 93.56 369 ASP A CA 1
ATOM 2807 C C . ASP A 1 369 ? -13.935 18.523 4.245 1.00 93.56 369 ASP A C 1
ATOM 2809 O O . ASP A 1 369 ? -14.206 19.653 3.837 1.00 93.56 369 ASP A O 1
ATOM 2813 N N . PHE A 1 370 ? -13.303 18.316 5.404 1.00 93.44 370 PHE A N 1
ATOM 2814 C CA . PHE A 1 370 ? -12.923 19.334 6.385 1.00 93.44 370 PHE A CA 1
ATOM 2815 C C . PHE A 1 370 ? -14.093 20.027 7.097 1.00 93.44 370 PHE A C 1
ATOM 2817 O O . PHE A 1 370 ? -13.864 20.969 7.861 1.00 93.44 370 PHE A O 1
ATOM 2824 N N . SER A 1 371 ? -15.333 19.567 6.900 1.00 96.44 371 SER A N 1
ATOM 2825 C CA . SER A 1 371 ? -16.462 20.007 7.720 1.00 96.44 371 SER A CA 1
ATOM 2826 C C . SER A 1 371 ? -16.362 19.442 9.140 1.00 96.44 371 SER A C 1
ATOM 2828 O O . SER A 1 371 ? -15.719 18.418 9.371 1.00 96.44 371 SER A O 1
ATOM 2830 N N . GLN A 1 372 ? -16.987 20.112 10.108 1.00 95.38 372 GLN A N 1
ATOM 2831 C CA . GLN A 1 372 ? -17.120 19.574 11.462 1.00 95.38 372 GLN A CA 1
ATOM 2832 C C . GLN A 1 372 ? -18.390 18.728 11.588 1.00 95.38 372 GLN A C 1
ATOM 2834 O O . GLN A 1 372 ? -19.429 19.081 11.028 1.00 95.38 372 GLN A O 1
ATOM 2839 N N . SER A 1 373 ? -18.326 17.647 12.364 1.00 95.19 373 SER A N 1
ATOM 2840 C CA . SER A 1 373 ? -19.469 16.797 12.695 1.00 95.19 373 SER A CA 1
ATOM 2841 C C . SER A 1 373 ? -19.408 16.312 14.139 1.00 95.19 373 SER A C 1
ATOM 2843 O O . SER A 1 373 ? -18.354 15.970 14.668 1.00 95.19 373 SER A O 1
ATOM 2845 N N . THR A 1 374 ? -20.577 16.235 14.768 1.00 93.75 374 THR A N 1
ATOM 2846 C CA . THR A 1 374 ? -20.757 15.646 16.100 1.00 93.75 374 THR A CA 1
ATOM 2847 C C . THR A 1 374 ? -20.978 14.132 16.055 1.00 93.75 374 THR A C 1
ATOM 2849 O O . THR A 1 374 ? -21.277 13.523 17.083 1.00 93.75 374 THR A O 1
ATOM 2852 N N . ASP A 1 375 ? -20.914 13.517 14.873 1.00 95.94 375 ASP A N 1
ATOM 2853 C CA . ASP A 1 375 ? -21.096 12.079 14.734 1.00 95.94 375 ASP A CA 1
ATOM 2854 C C . ASP A 1 375 ? -19.936 11.305 15.354 1.00 95.94 375 ASP A C 1
ATOM 2856 O O . ASP A 1 375 ? -18.767 11.567 15.098 1.00 95.94 375 ASP A O 1
ATOM 2860 N N . MET A 1 376 ? -20.277 10.280 16.124 1.00 97.00 376 MET A N 1
ATOM 2861 C CA . MET A 1 376 ? -19.298 9.416 16.773 1.00 97.00 376 MET A CA 1
ATOM 2862 C C . MET A 1 376 ? -18.804 8.307 15.830 1.00 97.00 376 MET A C 1
ATOM 2864 O O . MET A 1 376 ? -19.555 7.884 14.942 1.00 97.00 376 MET A O 1
ATOM 2868 N N . PRO A 1 377 ? -17.571 7.809 16.020 1.00 98.00 377 PRO A N 1
ATOM 2869 C CA . PRO A 1 377 ? -17.083 6.620 15.329 1.00 98.00 377 PRO A CA 1
ATOM 2870 C C . PRO A 1 377 ? -17.818 5.358 15.806 1.00 98.00 377 PRO A C 1
ATOM 2872 O O . PRO A 1 377 ? -18.426 5.336 16.880 1.00 98.00 377 PRO A O 1
ATOM 2875 N N . PHE A 1 378 ? -17.743 4.292 15.012 1.00 98.62 378 PHE A N 1
ATOM 2876 C CA . PHE A 1 378 ? -18.421 3.027 15.272 1.00 98.62 378 PHE A CA 1
ATOM 2877 C C . PHE A 1 378 ? -17.451 1.882 15.554 1.00 98.62 378 PHE A C 1
ATOM 2879 O O . PHE A 1 378 ? -16.397 1.782 14.929 1.00 98.62 378 PHE A O 1
ATOM 2886 N N . VAL A 1 379 ? -17.873 0.973 16.429 1.00 98.69 379 VAL A N 1
ATOM 2887 C CA . VAL A 1 379 ? -17.370 -0.400 16.503 1.00 98.69 379 VAL A CA 1
ATOM 2888 C C . VAL A 1 379 ? -18.426 -1.306 15.882 1.00 98.69 379 VAL A C 1
ATOM 2890 O O . VAL A 1 379 ? -19.568 -1.326 16.336 1.00 98.69 379 VAL A O 1
ATOM 2893 N N . GLU A 1 380 ? -18.064 -2.017 14.820 1.00 98.25 380 GLU A N 1
ATOM 2894 C CA . GLU A 1 380 ? -18.925 -2.969 14.117 1.00 98.25 380 GLU A CA 1
ATOM 2895 C C . GLU A 1 380 ? -18.475 -4.397 14.409 1.00 98.25 380 GLU A C 1
ATOM 2897 O O . GLU A 1 380 ? -17.293 -4.711 14.280 1.00 98.25 380 GLU A O 1
ATOM 2902 N N . ILE A 1 381 ? -19.416 -5.258 14.794 1.00 97.12 381 ILE A N 1
ATOM 2903 C CA . ILE A 1 381 ? -19.146 -6.661 15.102 1.00 97.12 381 ILE A CA 1
ATOM 2904 C C . ILE A 1 381 ? -19.757 -7.545 14.020 1.00 97.12 381 ILE A C 1
ATOM 2906 O O . ILE A 1 381 ? -20.965 -7.531 13.788 1.00 97.12 381 ILE A O 1
ATOM 2910 N N . CYS A 1 382 ? -18.916 -8.359 13.396 1.00 94.69 382 CYS A N 1
ATOM 2911 C CA . CYS A 1 382 ? -19.302 -9.363 12.419 1.00 94.69 382 CYS A CA 1
ATOM 2912 C C . CYS A 1 382 ? -19.159 -10.753 13.045 1.00 94.69 382 CYS A C 1
ATOM 2914 O O . CYS A 1 382 ? -18.054 -11.271 13.206 1.00 94.69 382 CYS A O 1
ATOM 2916 N N . LEU A 1 383 ? -20.284 -11.367 13.406 1.00 93.81 383 LEU A N 1
ATOM 2917 C CA . LEU A 1 383 ? -20.296 -12.735 13.917 1.00 93.81 383 LEU A CA 1
ATOM 2918 C C . LEU A 1 383 ? -20.044 -13.722 12.765 1.00 93.81 383 LEU A C 1
ATOM 2920 O O . LEU A 1 383 ? -20.704 -13.628 11.728 1.00 93.81 383 LEU A O 1
ATOM 2924 N N . LYS A 1 384 ? -19.116 -14.670 12.934 1.00 92.62 384 LYS A N 1
ATOM 2925 C CA . LYS A 1 384 ? -18.937 -15.771 11.975 1.00 92.62 384 LYS A CA 1
ATOM 2926 C C . LYS A 1 384 ? -20.183 -16.657 11.937 1.00 92.62 384 LYS A C 1
ATOM 2928 O O . LYS A 1 384 ? -20.872 -16.821 12.944 1.00 92.62 384 LYS A O 1
ATOM 2933 N N . GLU A 1 385 ? -20.466 -17.260 10.784 1.00 89.00 385 GLU A N 1
ATOM 2934 C CA . GLU A 1 385 ? -21.639 -18.132 10.620 1.00 89.00 385 GLU A CA 1
ATOM 2935 C C . GLU A 1 385 ? -21.627 -19.321 11.597 1.00 89.00 385 GLU A C 1
ATOM 2937 O O . GLU A 1 385 ? -22.669 -19.693 12.143 1.00 89.00 385 GLU A O 1
ATOM 2942 N N . ASP A 1 386 ? -20.440 -19.867 11.859 1.00 89.88 386 ASP A N 1
ATOM 2943 C CA . ASP A 1 386 ? -20.160 -21.010 12.727 1.00 89.88 386 ASP A CA 1
ATOM 2944 C C . ASP A 1 386 ? -19.687 -20.616 14.138 1.00 89.88 386 ASP A C 1
ATOM 2946 O O . ASP A 1 386 ? -19.142 -21.457 14.859 1.00 89.88 386 ASP A O 1
ATOM 2950 N N . ALA A 1 387 ? -19.919 -19.364 14.554 1.00 91.94 387 ALA A N 1
ATOM 2951 C CA . ALA A 1 387 ? -19.453 -18.845 15.836 1.00 91.94 387 ALA A CA 1
ATOM 2952 C C . ALA A 1 387 ? -19.869 -19.726 17.033 1.00 91.94 387 ALA A C 1
ATOM 2954 O O . ALA A 1 387 ? -21.035 -20.097 17.196 1.00 91.94 387 ALA A O 1
ATOM 2955 N N . GLN A 1 388 ? -18.892 -20.024 17.891 1.00 93.88 388 GLN A N 1
ATOM 2956 C CA . GLN A 1 388 ? -19.007 -20.800 19.122 1.00 93.88 388 GLN A CA 1
ATOM 2957 C C . GLN A 1 388 ? -18.787 -19.861 20.312 1.00 93.88 388 GLN A C 1
ATOM 2959 O O . GLN A 1 388 ? -17.678 -19.749 20.833 1.00 93.88 388 GLN A O 1
ATOM 2964 N N . VAL A 1 389 ? -19.849 -19.160 20.709 1.00 95.75 389 VAL A N 1
ATOM 2965 C CA . VAL A 1 389 ? -19.823 -18.139 21.768 1.00 95.75 389 VAL A CA 1
ATOM 2966 C C . VAL A 1 389 ? -20.701 -18.550 22.947 1.00 95.75 389 VAL A C 1
ATOM 2968 O O . VAL A 1 389 ? -21.742 -19.185 22.761 1.00 95.75 389 VAL A O 1
ATOM 2971 N N . GLN A 1 390 ? -20.284 -18.192 24.159 1.00 96.25 390 GLN A N 1
ATOM 2972 C CA . GLN A 1 390 ? -20.973 -18.486 25.411 1.00 96.25 390 GLN A CA 1
ATOM 2973 C C . GLN A 1 390 ? -21.325 -17.215 26.183 1.00 96.25 390 GLN A C 1
ATOM 2975 O O . GLN A 1 390 ? -20.583 -16.235 26.179 1.00 96.25 390 GLN A O 1
ATOM 2980 N N . VAL A 1 391 ? -22.470 -17.218 26.872 1.00 97.00 391 VAL A N 1
ATOM 2981 C CA . VAL A 1 391 ? -22.821 -16.114 27.778 1.00 97.00 391 VAL A CA 1
ATOM 2982 C C . VAL A 1 391 ? -21.727 -15.950 28.831 1.00 97.00 391 VAL A C 1
ATOM 2984 O O . VAL A 1 391 ? -21.388 -16.900 29.535 1.00 97.00 391 VAL A O 1
ATOM 2987 N N . GLY A 1 392 ? -21.212 -14.728 28.942 1.00 95.88 392 GLY A N 1
ATOM 2988 C CA . GLY A 1 392 ? -20.067 -14.384 29.777 1.00 95.88 392 GLY A CA 1
ATOM 2989 C C . GLY A 1 392 ? -18.734 -14.321 29.030 1.00 95.88 392 GLY A C 1
ATOM 2990 O O . GLY A 1 392 ? -17.772 -13.827 29.615 1.00 95.88 392 GLY A O 1
ATOM 2991 N N . ASP A 1 393 ? -18.666 -14.752 27.765 1.00 97.50 393 ASP A N 1
ATOM 2992 C CA . ASP A 1 393 ? -17.464 -14.587 26.946 1.00 97.50 393 ASP A CA 1
ATOM 2993 C C . ASP A 1 393 ? -17.123 -13.103 26.782 1.00 97.50 393 ASP A C 1
ATOM 2995 O O . ASP A 1 393 ? -17.996 -12.275 26.502 1.00 97.50 393 ASP A O 1
ATOM 2999 N N . GLU A 1 394 ? -15.834 -12.789 26.925 1.00 97.00 394 GLU A N 1
ATOM 3000 C CA . GLU A 1 394 ? -15.273 -11.455 26.732 1.00 97.00 394 GLU A CA 1
ATOM 3001 C C . GLU A 1 394 ? -14.246 -11.452 25.598 1.00 97.00 394 GLU A C 1
ATOM 3003 O O . GLU A 1 394 ? -13.339 -12.283 25.551 1.00 97.00 394 GLU A O 1
ATOM 3008 N N . PHE A 1 395 ? -14.349 -10.456 24.720 1.00 97.50 395 PHE A N 1
ATOM 3009 C CA . PHE A 1 395 ? -13.469 -10.270 23.572 1.00 97.50 395 PHE A CA 1
ATOM 3010 C C . PHE A 1 395 ? -12.820 -8.890 23.668 1.00 97.50 395 PHE A C 1
ATOM 3012 O O . PHE A 1 395 ? -13.503 -7.869 23.589 1.00 97.50 395 PHE A O 1
ATOM 3019 N N . CYS A 1 396 ? -11.498 -8.838 23.845 1.00 97.50 396 CYS A N 1
ATOM 3020 C CA . CYS A 1 396 ? -10.754 -7.578 23.883 1.00 97.50 396 CYS A CA 1
ATOM 3021 C C . CYS A 1 396 ? -10.451 -7.116 22.453 1.00 97.50 396 CYS A C 1
ATOM 3023 O O . CYS A 1 396 ? -9.448 -7.513 21.864 1.00 97.50 396 CYS A O 1
ATOM 3025 N N . LEU A 1 397 ? -11.350 -6.317 21.880 1.00 98.50 397 LEU A N 1
ATOM 3026 C CA . LEU A 1 397 ? -11.311 -5.930 20.468 1.00 98.50 397 LEU A CA 1
ATOM 3027 C C . LEU A 1 397 ? -10.227 -4.890 20.182 1.00 98.50 397 LEU A C 1
ATOM 3029 O O . LEU A 1 397 ? -9.515 -4.982 19.185 1.00 98.50 397 LEU A O 1
ATOM 3033 N N . LEU A 1 398 ? -10.092 -3.901 21.065 1.00 98.75 398 LEU A N 1
ATOM 3034 C CA . LEU A 1 398 ? -9.117 -2.821 20.946 1.00 98.75 398 LEU A CA 1
ATOM 3035 C C . LEU A 1 398 ? -8.387 -2.644 22.268 1.00 98.75 398 LEU A C 1
ATOM 3037 O O . LEU A 1 398 ? -9.009 -2.583 23.327 1.00 98.75 398 LEU A O 1
ATOM 3041 N N . ARG A 1 399 ? -7.071 -2.476 22.177 1.00 98.56 399 ARG A N 1
ATOM 3042 C CA . ARG A 1 399 ? -6.219 -2.041 23.281 1.00 98.56 399 ARG A CA 1
ATOM 3043 C C . ARG A 1 399 ? -5.332 -0.903 22.814 1.00 98.56 399 ARG A C 1
ATOM 3045 O O . ARG A 1 399 ? -4.734 -0.983 21.741 1.00 98.56 399 ARG A O 1
ATOM 3052 N N . ALA A 1 400 ? -5.255 0.138 23.629 1.00 98.44 400 ALA A N 1
ATOM 3053 C CA . ALA A 1 400 ? -4.435 1.309 23.383 1.00 98.44 400 ALA A CA 1
ATOM 3054 C C . ALA A 1 400 ? -3.880 1.885 24.684 1.00 98.44 400 ALA A C 1
ATOM 3056 O O . ALA A 1 400 ? -4.355 1.569 25.772 1.00 98.44 400 ALA A O 1
ATOM 3057 N N . LYS A 1 401 ? -2.915 2.797 24.576 1.00 96.56 401 LYS A N 1
ATOM 3058 C CA . LYS A 1 401 ? -2.333 3.470 25.741 1.00 96.56 401 LYS A CA 1
ATOM 3059 C C . LYS A 1 401 ? -3.340 4.379 26.445 1.00 96.56 401 LYS A C 1
ATOM 3061 O O . LYS A 1 401 ? -3.531 4.282 27.648 1.00 96.56 401 LYS A O 1
ATOM 3066 N N . ASN A 1 402 ? -4.002 5.255 25.688 1.00 96.44 402 ASN A N 1
ATOM 3067 C CA . ASN A 1 402 ? -5.027 6.163 26.202 1.00 96.44 402 ASN A CA 1
ATOM 3068 C C . ASN A 1 402 ? -6.135 6.391 25.173 1.00 96.44 402 ASN A C 1
ATOM 3070 O O . ASN A 1 402 ? -5.920 6.271 23.965 1.00 96.44 402 ASN A O 1
ATOM 3074 N N . LYS A 1 403 ? -7.290 6.843 25.663 1.00 96.31 403 LYS A N 1
ATOM 3075 C CA . LYS A 1 403 ? -8.342 7.472 24.864 1.00 96.31 403 LYS A CA 1
ATOM 3076 C C . LYS A 1 403 ? -8.254 8.985 25.033 1.00 96.31 403 LYS A C 1
ATOM 3078 O O . LYS A 1 403 ? -8.285 9.486 26.155 1.00 96.31 403 LYS A O 1
ATOM 3083 N N . THR A 1 404 ? -8.135 9.721 23.932 1.00 94.94 404 THR A N 1
ATOM 3084 C CA . THR A 1 404 ? -8.031 11.191 23.952 1.00 94.94 404 THR A CA 1
ATOM 3085 C C . THR A 1 404 ? -8.908 11.831 22.877 1.00 94.94 404 THR A C 1
ATOM 3087 O O . THR A 1 404 ? -9.465 11.144 22.020 1.00 94.94 404 THR A O 1
ATOM 3090 N N . SER A 1 405 ? -9.080 13.150 22.937 1.00 91.81 405 SER A N 1
ATOM 3091 C CA . SER A 1 405 ? -9.918 13.910 22.006 1.00 91.81 405 SER A CA 1
ATOM 3092 C C . SER A 1 405 ? -9.434 15.344 21.878 1.00 91.81 405 SER A C 1
ATOM 3094 O O . SER A 1 405 ? -8.883 15.893 22.834 1.00 91.81 405 SER A O 1
ATOM 3096 N N . GLN A 1 406 ? -9.687 15.962 20.724 1.00 80.88 406 GLN A N 1
ATOM 3097 C CA . GLN A 1 406 ? -9.585 17.418 20.555 1.00 80.88 406 GLN A CA 1
ATOM 3098 C C . GLN A 1 406 ? -10.946 18.132 20.560 1.00 80.88 406 GLN A C 1
ATOM 3100 O O . GLN A 1 406 ? -10.980 19.358 20.599 1.00 80.88 406 GLN A O 1
ATOM 3105 N N . ALA A 1 407 ? -12.052 17.382 20.560 1.00 80.75 407 ALA A N 1
ATOM 3106 C CA . ALA A 1 407 ? -13.413 17.898 20.385 1.00 80.75 407 ALA A CA 1
ATOM 3107 C C . ALA A 1 407 ? -14.327 17.688 21.611 1.00 80.75 407 ALA A C 1
ATOM 3109 O O . ALA A 1 407 ? -15.539 17.864 21.525 1.00 80.75 407 ALA A O 1
ATOM 3110 N N . GLY A 1 408 ? -13.749 17.311 22.759 1.00 83.31 408 GLY A N 1
ATOM 3111 C CA . GLY A 1 408 ? -14.478 17.003 23.995 1.00 83.31 408 GLY A CA 1
ATOM 3112 C C . GLY A 1 408 ? -14.721 15.507 24.202 1.00 83.31 408 GLY A C 1
ATOM 3113 O O . GLY A 1 408 ? -14.052 14.669 23.591 1.00 83.31 408 GLY A O 1
ATOM 3114 N N . ASP A 1 409 ? -15.653 15.170 25.091 1.00 90.12 4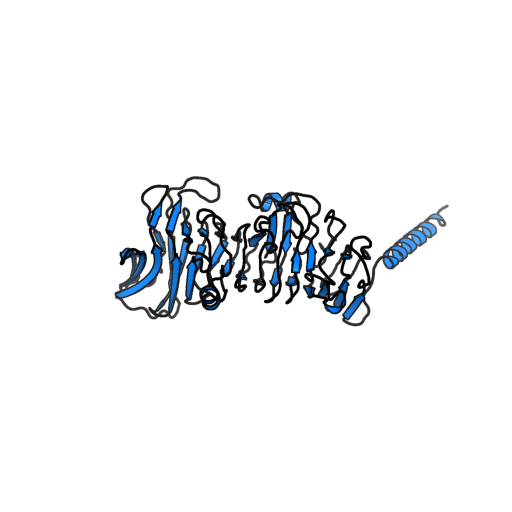09 ASP A N 1
ATOM 3115 C CA . ASP A 1 409 ? -15.982 13.777 25.400 1.00 90.12 409 ASP A CA 1
ATOM 3116 C C . ASP A 1 409 ? -16.585 13.069 24.182 1.00 90.12 409 ASP A C 1
ATOM 3118 O O . ASP A 1 409 ? -17.429 13.608 23.467 1.00 90.12 409 ASP A O 1
ATOM 3122 N N . TRP A 1 410 ? -16.149 11.835 23.950 1.00 95.75 410 TRP A N 1
ATOM 3123 C CA . TRP A 1 410 ? -16.617 10.997 22.850 1.00 95.75 410 TRP A CA 1
ATOM 3124 C C . TRP A 1 410 ? -16.666 9.541 23.292 1.00 95.75 410 TRP A C 1
ATOM 3126 O O . TRP A 1 410 ? -16.046 9.174 24.289 1.00 95.75 410 TRP A O 1
ATOM 3136 N N . GLN A 1 411 ? -17.384 8.705 22.552 1.00 95.88 411 GLN A N 1
ATOM 3137 C CA . GLN A 1 411 ? -17.467 7.258 22.767 1.00 95.88 411 GLN A CA 1
ATOM 3138 C C . GLN A 1 411 ? -17.753 6.559 21.443 1.00 95.88 411 GLN A C 1
ATOM 3140 O O . GLN A 1 411 ? -18.254 7.194 20.512 1.00 95.88 411 GLN A O 1
ATOM 3145 N N . PHE A 1 412 ? -17.466 5.265 21.356 1.00 97.94 412 PHE A N 1
ATOM 3146 C CA . PHE A 1 412 ? -17.869 4.481 20.197 1.00 97.94 412 PHE A CA 1
ATOM 3147 C C . PHE A 1 412 ? -19.375 4.207 20.222 1.00 97.94 412 PHE A C 1
ATOM 3149 O O . PHE A 1 412 ? -19.963 3.888 21.254 1.00 97.94 412 PHE A O 1
ATOM 3156 N N . LYS A 1 413 ? -20.011 4.289 19.054 1.00 97.62 413 LYS A N 1
ATOM 3157 C CA . LYS A 1 413 ? -21.328 3.684 18.829 1.00 97.62 413 LYS A CA 1
ATOM 3158 C C . LYS A 1 413 ? -21.138 2.225 18.422 1.00 97.62 413 LYS A C 1
ATOM 3160 O O . LYS A 1 413 ? -20.269 1.925 17.610 1.00 97.62 413 LYS A O 1
ATOM 3165 N N . ALA A 1 414 ? -21.964 1.322 18.930 1.00 96.12 414 ALA A N 1
ATOM 3166 C CA . ALA A 1 414 ? -21.902 -0.083 18.541 1.00 96.12 414 ALA A CA 1
ATOM 3167 C C . ALA A 1 414 ? -22.837 -0.381 17.357 1.00 96.12 414 ALA A C 1
ATOM 3169 O O . ALA A 1 414 ? -23.984 0.064 17.341 1.00 96.12 414 ALA A O 1
ATOM 3170 N N . LYS A 1 415 ? -22.356 -1.163 16.388 1.00 96.44 415 LYS A N 1
ATOM 3171 C CA . LYS A 1 415 ? -23.166 -1.878 15.394 1.00 96.44 415 LYS A CA 1
ATOM 3172 C C . LYS A 1 415 ? -23.049 -3.367 15.708 1.00 96.44 415 LYS A C 1
ATOM 3174 O O . LYS A 1 415 ? -22.050 -3.996 15.361 1.00 96.44 415 LYS A O 1
ATOM 3179 N N . MET A 1 416 ? -24.033 -3.882 16.439 1.00 95.06 416 MET A N 1
ATOM 3180 C CA . MET A 1 416 ? -24.044 -5.265 16.915 1.00 95.06 416 MET A CA 1
ATOM 3181 C C . MET A 1 416 ? -24.698 -6.210 15.899 1.00 95.06 416 MET A C 1
ATOM 3183 O O . MET A 1 416 ? -25.518 -5.755 15.098 1.00 95.06 416 MET A O 1
ATOM 3187 N N . PRO A 1 417 ? -24.376 -7.515 15.938 1.00 92.50 417 PRO A N 1
ATOM 3188 C CA . PRO A 1 417 ? -25.109 -8.522 15.186 1.00 92.50 417 PRO A CA 1
ATOM 3189 C C . PRO A 1 417 ? -26.550 -8.613 15.703 1.00 92.50 417 PRO A C 1
ATOM 3191 O O . PRO A 1 417 ? -26.801 -8.378 16.883 1.00 92.50 417 PRO A O 1
ATOM 3194 N N . GLU A 1 418 ? -27.484 -9.018 14.841 1.00 91.06 418 GLU A N 1
ATOM 3195 C CA . GLU A 1 418 ? -28.875 -9.284 15.251 1.00 91.06 418 GLU A CA 1
ATOM 3196 C C . GLU A 1 418 ? -28.980 -10.503 16.179 1.00 91.06 418 GLU A C 1
ATOM 3198 O O . GLU A 1 418 ? -29.864 -10.571 17.031 1.00 91.06 418 GLU A O 1
ATOM 3203 N N . ARG A 1 419 ? -28.062 -11.466 16.019 1.00 91.00 419 ARG A N 1
ATOM 3204 C CA . ARG A 1 419 ? -27.997 -12.666 16.853 1.00 91.00 419 ARG A CA 1
ATOM 3205 C C . ARG A 1 419 ? -27.397 -12.348 18.212 1.00 91.00 419 ARG A C 1
ATOM 3207 O O . ARG A 1 419 ? -26.274 -11.838 18.281 1.00 91.00 419 ARG A O 1
ATOM 3214 N N . TYR A 1 420 ? -28.086 -12.814 19.249 1.00 93.62 420 TYR A N 1
ATOM 3215 C CA . TYR A 1 420 ? -27.715 -12.655 20.652 1.00 93.62 420 TYR A CA 1
ATOM 3216 C C . TYR A 1 420 ? -27.739 -11.205 21.159 1.00 93.62 420 TYR A C 1
ATOM 3218 O O . TYR A 1 420 ? -27.842 -10.246 20.396 1.00 93.62 420 TYR A O 1
ATOM 3226 N N . THR A 1 421 ? -27.618 -11.040 22.478 1.00 94.81 421 THR A N 1
ATOM 3227 C CA . THR A 1 421 ? -27.513 -9.728 23.119 1.00 94.81 421 THR A CA 1
ATOM 3228 C C . THR A 1 421 ? -26.075 -9.483 23.550 1.00 94.81 421 THR A C 1
ATOM 3230 O O . THR A 1 421 ? -25.488 -10.270 24.296 1.00 94.81 421 THR A O 1
ATOM 3233 N N . TRP A 1 422 ? -25.525 -8.360 23.101 1.00 96.38 422 TRP A N 1
ATOM 3234 C CA . TRP A 1 422 ? -24.129 -7.989 23.295 1.00 96.38 422 TRP A CA 1
ATOM 3235 C C . TRP A 1 422 ? -24.000 -6.675 24.058 1.00 96.38 422 TRP A C 1
ATOM 3237 O O . TRP A 1 422 ? -24.809 -5.763 23.896 1.00 96.38 422 TRP A O 1
ATOM 3247 N N . GLU A 1 423 ? -22.936 -6.556 24.841 1.00 96.38 423 GLU A N 1
ATOM 3248 C CA . GLU A 1 423 ? -22.537 -5.327 25.522 1.00 96.38 423 GLU A CA 1
ATOM 3249 C C . GLU A 1 423 ? -21.154 -4.891 25.023 1.00 96.38 423 GLU A C 1
ATOM 3251 O O . GLU A 1 423 ? -20.237 -5.709 24.955 1.00 96.38 423 GLU A O 1
ATOM 3256 N N . LEU A 1 424 ? -21.006 -3.610 24.665 1.00 97.56 424 LEU A N 1
ATOM 3257 C CA . LEU A 1 424 ? -19.708 -2.996 24.375 1.00 97.56 424 LEU A CA 1
ATOM 3258 C C . LEU A 1 424 ? -19.297 -2.128 25.563 1.00 97.56 424 LEU A C 1
ATOM 3260 O O . LEU A 1 424 ? -19.968 -1.144 25.872 1.00 97.56 424 LEU A O 1
ATOM 3264 N N . GLU A 1 425 ? -18.187 -2.473 26.200 1.00 97.31 425 GLU A N 1
ATOM 3265 C CA . GLU A 1 425 ? -17.649 -1.767 27.356 1.00 97.31 425 GLU A CA 1
ATOM 3266 C C . GLU A 1 425 ? -16.336 -1.067 26.982 1.00 97.31 425 GLU A C 1
ATOM 3268 O O . GLU A 1 425 ? -15.399 -1.685 26.475 1.00 97.31 425 GLU A O 1
ATOM 3273 N N . GLU A 1 426 ? -16.253 0.232 27.265 1.00 97.25 426 GLU A N 1
ATOM 3274 C CA . GLU A 1 426 ? -15.006 0.995 27.221 1.00 97.25 426 GLU A CA 1
ATOM 3275 C C . GLU A 1 426 ? -14.457 1.135 28.646 1.00 97.25 426 GLU A C 1
ATOM 3277 O O . GLU A 1 426 ? -15.104 1.752 29.495 1.00 97.25 426 GLU A O 1
ATOM 3282 N N . LYS A 1 427 ? -13.267 0.588 28.925 1.00 95.81 427 LYS A N 1
ATOM 3283 C CA . LYS A 1 427 ? -12.688 0.594 30.279 1.00 95.81 427 LYS A CA 1
ATOM 3284 C C . LYS A 1 427 ? -11.194 0.884 30.291 1.00 95.81 427 LYS A C 1
ATOM 3286 O O . LYS A 1 427 ? -10.494 0.660 29.308 1.00 95.81 427 LYS A O 1
ATOM 3291 N N . THR A 1 428 ? -10.708 1.354 31.437 1.00 95.75 428 THR A N 1
ATOM 3292 C CA . THR A 1 428 ? -9.274 1.451 31.720 1.00 95.75 428 THR A CA 1
ATOM 3293 C C . THR A 1 428 ? -8.878 0.314 32.648 1.00 95.75 428 THR A C 1
ATOM 3295 O O . THR A 1 428 ? -9.429 0.190 33.742 1.00 95.75 428 THR A O 1
ATOM 3298 N N . GLN A 1 429 ? -7.910 -0.493 32.233 1.00 94.06 429 GLN A N 1
ATOM 3299 C CA . GLN A 1 429 ? -7.400 -1.620 33.007 1.00 94.06 429 GLN A CA 1
ATOM 3300 C C . GLN A 1 429 ? -5.878 -1.658 32.889 1.00 94.06 429 GLN A C 1
ATOM 3302 O O . GLN A 1 429 ? -5.340 -1.496 31.801 1.00 94.06 429 GLN A O 1
ATOM 3307 N N . ASP A 1 430 ? -5.182 -1.807 34.019 1.00 93.00 430 ASP A N 1
ATOM 3308 C CA . ASP A 1 430 ? -3.713 -1.881 34.087 1.00 93.00 430 ASP A CA 1
ATOM 3309 C C . ASP A 1 430 ? -2.971 -0.716 33.394 1.00 93.00 430 ASP A C 1
ATOM 3311 O O . ASP A 1 430 ? -1.831 -0.844 32.954 1.00 93.00 430 ASP A O 1
ATOM 3315 N N . GLY A 1 431 ? -3.609 0.460 33.344 1.00 91.88 431 GLY A N 1
ATOM 3316 C CA . GLY A 1 431 ? -3.062 1.658 32.703 1.00 91.88 431 GLY A CA 1
ATOM 3317 C C . GLY A 1 431 ? -3.260 1.719 31.185 1.00 91.88 431 GLY A C 1
ATOM 3318 O O . GLY A 1 431 ? -2.750 2.647 30.566 1.00 91.88 431 GLY A O 1
ATOM 3319 N N . GLU A 1 432 ? -4.009 0.782 30.603 1.00 96.50 432 GLU A N 1
ATOM 3320 C CA . GLU A 1 432 ? -4.377 0.747 29.186 1.00 96.50 432 GLU A CA 1
ATOM 3321 C C . GLU A 1 432 ? -5.871 1.041 29.000 1.00 96.50 432 GLU A C 1
ATOM 3323 O O . GLU A 1 432 ? -6.703 0.727 29.855 1.00 96.50 432 GLU A O 1
ATOM 3328 N N . TYR A 1 433 ? -6.218 1.633 27.861 1.00 98.25 433 TYR A N 1
ATOM 3329 C CA . TYR A 1 433 ? -7.591 1.787 27.392 1.00 98.25 433 TYR A CA 1
ATOM 3330 C C . TYR A 1 433 ? -8.007 0.565 26.570 1.00 98.25 433 TYR A C 1
ATOM 3332 O O . TYR A 1 433 ? -7.321 0.196 25.613 1.00 98.25 433 TYR A O 1
ATOM 3340 N N . LEU A 1 434 ? -9.145 -0.030 26.922 1.00 98.50 434 LEU A N 1
ATOM 3341 C CA . LEU A 1 434 ? -9.687 -1.235 26.306 1.00 98.50 434 LEU A CA 1
ATOM 3342 C C . LEU A 1 434 ? -11.107 -1.001 25.785 1.00 98.50 434 LEU A C 1
ATOM 3344 O O . LEU A 1 434 ? -11.918 -0.348 26.445 1.00 98.50 434 LEU A O 1
ATOM 3348 N N . VAL A 1 435 ? -11.422 -1.623 24.649 1.00 98.50 435 VAL A N 1
ATOM 3349 C CA . VAL A 1 435 ? -12.799 -1.847 24.190 1.00 98.50 435 VAL A CA 1
ATOM 3350 C C . VAL A 1 435 ? -13.066 -3.343 24.228 1.00 98.50 435 VAL A C 1
ATOM 3352 O O . VAL A 1 435 ? -12.407 -4.116 23.527 1.00 98.50 435 VAL A O 1
ATOM 3355 N N . VAL A 1 436 ? -14.021 -3.747 25.060 1.00 98.25 436 VAL A N 1
ATOM 3356 C CA . VAL A 1 436 ? -14.362 -5.147 25.305 1.00 98.25 436 VAL A CA 1
ATOM 3357 C C . VAL A 1 436 ? -15.797 -5.406 24.880 1.00 98.25 436 VAL A C 1
ATOM 3359 O O . VAL A 1 436 ? -16.706 -4.667 25.246 1.00 98.25 436 VAL A O 1
ATOM 3362 N N . LEU A 1 437 ? -15.998 -6.465 24.107 1.00 98.06 437 LEU A N 1
ATOM 3363 C CA . LEU A 1 437 ? -17.314 -6.995 23.782 1.00 98.06 437 LEU A CA 1
ATOM 3364 C C . LEU A 1 437 ? -17.633 -8.139 24.744 1.00 98.06 437 LEU A C 1
ATOM 3366 O O . LEU A 1 437 ? -16.788 -9.010 24.942 1.00 98.06 437 LEU A O 1
ATOM 3370 N N . ARG A 1 438 ? -18.840 -8.160 25.311 1.00 97.44 438 ARG A N 1
ATOM 3371 C CA . ARG A 1 438 ? -19.326 -9.256 26.157 1.00 97.44 438 ARG A CA 1
ATOM 3372 C C . ARG A 1 438 ? -20.641 -9.811 25.624 1.00 97.44 438 ARG A C 1
ATOM 3374 O O . ARG A 1 438 ? -21.556 -9.046 25.316 1.00 97.44 438 ARG A O 1
ATOM 3381 N N . LEU A 1 439 ? -20.752 -11.135 25.553 1.00 96.81 439 LEU A N 1
ATOM 3382 C CA . LEU A 1 439 ? -22.028 -11.805 25.294 1.00 96.81 439 LEU A CA 1
ATOM 3383 C C . LEU A 1 439 ? -22.838 -11.879 26.596 1.00 96.81 439 LEU A C 1
ATOM 3385 O O . LEU A 1 439 ? -22.408 -12.526 27.551 1.00 96.81 439 LEU A O 1
ATOM 3389 N N . THR A 1 440 ? -24.004 -11.233 26.656 1.00 96.38 440 THR A N 1
ATOM 3390 C CA . THR A 1 440 ? -24.806 -11.133 27.893 1.00 96.38 440 THR A CA 1
ATOM 3391 C C . THR A 1 440 ? -26.035 -12.037 27.899 1.00 96.38 440 THR A C 1
ATOM 3393 O O . THR A 1 440 ? -26.475 -12.457 28.969 1.00 96.38 440 THR A O 1
ATOM 3396 N N . SER A 1 441 ? -26.577 -12.383 26.730 1.00 94.81 441 SER A N 1
ATOM 3397 C CA . SER A 1 441 ? -27.708 -13.307 26.600 1.00 94.81 441 SER A CA 1
ATOM 3398 C C . SER A 1 441 ? -27.702 -14.003 25.242 1.00 94.81 441 SER A C 1
ATOM 3400 O O . SER A 1 441 ? -27.305 -13.408 24.244 1.00 94.81 441 SER A O 1
ATOM 3402 N N . TYR A 1 442 ? -28.200 -15.243 25.193 1.00 93.44 442 TYR A N 1
ATOM 3403 C CA . TYR A 1 442 ? -28.490 -15.938 23.933 1.00 93.44 442 TYR A CA 1
ATOM 3404 C C . TYR A 1 442 ? -29.800 -15.478 23.277 1.00 93.44 442 TYR A C 1
ATOM 3406 O O . TYR A 1 442 ? -30.129 -15.950 22.193 1.00 93.44 442 TYR A O 1
ATOM 3414 N N . GLU A 1 443 ? -30.566 -14.605 23.930 1.00 90.38 443 GLU A N 1
ATOM 3415 C CA . GLU A 1 443 ? -31.719 -13.960 23.306 1.00 90.38 443 GLU A CA 1
ATOM 3416 C C . GLU A 1 443 ? -31.242 -12.923 22.291 1.00 90.38 443 GLU A C 1
ATOM 3418 O O . GLU A 1 443 ? -30.317 -12.158 22.570 1.00 90.38 443 GLU A O 1
ATOM 3423 N N . ASP A 1 444 ? -31.875 -12.901 21.122 1.00 86.06 444 ASP A N 1
ATOM 3424 C CA . ASP A 1 444 ? -31.610 -11.897 20.095 1.00 86.06 444 ASP A CA 1
ATOM 3425 C C . ASP A 1 444 ? -32.007 -10.505 20.600 1.00 86.06 444 ASP A C 1
ATOM 3427 O O . ASP A 1 444 ? -32.997 -10.349 21.327 1.00 86.06 444 ASP A O 1
ATOM 3431 N 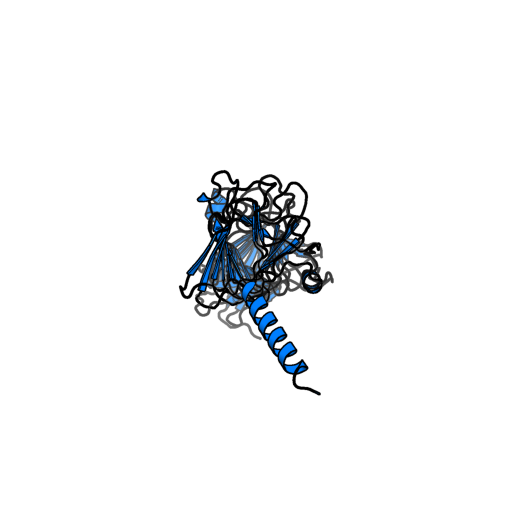N . ALA A 1 445 ? -31.227 -9.488 20.226 1.00 71.94 445 ALA A N 1
ATOM 3432 C CA . ALA A 1 445 ? -31.525 -8.112 20.601 1.00 71.94 445 ALA A CA 1
ATOM 3433 C C . ALA A 1 445 ? -32.916 -7.723 20.066 1.00 71.94 445 ALA A C 1
ATOM 3435 O O . ALA A 1 445 ? -33.202 -7.895 18.880 1.00 71.94 445 ALA A O 1
ATOM 3436 N N . GLN A 1 446 ? -33.805 -7.220 20.932 1.00 59.66 446 GLN A N 1
ATOM 3437 C CA . GLN A 1 446 ? -35.107 -6.739 20.464 1.00 59.66 446 GLN A CA 1
ATOM 3438 C C . GLN A 1 446 ? -34.912 -5.520 19.542 1.00 59.66 446 GLN A C 1
ATOM 3440 O O . GLN A 1 446 ? -34.065 -4.680 19.856 1.00 59.66 446 GLN A O 1
ATOM 3445 N N . PRO A 1 447 ? -35.659 -5.440 18.423 1.00 54.94 447 PRO A N 1
ATOM 3446 C CA . PRO A 1 447 ? -35.484 -4.402 17.406 1.00 54.94 447 PRO A CA 1
ATOM 3447 C C . PRO A 1 447 ? -35.764 -2.979 17.897 1.00 54.94 447 PRO A C 1
ATOM 3449 O O . PRO A 1 447 ? -36.603 -2.806 18.815 1.00 54.94 447 PRO A O 1
#

Radius of gyration: 26.06 Å; chains: 1; bounding box: 64×41×103 Å

Sequence (447 aa):
MNRKKSWCMLILAWLCCMVANAMTSRLSEAGHDTLDISGNNTSSSYVTYEKNIILSSGKTLDVLMARYAYFNSKVIGSGTLCLYAGGERCYLGTAKGASYPDWKSFTGDVHIYPFKENSPSAGYYGIIMAHGGKTFTAEDVEGSLQSGKVNIMMENNRVTLHDGATIACESGTRGFRFGHLDTEAGSTIQGYMKKGTYNSYFLVGCMNTDATLAGTIAPPEYSDQHRIGLIKEGTGTYRITGNNNFISGALRVLDGRVLIANDREEAESKKWRGATGAMTSSQEAVAYVFENGVLGGTGNVAGTIDNYGVVEPGEDAAGTLYVKNYATTRDAHLYVRPRSVLRFQVGSVEDYTQLLVDGDVKYFDICQDFSQSTDMPFVEICLKEDAQVQVGDEFCLLRAKNKTSQAGDWQFKAKMPERYTWELEEKTQDGEYLVVLRLTSYEDAQP